Protein AF-0000000080185986 (afdb_homodimer)

Foldseek 3Di:
DAAAAAPLPDDLVLQLLLLVLLLCQFAPAAAPQDGPQGGLLVLLLVLLLLLPDDPWNAPDRCPPDLNVQLQVLVSLLVVQVSSCVSSVHNNRGQYAQLLDCDDSSNQQDLAHQHHWADVVVVQFGCGHDQAVVVVRQFDDDDPDPDDGRGFGWDAQPDPQADADDPVLLVCLLPFDDCDDDCRHSNNSCCRRHQQRHLVRGDGLSNHSSNVSRVNNSNSSVVVNQSLVVSCVVCVPHPSGPDQDDDEQGHQQHKRDRTHVPGDDSDDDIDGNVQRSDVVSSPYYYD/DAAAEAPLPDDLVLQLLQLVLLLCQFAPAAAPQDGPQGGLLVLLLVLLLLLPDDPWNAPDRCPPDLNVQLQVLVSLLVVQVSSCVSSVHNNRGQYAQLLDCDDSSNQQDLAHQHHWADVVVVQFGCGHDQAVVVVRQFDDDDPDPDDGRGFGWDAQPDPQADADDPVLLVCLLPFDDCDDDCRHSNNSCVRRHQQRHLVRGDGLSNHSSNVSRVNNSNSSVVVNQSLVVSCVVCVPHPSGPDQDDDEQGHQQHKRDRTHVPGDDSDDDIDGNVQRSDVVSSPYYYD

Secondary structure (DSSP, 8-state):
-EEE-BGGGS-HHHHHHHHHHHHHHHHTSB-SSSBTTBBHHHHHHHHHHHTTSSTT--SS--TTSTTHHHHHHHHHHHHHHHHHHHHT-TT----B--S--SGGG----TTTT---EEGGGTTEE-SSTT-GGGTS------SSS---SS-B--TT--TT-----HHHHHHHHT---SSSSTTSHHHHIIIIIIHHHHHHH-GGGGSTTGGGSTHHHHHHHHHHHHHHHHHHH-TTS-SSS--SS-TTTSTTPBP--S-TTSPPSSS---BGGGGSSGGGGTEEE-/-EEE-BGGGS-HHHHHHHHHHHHHHHHTSB-SSSBTTBBHHHHHHHHHHHTTSSTT--SS--TTSTTHHHHHHHHHHHHHHHHHHHHT-TT----B--S--SGGG----TTTT---EEGGGTTEE-SSTT-GGGTS------SSSS--SS-B--TT--TT-----HHHHHHHHT---SSSSTTSHHHHIIIIIIHHHHHHH-GGGGSTTGGGSTHHHHHHHHHHHHHHHHHHH-TTS-SSS--SS-TTTSTTPBP--S-TTSPPSSS---BGGGGSSGGGGTEEE-

Sequence (572 aa):
MDIRHNHKDLSPTQKTAFVDAVLALKNDVDSVLHPGKQKRYDDFVEVHKNAMTGPAMFEPMPHGTSLFFPWHRVLLRQFELTLQAVANDASITLPYWDWNFSGTGNPFTPDFLGGDGDGAQGGRVTIGPFAYTTGRFEVRVWDDNRGDPGLRREFGEDANSWLPVATDISAGIARTPYWAGPSCFVLVASGVLHNPVHRWIGGNMADASSPNDPVFFLHHAFLDLLWERWKKHHPTIAPYLPASGFSGRDLNSTLIFHAPNEPSPWTESWIVGQVIDPSALGYGYAMDIRHNHKDLSPTQKTAFVDAVLALKNDVDSVLHPGKQKRYDDFVEVHKNAMTGPAMFEPMPHGTSLFFPWHRVLLRQFELTLQAVANDASITLPYWDWNFSGTGNPFTPDFLGGDGDGAQGGRVTIGPFAYTTGRFEVRVWDDNRGDPGLRREFGEDANSWLPVATDISAGIARTPYWAGPSCFVLVASGVLHNPVHRWIGGNMADASSPNDPVFFLHHAFLDLLWERWKKHHPTIAPYLPASGFSGRDLNSTLIFHAPNEPSPWTESWIVGQVIDPSALGYGYA

Solvent-accessible surface area (backbone atoms only — not comparable to full-atom values): 29865 Å² total; per-residue (Å²): 117,49,63,26,40,52,51,65,76,50,51,73,66,54,45,44,51,50,50,50,22,53,39,39,27,48,68,72,35,63,12,73,72,42,66,88,78,45,21,36,48,51,42,59,19,47,42,52,21,18,38,71,40,66,82,56,34,36,75,71,48,29,65,64,42,71,41,38,61,51,52,49,48,50,54,52,49,53,50,32,52,49,34,15,58,78,56,73,35,83,81,56,57,58,38,21,45,84,57,46,74,55,80,70,47,34,64,53,34,60,81,52,62,9,46,58,26,37,73,92,62,78,16,26,23,77,38,30,68,47,7,35,87,70,73,49,28,70,48,82,73,58,87,49,100,72,68,62,47,43,38,33,21,37,65,65,67,40,91,81,34,46,68,53,50,73,68,54,50,54,58,37,47,68,35,62,48,46,46,62,29,50,43,5,24,53,50,37,35,41,40,59,58,43,33,16,38,28,27,14,40,15,50,35,32,23,34,43,29,16,53,67,34,72,64,43,57,19,46,50,42,32,52,52,49,47,52,52,53,27,39,65,74,34,77,86,51,66,81,60,36,50,65,63,77,37,89,64,59,10,34,82,18,60,66,69,69,46,21,92,96,46,69,57,80,60,90,78,82,48,37,43,60,62,49,74,46,53,62,75,75,44,32,51,71,111,117,48,63,25,40,51,52,63,77,50,49,73,67,54,44,43,52,50,50,51,22,53,38,39,28,49,69,72,34,63,13,74,72,41,64,88,78,44,23,36,48,50,43,59,20,47,41,51,20,19,38,73,40,65,82,56,35,34,76,70,46,30,65,65,42,70,40,37,62,50,51,51,49,51,54,51,49,53,50,33,52,50,34,14,57,78,56,72,35,84,81,57,58,59,39,21,44,84,58,45,75,55,79,69,47,34,62,54,34,60,78,51,62,8,48,58,26,37,73,92,62,77,16,25,22,77,39,30,67,48,6,36,88,70,73,49,29,71,48,83,74,57,86,50,101,78,64,62,46,42,36,34,21,37,67,65,69,39,91,80,35,45,67,54,49,72,67,54,51,54,56,37,47,67,35,61,49,45,45,61,29,50,43,5,23,52,50,37,35,43,40,58,58,44,33,15,38,27,28,14,41,16,51,35,31,24,34,44,28,16,54,67,33,71,63,43,57,19,47,50,42,32,52,53,50,46,52,53,51,28,39,66,76,34,78,88,52,67,81,59,36,50,64,64,78,37,90,64,61,10,33,81,19,59,64,69,71,44,22,91,94,46,69,56,80,59,91,78,80,49,39,44,60,63,46,74,46,53,63,72,74,44,31,52,70,111

Radius of gyration: 24.21 Å; Cα contacts (8 Å, |Δi|>4): 1187; chains: 2; bounding box: 48×70×57 Å

Nearest PDB structures (foldseek):
  5z0m-assembly1_A  TM=8.578E-01  e=5.713E-20  Streptomyces castaneoglobisporus
  7ciy-assembly1_A  TM=8.573E-01  e=2.315E-19  Streptomyces castaneoglobisporus
  6j2u-assembly1_B  TM=8.699E-01  e=3.912E-19  Streptomyces avermitilis
  3awt-assembly1_A  TM=8.570E-01  e=3.098E-19  Streptomyces castaneoglobisporus
  3ntm-assembly1_A  TM=8.081E-01  e=6.241E-17  Priestia megaterium

InterPro domains:
  IPR002227 Tyrosinase copper-binding domain [PF00264] (39-232)
  IPR002227 Tyrosinase copper-binding domain [PR00092] (63-80)
  IPR002227 Tyrosinase copper-binding domain [PR00092] (94-99)
  IPR002227 Tyrosinase copper-binding domain [PR00092] (193-204)
  IPR002227 Tyrosinase copper-binding domain [PR00092] (212-230)
  IPR002227 Tyrosinase copper-binding domain [PS00497] (63-80)
  IPR002227 Tyrosinase copper-binding domain [PS00498] (213-224)
  IPR008922 Di-copper centre-containing domain superfamily [G3DSA:1.10.1280.10] (1-270)
  IPR008922 Di-copper centre-containing domain superfamily [SSF48056] (3-285)
  IPR050316 Tyrosinase and Hemocyanin [PTHR11474] (3-285)

Organism: NCBI:txid1233

Structure (mmCIF, N/CA/C/O backbone):
data_AF-0000000080185986-model_v1
#
loop_
_entity.id
_entity.type
_entity.pdbx_description
1 polymer Tyrosinase
#
loop_
_atom_site.group_PDB
_atom_site.id
_atom_site.type_symbol
_atom_site.label_atom_id
_atom_site.label_alt_id
_atom_site.label_comp_id
_atom_site.label_asym_id
_atom_site.label_entity_id
_atom_site.label_seq_id
_atom_site.pdbx_PDB_ins_code
_atom_site.Cartn_x
_atom_site.Cartn_y
_atom_site.Cartn_z
_atom_site.occupancy
_atom_site.B_iso_or_equiv
_atom_site.auth_seq_id
_atom_site.auth_comp_id
_atom_site.auth_asym_id
_atom_site.auth_atom_id
_atom_site.pdbx_PDB_model_num
ATOM 1 N N . MET A 1 1 ? 21.609 -22.75 -13.344 1 91.56 1 MET A N 1
ATOM 2 C CA . MET A 1 1 ? 20.797 -21.562 -13.086 1 91.56 1 MET A CA 1
ATOM 3 C C . MET A 1 1 ? 19.547 -21.578 -13.953 1 91.56 1 MET A C 1
ATOM 5 O O . MET A 1 1 ? 19.625 -21.766 -15.172 1 91.56 1 MET A O 1
ATOM 9 N N . ASP A 1 2 ? 18.422 -21.531 -13.344 1 97.5 2 ASP A N 1
ATOM 10 C CA . ASP A 1 2 ? 17.156 -21.516 -14.07 1 97.5 2 ASP A CA 1
ATOM 11 C C . ASP A 1 2 ? 16.906 -20.141 -14.688 1 97.5 2 ASP A C 1
ATOM 13 O O . ASP A 1 2 ? 17.172 -19.109 -14.062 1 97.5 2 ASP A O 1
ATOM 17 N N . ILE A 1 3 ? 16.469 -20.141 -15.922 1 98.38 3 ILE A N 1
ATOM 18 C CA . ILE A 1 3 ? 16.188 -18.875 -16.594 1 98.38 3 ILE A CA 1
ATOM 19 C C . ILE A 1 3 ? 14.695 -18.75 -16.875 1 98.38 3 ILE A C 1
ATOM 21 O O . ILE A 1 3 ? 14.125 -19.594 -17.594 1 98.38 3 ILE A O 1
ATOM 25 N N . ARG A 1 4 ? 14.047 -17.75 -16.281 1 98.75 4 ARG A N 1
ATOM 26 C CA . ARG A 1 4 ? 12.633 -17.469 -16.516 1 98.75 4 ARG A CA 1
ATOM 27 C C . ARG A 1 4 ? 12.438 -16.703 -17.812 1 98.75 4 ARG A C 1
ATOM 29 O O . ARG A 1 4 ? 13.234 -15.805 -18.141 1 98.75 4 ARG A O 1
ATOM 36 N N . HIS A 1 5 ? 11.391 -17.094 -18.547 1 98.69 5 HIS A N 1
ATOM 37 C CA . HIS A 1 5 ? 11.078 -16.453 -19.828 1 98.69 5 HIS A CA 1
ATOM 38 C C . HIS A 1 5 ? 9.68 -15.852 -19.812 1 98.69 5 HIS A C 1
ATOM 40 O O . HIS A 1 5 ? 8.828 -16.266 -19.031 1 98.69 5 HIS A O 1
ATOM 46 N N . ASN A 1 6 ? 9.539 -14.789 -20.672 1 98.75 6 ASN A N 1
ATOM 47 C CA . ASN A 1 6 ? 8.164 -14.406 -20.953 1 98.75 6 ASN A CA 1
ATOM 48 C C . ASN A 1 6 ? 7.352 -15.578 -21.484 1 98.75 6 ASN A C 1
ATOM 50 O O . ASN A 1 6 ? 7.832 -16.344 -22.312 1 98.75 6 ASN A O 1
ATOM 54 N N . HIS A 1 7 ? 6.176 -15.758 -21.016 1 98.75 7 HIS A N 1
ATOM 55 C CA . HIS A 1 7 ? 5.359 -16.891 -21.438 1 98.75 7 HIS A CA 1
ATOM 56 C C . HIS A 1 7 ? 5.23 -16.953 -22.953 1 98.75 7 HIS A C 1
ATOM 58 O O . HIS A 1 7 ? 5.113 -18.031 -23.531 1 98.75 7 HIS A O 1
ATOM 64 N N . LYS A 1 8 ? 5.223 -15.82 -23.625 1 98.19 8 LYS A N 1
ATOM 65 C CA . LYS A 1 8 ? 5.043 -15.773 -25.078 1 98.19 8 LYS A CA 1
ATOM 66 C C . LYS A 1 8 ? 6.199 -16.453 -25.797 1 98.19 8 LYS A C 1
ATOM 68 O O . LYS A 1 8 ? 6.086 -16.797 -26.969 1 98.19 8 LYS A O 1
ATOM 73 N N . ASP A 1 9 ? 7.332 -16.609 -25.094 1 98.06 9 ASP A N 1
ATOM 74 C CA . ASP A 1 9 ? 8.523 -17.188 -25.703 1 98.06 9 ASP A CA 1
ATOM 75 C C . ASP A 1 9 ? 8.633 -18.672 -25.391 1 98.06 9 ASP A C 1
ATOM 77 O O . ASP A 1 9 ? 9.57 -19.344 -25.828 1 98.06 9 ASP A O 1
ATOM 81 N N . LEU A 1 10 ? 7.723 -19.234 -24.656 1 98.06 10 LEU A N 1
ATOM 82 C CA . LEU A 1 10 ? 7.691 -20.656 -24.375 1 98.06 10 LEU A CA 1
ATOM 83 C C . LEU A 1 10 ? 7.109 -21.438 -25.547 1 98.06 10 LEU A C 1
ATOM 85 O O . LEU A 1 10 ? 6.152 -20.984 -26.188 1 98.06 10 LEU A O 1
ATOM 89 N N . SER A 1 11 ? 7.613 -22.609 -25.766 1 97.62 11 SER A N 1
ATOM 90 C CA . SER A 1 11 ? 7.008 -23.516 -26.734 1 97.62 11 SER A CA 1
ATOM 91 C C . SER A 1 11 ? 5.711 -24.109 -26.188 1 97.62 11 SER A C 1
ATOM 93 O O . SER A 1 11 ? 5.469 -24.094 -24.984 1 97.62 11 SER A O 1
ATOM 95 N N . PRO A 1 12 ? 4.879 -24.609 -27.125 1 97.31 12 PRO A N 1
ATOM 96 C CA . PRO A 1 12 ? 3.668 -25.281 -26.656 1 97.31 12 PRO A CA 1
ATOM 97 C C . PRO A 1 12 ? 3.965 -26.406 -25.656 1 97.31 12 PRO A C 1
ATOM 99 O O . PRO A 1 12 ? 3.223 -26.594 -24.703 1 97.31 12 PRO A O 1
ATOM 102 N N . THR A 1 13 ? 5.078 -27.078 -25.859 1 97.94 13 THR A N 1
ATOM 103 C CA . THR A 1 13 ? 5.461 -28.172 -24.969 1 97.94 13 THR A CA 1
ATOM 104 C C . THR A 1 13 ? 5.82 -27.641 -23.578 1 97.94 13 THR A C 1
ATOM 106 O O . THR A 1 13 ? 5.445 -28.234 -22.578 1 97.94 13 THR A O 1
ATOM 109 N N . GLN A 1 14 ? 6.539 -26.547 -23.562 1 98.12 14 GLN A N 1
ATOM 110 C CA . GLN A 1 14 ? 6.91 -25.938 -22.297 1 98.12 14 GLN A CA 1
ATOM 111 C C . GLN A 1 14 ? 5.68 -25.438 -21.547 1 98.12 14 GLN A C 1
ATOM 113 O O . GLN A 1 14 ? 5.59 -25.578 -20.328 1 98.12 14 GLN A O 1
ATOM 118 N N . LYS A 1 15 ? 4.727 -24.859 -22.266 1 98.44 15 LYS A N 1
ATOM 119 C CA . LYS A 1 15 ? 3.486 -24.391 -21.641 1 98.44 15 LYS A CA 1
ATOM 120 C C . LYS A 1 15 ? 2.684 -25.547 -21.062 1 98.44 15 LYS A C 1
ATOM 122 O O . LYS A 1 15 ? 2.156 -25.453 -19.953 1 98.44 15 LYS A O 1
ATOM 127 N N . THR A 1 16 ? 2.625 -26.594 -21.828 1 98.38 16 THR A N 1
ATOM 128 C CA . THR A 1 16 ? 1.904 -27.781 -21.375 1 98.38 16 THR A CA 1
ATOM 129 C C . THR A 1 16 ? 2.553 -28.344 -20.125 1 98.38 16 THR A C 1
ATOM 131 O O . THR A 1 16 ? 1.859 -28.734 -19.172 1 98.38 16 THR A O 1
ATOM 134 N N . ALA A 1 17 ? 3.887 -28.375 -20.125 1 98.62 17 ALA A N 1
ATOM 135 C CA . ALA A 1 17 ? 4.609 -28.891 -18.969 1 98.62 17 ALA A CA 1
ATOM 136 C C . ALA A 1 17 ? 4.316 -28.062 -17.719 1 98.62 17 ALA A C 1
ATOM 138 O O . ALA A 1 17 ? 4.125 -28.609 -16.641 1 98.62 17 ALA A O 1
ATOM 139 N N . PHE A 1 18 ? 4.305 -26.781 -17.891 1 98.69 18 PHE A N 1
ATOM 140 C CA . PHE A 1 18 ? 3.992 -25.875 -16.781 1 98.69 18 PHE A CA 1
ATOM 141 C C . PHE A 1 18 ? 2.586 -26.141 -16.266 1 98.69 18 PHE A C 1
ATOM 143 O O . PHE A 1 18 ? 2.391 -26.312 -15.055 1 98.69 18 PHE A O 1
ATOM 150 N N . VAL A 1 19 ? 1.597 -26.188 -17.141 1 98.88 19 VAL A N 1
ATOM 151 C CA . VAL A 1 19 ? 0.196 -26.375 -16.781 1 98.88 19 VAL A CA 1
ATOM 152 C C . VAL A 1 19 ? 0.028 -27.719 -16.062 1 98.88 19 VAL A C 1
ATOM 154 O O . VAL A 1 19 ? -0.621 -27.797 -15.023 1 98.88 19 VAL A O 1
ATOM 157 N N . ASP A 1 20 ? 0.648 -28.734 -16.594 1 98.81 20 ASP A N 1
ATOM 158 C CA . ASP A 1 20 ? 0.548 -30.078 -16 1 98.81 20 ASP A CA 1
ATOM 159 C C . ASP A 1 20 ? 1.142 -30.094 -14.602 1 98.81 20 ASP A C 1
ATOM 161 O O . ASP A 1 20 ? 0.619 -30.781 -13.711 1 98.81 20 ASP A O 1
ATOM 165 N N . ALA A 1 21 ? 2.223 -29.391 -14.453 1 98.88 21 ALA A N 1
ATOM 166 C CA . ALA A 1 21 ? 2.861 -29.344 -13.141 1 98.88 21 ALA A CA 1
ATOM 167 C C . ALA A 1 21 ? 1.966 -28.641 -12.117 1 98.88 21 ALA A C 1
ATOM 169 O O . ALA A 1 21 ? 1.856 -29.078 -10.969 1 98.88 21 ALA A O 1
ATOM 170 N N . VAL A 1 22 ? 1.312 -27.547 -12.5 1 98.88 22 VAL A N 1
ATOM 171 C CA . VAL A 1 22 ? 0.388 -26.844 -11.617 1 98.88 22 VAL A CA 1
ATOM 172 C C . VAL A 1 22 ? -0.764 -27.766 -11.227 1 98.88 22 VAL A C 1
ATOM 174 O O . VAL A 1 22 ? -1.115 -27.875 -10.047 1 98.88 22 VAL A O 1
ATOM 177 N N . LEU A 1 23 ? -1.277 -28.469 -12.203 1 98.88 23 LEU A N 1
ATOM 178 C CA . LEU A 1 23 ? -2.389 -29.375 -11.953 1 98.88 23 LEU A CA 1
ATOM 179 C C . LEU A 1 23 ? -1.949 -30.531 -11.062 1 98.88 23 LEU A C 1
ATOM 181 O O . LEU A 1 23 ? -2.725 -31.016 -10.227 1 98.88 23 LEU A O 1
ATOM 185 N N . ALA A 1 24 ? -0.724 -30.953 -11.273 1 98.81 24 ALA A N 1
ATOM 186 C CA . ALA A 1 24 ? -0.205 -32 -10.406 1 98.81 24 ALA A CA 1
ATOM 187 C C . ALA A 1 24 ? -0.121 -31.547 -8.961 1 98.81 24 ALA A C 1
ATOM 189 O O . ALA A 1 24 ? -0.459 -32.281 -8.039 1 98.81 24 ALA A O 1
ATOM 190 N N . LEU A 1 25 ? 0.295 -30.297 -8.711 1 98.56 25 LEU A N 1
ATOM 191 C CA . LEU A 1 25 ? 0.354 -29.766 -7.352 1 98.56 25 LEU A CA 1
ATOM 192 C C . LEU A 1 25 ? -1.043 -29.656 -6.754 1 98.56 25 LEU A C 1
ATOM 194 O O . LEU A 1 25 ? -1.218 -29.812 -5.543 1 98.56 25 LEU A O 1
ATOM 198 N N . LYS A 1 26 ? -1.98 -29.391 -7.625 1 98.44 26 LYS A N 1
ATOM 199 C CA . LYS A 1 26 ? -3.355 -29.172 -7.184 1 98.44 26 LYS A CA 1
ATOM 200 C C . LYS A 1 26 ? -4.055 -30.5 -6.879 1 98.44 26 LYS A C 1
ATOM 202 O O . LYS A 1 26 ? -5.051 -30.531 -6.156 1 98.44 26 LYS A O 1
ATOM 207 N N . ASN A 1 27 ? -3.455 -31.641 -7.383 1 98.38 27 ASN A N 1
ATOM 208 C CA . ASN A 1 27 ? -4.223 -32.875 -7.316 1 98.38 27 ASN A CA 1
ATOM 209 C C . ASN A 1 27 ? -3.41 -34 -6.68 1 98.38 27 ASN A C 1
ATOM 211 O O . ASN A 1 27 ? -3.971 -34.906 -6.027 1 98.38 27 ASN A O 1
ATOM 215 N N . ASP A 1 28 ? -2.096 -33.969 -6.793 1 98.06 28 ASP A N 1
ATOM 216 C CA . ASP A 1 28 ? -1.359 -35.219 -6.59 1 98.06 28 ASP A CA 1
ATOM 217 C C . ASP A 1 28 ? -0.437 -35.125 -5.375 1 98.06 28 ASP A C 1
ATOM 219 O O . ASP A 1 28 ? 0.125 -36.125 -4.93 1 98.06 28 ASP A O 1
ATOM 223 N N . VAL A 1 29 ? -0.178 -33.969 -4.941 1 98.25 29 VAL A N 1
ATOM 224 C CA . VAL A 1 29 ? 0.733 -33.781 -3.818 1 98.25 29 VAL A CA 1
ATOM 225 C C . VAL A 1 29 ? -0.035 -33.219 -2.619 1 98.25 29 VAL A C 1
ATOM 227 O O . VAL A 1 29 ? -0.7 -32.188 -2.723 1 98.25 29 VAL A O 1
ATOM 230 N N . ASP A 1 30 ? 0.127 -33.875 -1.465 1 98.06 30 ASP A N 1
ATOM 231 C CA . ASP A 1 30 ? -0.598 -33.438 -0.268 1 98.06 30 ASP A CA 1
ATOM 232 C C . ASP A 1 30 ? -0.039 -32.125 0.288 1 98.06 30 ASP A C 1
ATOM 234 O O . ASP A 1 30 ? 1.164 -31.891 0.202 1 98.06 30 ASP A O 1
ATOM 238 N N . SER A 1 31 ? -0.874 -31.359 0.866 1 98.06 31 SER A N 1
ATOM 239 C CA . SER A 1 31 ? -0.499 -30.156 1.582 1 98.06 31 SER A CA 1
ATOM 240 C C . SER A 1 31 ? 0.456 -30.453 2.73 1 98.06 31 SER A C 1
ATOM 242 O O . SER A 1 31 ? 0.292 -31.453 3.43 1 98.06 31 SER A O 1
ATOM 244 N N . VAL A 1 32 ? 1.415 -29.562 2.891 1 97.38 32 VAL A N 1
ATOM 245 C CA . VAL A 1 32 ? 2.277 -29.625 4.066 1 97.38 32 VAL A CA 1
ATOM 246 C C . VAL A 1 32 ? 1.549 -29.031 5.273 1 97.38 32 VAL A C 1
ATOM 248 O O . VAL A 1 32 ? 1.704 -29.516 6.395 1 97.38 32 VAL A O 1
ATOM 251 N N . LEU A 1 33 ? 0.743 -28.047 5.051 1 96.88 33 LEU A N 1
ATOM 252 C CA . LEU A 1 33 ? 0.075 -27.312 6.117 1 96.88 33 LEU A CA 1
ATOM 253 C C . LEU A 1 33 ? -1.138 -28.078 6.633 1 96.88 33 LEU A C 1
ATOM 255 O O . LEU A 1 33 ? -1.417 -28.062 7.836 1 96.88 33 LEU A O 1
ATOM 259 N N . HIS A 1 34 ? -1.857 -28.688 5.68 1 96.62 34 HIS A N 1
ATOM 260 C CA . HIS A 1 34 ? -3.068 -29.422 6.02 1 96.62 34 HIS A CA 1
ATOM 261 C C . HIS A 1 34 ? -3.125 -30.766 5.277 1 96.62 34 HIS A C 1
ATOM 263 O O . HIS A 1 34 ? -3.998 -30.969 4.434 1 96.62 34 HIS A O 1
ATOM 269 N N . PRO A 1 35 ? -2.322 -31.719 5.664 1 96.38 35 PRO A N 1
ATOM 270 C CA . PRO A 1 35 ? -2.314 -33 4.953 1 96.38 35 PRO A CA 1
ATOM 271 C C . PRO A 1 35 ? -3.678 -33.688 4.965 1 96.38 35 PRO A C 1
ATOM 273 O O . PRO A 1 35 ? -4.352 -33.719 6 1 96.38 35 PRO A O 1
ATOM 276 N N . GLY A 1 36 ? -4.125 -34.156 3.779 1 95.31 36 GLY A N 1
ATOM 277 C CA . GLY A 1 36 ? -5.383 -34.875 3.656 1 95.31 36 GLY A CA 1
ATOM 278 C C . GLY A 1 36 ? -6.57 -33.969 3.439 1 95.31 36 GLY A C 1
ATOM 279 O O . GLY A 1 36 ? -7.648 -34.406 3.045 1 95.31 36 GLY A O 1
ATOM 280 N N . LYS A 1 37 ? -6.387 -32.688 3.633 1 93.69 37 LYS A N 1
ATOM 281 C CA . LYS A 1 37 ? -7.5 -31.75 3.521 1 93.69 37 LYS A CA 1
ATOM 282 C C . LYS A 1 37 ? -7.332 -30.844 2.305 1 93.69 37 LYS A C 1
ATOM 284 O O . LYS A 1 37 ? -8.32 -30.422 1.7 1 93.69 37 LYS A O 1
ATOM 289 N N . GLN A 1 38 ? -6.074 -30.531 1.989 1 95.62 38 GLN A N 1
ATOM 290 C CA . GLN A 1 38 ? -5.719 -29.703 0.843 1 95.62 38 GLN A CA 1
ATOM 291 C C . GLN A 1 38 ? -4.543 -30.297 0.075 1 95.62 38 GLN A C 1
ATOM 293 O O . GLN A 1 38 ? -4.027 -31.359 0.443 1 95.62 38 GLN A O 1
ATOM 298 N N . LYS A 1 39 ? -4.266 -29.656 -1.018 1 98.31 39 LYS A N 1
ATOM 299 C CA . LYS A 1 39 ? -3.125 -30.078 -1.824 1 98.31 39 LYS A CA 1
ATOM 300 C C . LYS A 1 39 ? -2.023 -29.031 -1.82 1 98.31 39 LYS A C 1
ATOM 302 O O . LYS A 1 39 ? -2.201 -27.938 -1.269 1 98.31 39 LYS A O 1
ATOM 307 N N . ARG A 1 40 ? -0.901 -29.422 -2.305 1 98.69 40 ARG A N 1
ATOM 308 C CA . ARG A 1 40 ? 0.324 -28.641 -2.152 1 98.69 40 ARG A CA 1
ATOM 309 C C . ARG A 1 40 ? 0.177 -27.266 -2.777 1 98.69 40 ARG A C 1
ATOM 311 O O . ARG A 1 40 ? 0.716 -26.281 -2.26 1 98.69 40 ARG A O 1
ATOM 318 N N . TYR A 1 41 ? -0.581 -27.156 -3.924 1 98.81 41 TYR A N 1
ATOM 319 C CA . TYR A 1 41 ? -0.846 -25.844 -4.531 1 98.81 41 TYR A CA 1
ATOM 320 C C . TYR A 1 41 ? -1.513 -24.906 -3.537 1 98.81 41 TYR A C 1
ATOM 322 O O . TYR A 1 41 ? -1.171 -23.719 -3.469 1 98.81 41 TYR A O 1
ATOM 330 N N . ASP A 1 42 ? -2.391 -25.422 -2.742 1 98.5 42 ASP A N 1
ATOM 331 C CA . ASP A 1 42 ? -3.207 -24.641 -1.819 1 98.5 42 ASP A CA 1
ATOM 332 C C . ASP A 1 42 ? -2.359 -24.078 -0.681 1 98.5 42 ASP A C 1
ATOM 334 O O . ASP A 1 42 ? -2.732 -23.078 -0.06 1 98.5 42 ASP A O 1
ATOM 338 N N . ASP A 1 43 ? -1.217 -24.688 -0.422 1 98.56 43 ASP A N 1
ATOM 339 C CA . ASP A 1 43 ? -0.299 -24.156 0.575 1 98.56 43 ASP A CA 1
ATOM 340 C C . ASP A 1 43 ? 0.177 -22.75 0.182 1 98.56 43 ASP A C 1
ATOM 342 O O . ASP A 1 43 ? 0.254 -21.859 1.025 1 98.56 43 ASP A O 1
ATOM 346 N N . PHE A 1 44 ? 0.495 -22.578 -1.064 1 98.75 44 PHE A N 1
ATOM 347 C CA . PHE A 1 44 ? 0.994 -21.297 -1.533 1 98.75 44 PHE A CA 1
ATOM 348 C C . PHE A 1 44 ? -0.097 -20.234 -1.461 1 98.75 44 PHE A C 1
ATOM 350 O O . PHE A 1 44 ? 0.182 -19.062 -1.171 1 98.75 44 PHE A O 1
ATOM 357 N N . VAL A 1 45 ? -1.344 -20.672 -1.719 1 98.31 45 VAL A N 1
ATOM 358 C CA . VAL A 1 45 ? -2.479 -19.75 -1.591 1 98.31 45 VAL A CA 1
ATOM 359 C C . VAL A 1 45 ? -2.639 -19.328 -0.133 1 98.31 45 VAL A C 1
ATOM 361 O O . VAL A 1 45 ? -2.742 -18.141 0.165 1 98.31 45 VAL A O 1
ATOM 364 N N . GLU A 1 46 ? -2.559 -20.266 0.732 1 97.19 46 GLU A N 1
ATOM 365 C CA . GLU A 1 46 ? -2.795 -20.016 2.15 1 97.19 46 GLU A CA 1
ATOM 366 C C . GLU A 1 46 ? -1.675 -19.172 2.75 1 97.19 46 GLU A C 1
ATOM 368 O O . GLU A 1 46 ? -1.932 -18.25 3.531 1 97.19 46 GLU A O 1
ATOM 373 N N . VAL A 1 47 ? -0.462 -19.453 2.395 1 97.75 47 VAL A N 1
ATOM 374 C CA . VAL A 1 47 ? 0.677 -18.688 2.895 1 97.75 47 VAL A CA 1
ATOM 375 C C . VAL A 1 47 ? 0.544 -17.234 2.475 1 97.75 47 VAL A C 1
ATOM 377 O O . VAL A 1 47 ? 0.774 -16.328 3.279 1 97.75 47 VAL A O 1
ATOM 380 N N . HIS A 1 48 ? 0.164 -17 1.269 1 98.19 48 HIS A N 1
ATOM 381 C CA . HIS A 1 48 ? -0.004 -15.633 0.785 1 98.19 48 HIS A CA 1
ATOM 382 C C . HIS A 1 48 ? -1.145 -14.93 1.511 1 98.19 48 HIS A C 1
ATOM 384 O O . HIS A 1 48 ? -1.013 -13.766 1.9 1 98.19 48 HIS A O 1
ATOM 390 N N . LYS A 1 49 ? -2.244 -15.625 1.686 1 95.62 49 LYS A N 1
ATOM 391 C CA . LYS A 1 49 ? -3.387 -15.078 2.414 1 95.62 49 LYS A CA 1
ATOM 392 C C . LYS A 1 49 ? -3.01 -14.742 3.854 1 95.62 49 LYS A C 1
ATOM 394 O O . LYS A 1 49 ? -3.314 -13.648 4.344 1 95.62 49 LYS A O 1
ATOM 399 N N . ASN A 1 50 ? -2.268 -15.664 4.477 1 93.81 50 ASN A N 1
ATOM 400 C CA . ASN A 1 50 ? -1.892 -15.516 5.875 1 93.81 50 ASN A CA 1
ATOM 401 C C . ASN A 1 50 ? -0.908 -14.359 6.07 1 93.81 50 ASN A C 1
ATOM 403 O O . ASN A 1 50 ? -0.74 -13.867 7.188 1 93.81 50 ASN A O 1
ATOM 407 N N . ALA A 1 51 ? -0.298 -13.977 5.008 1 93.69 51 ALA A N 1
ATOM 408 C CA . ALA A 1 51 ? 0.6 -12.82 5.07 1 93.69 51 ALA A CA 1
ATOM 409 C C . ALA A 1 51 ? -0.183 -11.523 5.23 1 93.69 51 ALA A C 1
ATOM 411 O O . ALA A 1 51 ? 0.391 -10.484 5.551 1 93.69 51 ALA A O 1
ATOM 412 N N . MET A 1 52 ? -1.494 -11.586 5.098 1 90.5 52 MET A N 1
ATOM 413 C CA . MET A 1 52 ? -2.285 -10.352 5.098 1 90.5 52 MET A CA 1
ATOM 414 C C . MET A 1 52 ? -3.383 -10.414 6.156 1 90.5 52 MET A C 1
ATOM 416 O O . MET A 1 52 ? -3.758 -9.391 6.723 1 90.5 52 MET A O 1
ATOM 420 N N . THR A 1 53 ? -3.943 -11.648 6.305 1 87.94 53 THR A N 1
ATOM 421 C CA . THR A 1 53 ? -5.16 -11.688 7.105 1 87.94 53 THR A CA 1
ATOM 422 C C . THR A 1 53 ? -5.422 -13.102 7.621 1 87.94 53 THR A C 1
ATOM 424 O O . THR A 1 53 ? -4.637 -14.016 7.367 1 87.94 53 THR A O 1
ATOM 427 N N . GLY A 1 54 ? -6.492 -13.234 8.43 1 84.38 54 GLY A N 1
ATOM 428 C CA . GLY A 1 54 ? -6.949 -14.531 8.891 1 84.38 54 GLY A CA 1
ATOM 429 C C . GLY A 1 54 ? -6.383 -14.922 10.242 1 84.38 54 GLY A C 1
ATOM 430 O O . GLY A 1 54 ? -5.535 -14.219 10.797 1 84.38 54 GLY A O 1
ATOM 431 N N . PRO A 1 55 ? -6.863 -16.031 10.719 1 81.5 55 PRO A N 1
ATOM 432 C CA . PRO A 1 55 ? -6.477 -16.469 12.062 1 81.5 55 PRO A CA 1
ATOM 433 C C . PRO A 1 55 ? -5.012 -16.891 12.148 1 81.5 55 PRO A C 1
ATOM 435 O O . PRO A 1 55 ? -4.414 -16.844 13.227 1 81.5 55 PRO A O 1
ATOM 438 N N . ALA A 1 56 ? -4.461 -17.234 10.992 1 86.56 56 ALA A N 1
ATOM 439 C CA . ALA A 1 56 ? -3.068 -17.672 10.961 1 86.56 56 ALA A CA 1
ATOM 440 C C . ALA A 1 56 ? -2.16 -16.594 10.383 1 86.56 56 ALA A C 1
ATOM 442 O O . ALA A 1 56 ? -1.071 -16.891 9.883 1 86.56 56 ALA A O 1
ATOM 443 N N . MET A 1 57 ? -2.674 -15.422 10.375 1 87.81 57 MET A N 1
ATOM 444 C CA . MET A 1 57 ? -1.877 -14.305 9.883 1 87.81 57 MET A CA 1
ATOM 445 C C . MET A 1 57 ? -0.551 -14.211 10.633 1 87.81 57 MET A C 1
ATOM 447 O O . MET A 1 57 ? -0.482 -14.516 11.82 1 87.81 57 MET A O 1
ATOM 451 N N . PHE A 1 58 ? 0.517 -13.703 9.961 1 88 58 PHE A N 1
ATOM 452 C CA . PHE A 1 58 ? 1.826 -13.578 10.586 1 88 58 PHE A CA 1
ATOM 453 C C . PHE A 1 58 ? 2.422 -12.203 10.336 1 88 58 PHE A C 1
ATOM 455 O O . PHE A 1 58 ? 1.921 -11.445 9.508 1 88 58 PHE A O 1
ATOM 462 N N . GLU A 1 59 ? 3.471 -11.836 11.117 1 86.69 59 GLU A N 1
ATOM 463 C CA . GLU A 1 59 ? 4.203 -10.578 11.055 1 86.69 59 GLU A CA 1
ATOM 464 C C . GLU A 1 59 ? 5.707 -10.812 10.953 1 86.69 59 GLU A C 1
ATOM 466 O O . GLU A 1 59 ? 6.219 -11.812 11.461 1 86.69 59 GLU A O 1
ATOM 471 N N . PRO A 1 60 ? 6.418 -9.938 10.281 1 89.12 60 PRO A N 1
ATOM 472 C CA . PRO A 1 60 ? 5.91 -8.719 9.656 1 89.12 60 PRO A CA 1
ATOM 473 C C . PRO A 1 60 ? 5.195 -8.984 8.336 1 89.12 60 PRO A C 1
ATOM 475 O O . PRO A 1 60 ? 5.578 -9.891 7.59 1 89.12 60 PRO A O 1
ATOM 478 N N . MET A 1 61 ? 4.215 -8.211 8.023 1 87.5 61 MET A N 1
ATOM 479 C CA . MET A 1 61 ? 3.479 -8.25 6.766 1 87.5 61 MET A CA 1
ATOM 480 C C . MET A 1 61 ? 4.344 -7.75 5.617 1 87.5 61 MET A C 1
ATOM 482 O O . MET A 1 61 ? 4.887 -6.645 5.676 1 87.5 61 MET A O 1
ATOM 486 N N . PRO A 1 62 ? 4.465 -8.617 4.66 1 93.75 62 PRO A N 1
ATOM 487 C CA . PRO A 1 62 ? 5.305 -8.172 3.547 1 93.75 62 PRO A CA 1
ATOM 488 C C . PRO A 1 62 ? 4.598 -7.164 2.643 1 93.75 62 PRO A C 1
ATOM 490 O O . PRO A 1 62 ? 5.238 -6.25 2.113 1 93.75 62 PRO A O 1
ATOM 493 N N . HIS A 1 63 ? 3.279 -7.309 2.459 1 92.5 63 HIS A N 1
ATOM 494 C CA . HIS A 1 63 ? 2.533 -6.43 1.566 1 92.5 63 HIS A CA 1
ATOM 495 C C . HIS A 1 63 ? 2.49 -5.004 2.107 1 92.5 63 HIS A C 1
ATOM 497 O O . HIS A 1 63 ? 2.254 -4.793 3.301 1 92.5 63 HIS A O 1
ATOM 503 N N . GLY A 1 64 ? 2.822 -4.074 1.236 1 88.12 64 GLY A N 1
ATOM 504 C CA . GLY A 1 64 ? 2.793 -2.674 1.634 1 88.12 64 GLY A CA 1
ATOM 505 C C . GLY A 1 64 ? 4.027 -2.248 2.408 1 88.12 64 GLY A C 1
ATOM 506 O O . GLY A 1 64 ? 4.07 -1.145 2.957 1 88.12 64 GLY A O 1
ATOM 507 N N . THR A 1 65 ? 5.055 -3.113 2.496 1 92.75 65 THR A N 1
ATOM 508 C CA . THR A 1 65 ? 6.285 -2.814 3.221 1 92.75 65 THR A CA 1
ATOM 509 C C . THR A 1 65 ? 7.504 -3.047 2.334 1 92.75 65 THR A C 1
ATOM 511 O O . THR A 1 65 ? 7.371 -3.469 1.184 1 92.75 65 THR A O 1
ATOM 514 N N . SER A 1 66 ? 8.68 -2.754 2.932 1 95.38 66 SER A N 1
ATOM 515 C CA . SER A 1 66 ? 9.945 -2.943 2.229 1 95.38 66 SER A CA 1
ATOM 516 C C . SER A 1 66 ? 10.172 -4.414 1.887 1 95.38 66 SER A C 1
ATOM 518 O O . SER A 1 66 ? 10.961 -4.734 0.995 1 95.38 66 SER A O 1
ATOM 520 N N . LEU A 1 67 ? 9.43 -5.324 2.533 1 96.94 67 LEU A N 1
ATOM 521 C CA . LEU A 1 67 ? 9.648 -6.758 2.383 1 96.94 67 LEU A CA 1
ATOM 522 C C . LEU A 1 67 ? 8.93 -7.289 1.148 1 96.94 67 LEU A C 1
ATOM 524 O O . LEU A 1 67 ? 9.086 -8.461 0.792 1 96.94 67 LEU A O 1
ATOM 528 N N . PHE A 1 68 ? 8.203 -6.465 0.434 1 98.19 68 PHE A N 1
ATOM 529 C CA . PHE A 1 68 ? 7.336 -6.906 -0.654 1 98.19 68 PHE A CA 1
ATOM 530 C C . PHE A 1 68 ? 8.117 -7.738 -1.662 1 98.19 68 PHE A C 1
ATOM 532 O O . PHE A 1 68 ? 7.738 -8.875 -1.965 1 98.19 68 PHE A O 1
ATOM 539 N N . PHE A 1 69 ? 9.242 -7.25 -2.145 1 98.75 69 PHE A N 1
ATOM 540 C CA . PHE A 1 69 ? 9.961 -7.895 -3.24 1 98.75 69 PHE A CA 1
ATOM 541 C C . PHE A 1 69 ? 10.742 -9.102 -2.74 1 98.75 69 PHE A C 1
ATOM 543 O O . PHE A 1 69 ? 10.602 -10.203 -3.279 1 98.75 69 PHE A O 1
ATOM 550 N N . PRO A 1 70 ? 11.508 -8.977 -1.636 1 98.75 70 PRO A N 1
ATOM 551 C CA . PRO A 1 70 ? 12.266 -10.156 -1.218 1 98.75 70 PRO A CA 1
ATOM 552 C C . PRO A 1 70 ? 11.359 -11.312 -0.796 1 98.75 70 PRO A C 1
ATOM 554 O O . PRO A 1 70 ? 11.672 -12.477 -1.072 1 98.75 70 PRO A O 1
ATOM 557 N N . TRP A 1 71 ? 10.273 -11.016 -0.132 1 98.75 71 TRP A N 1
ATOM 558 C CA . TRP A 1 71 ? 9.383 -12.062 0.341 1 98.75 71 TRP A CA 1
ATOM 559 C C . TRP A 1 71 ? 8.734 -12.805 -0.829 1 98.75 71 TRP A C 1
ATOM 561 O O . TRP A 1 71 ? 8.742 -14.031 -0.875 1 98.75 71 TRP A O 1
ATOM 571 N N . HIS A 1 72 ? 8.164 -12.039 -1.775 1 98.88 72 HIS A N 1
ATOM 572 C CA . HIS A 1 72 ? 7.523 -12.672 -2.926 1 98.88 72 HIS A CA 1
ATOM 573 C C . HIS A 1 72 ? 8.539 -13.438 -3.768 1 98.88 72 HIS A C 1
ATOM 575 O O . HIS A 1 72 ? 8.211 -14.477 -4.34 1 98.88 72 HIS A O 1
ATOM 581 N N . ARG A 1 73 ? 9.773 -12.914 -3.824 1 98.88 73 ARG A N 1
ATOM 582 C CA . ARG A 1 73 ? 10.828 -13.609 -4.559 1 98.88 73 ARG A CA 1
ATOM 583 C C . ARG A 1 73 ? 11.023 -15.023 -4.023 1 98.88 73 ARG A C 1
ATOM 585 O O . ARG A 1 73 ? 11.109 -15.977 -4.801 1 98.88 73 ARG A O 1
ATOM 592 N N . VAL A 1 74 ? 11.062 -15.148 -2.729 1 98.81 74 VAL A N 1
ATOM 593 C CA . VAL A 1 74 ? 11.25 -16.469 -2.129 1 98.81 74 VAL A CA 1
ATOM 594 C C . VAL A 1 74 ? 10.008 -17.312 -2.369 1 98.81 74 VAL A C 1
ATOM 596 O O . VAL A 1 74 ? 10.117 -18.5 -2.715 1 98.81 74 VAL A O 1
ATOM 599 N N . LEU A 1 75 ? 8.844 -16.766 -2.227 1 98.81 75 LEU A N 1
ATOM 600 C CA . LEU A 1 75 ? 7.602 -17.484 -2.477 1 98.81 75 LEU A CA 1
ATOM 601 C C . LEU A 1 75 ? 7.582 -18.062 -3.895 1 98.81 75 LEU A C 1
ATOM 603 O O . LEU A 1 75 ? 7.254 -19.234 -4.094 1 98.81 75 LEU A O 1
ATOM 607 N N . LEU A 1 76 ? 7.938 -17.203 -4.867 1 98.88 76 LEU A N 1
ATOM 608 C CA . LEU A 1 76 ? 7.949 -17.594 -6.277 1 98.88 76 LEU A CA 1
ATOM 609 C C . LEU A 1 76 ? 8.969 -18.703 -6.527 1 98.88 76 LEU A C 1
ATOM 611 O O . LEU A 1 76 ? 8.695 -19.641 -7.273 1 98.88 76 LEU A O 1
ATOM 615 N N . ARG A 1 77 ? 10.117 -18.547 -5.887 1 98.81 77 ARG A N 1
ATOM 616 C CA . ARG A 1 77 ? 11.156 -19.547 -6.102 1 98.81 77 ARG A CA 1
ATOM 617 C C . ARG A 1 77 ? 10.75 -20.891 -5.52 1 98.81 77 ARG A C 1
ATOM 619 O O . ARG A 1 77 ? 10.938 -21.938 -6.156 1 98.81 77 ARG A O 1
ATOM 626 N N . GLN A 1 78 ? 10.18 -20.875 -4.355 1 98.69 78 GLN A N 1
ATOM 627 C CA . GLN A 1 78 ? 9.711 -22.125 -3.752 1 98.69 78 GLN A CA 1
ATOM 628 C C . GLN A 1 78 ? 8.617 -22.766 -4.594 1 98.69 78 GLN A C 1
ATOM 630 O O . GLN A 1 78 ? 8.562 -24 -4.719 1 98.69 78 GLN A O 1
ATOM 635 N N . PHE A 1 79 ? 7.738 -21.984 -5.18 1 98.88 79 PHE A N 1
ATOM 636 C CA . PHE A 1 79 ? 6.711 -22.516 -6.066 1 98.88 79 PHE A CA 1
ATOM 637 C C . PHE A 1 79 ? 7.34 -23.203 -7.273 1 98.88 79 PHE A C 1
ATOM 639 O O . PHE A 1 79 ? 6.961 -24.312 -7.625 1 98.88 79 PHE A O 1
ATOM 646 N N . GLU A 1 80 ? 8.305 -22.484 -7.859 1 98.88 80 GLU A N 1
ATOM 647 C CA . GLU A 1 80 ? 9.016 -22.984 -9.031 1 98.88 80 GLU A CA 1
ATOM 648 C C . GLU A 1 80 ? 9.711 -24.312 -8.727 1 98.88 80 GLU A C 1
ATOM 650 O O . GLU A 1 80 ? 9.602 -25.266 -9.492 1 98.88 80 GLU A O 1
ATOM 655 N N . LEU A 1 81 ? 10.391 -24.406 -7.652 1 98.56 81 LEU A N 1
ATOM 656 C CA . LEU A 1 81 ? 11.086 -25.625 -7.254 1 98.56 81 LEU A CA 1
ATOM 657 C C . LEU A 1 81 ? 10.094 -26.766 -6.988 1 98.56 81 LEU A C 1
ATOM 659 O O . LEU A 1 81 ? 10.375 -27.922 -7.301 1 98.56 81 LEU A O 1
ATOM 663 N N . THR A 1 82 ? 8.953 -26.422 -6.418 1 98.62 82 THR A N 1
ATOM 664 C CA . THR A 1 82 ? 7.922 -27.422 -6.148 1 98.62 82 THR A CA 1
ATOM 665 C C . THR A 1 82 ? 7.328 -27.938 -7.453 1 98.62 82 THR A C 1
ATOM 667 O O . THR A 1 82 ? 7.016 -29.125 -7.562 1 98.62 82 THR A O 1
ATOM 670 N N . LEU A 1 83 ? 7.156 -27.047 -8.445 1 98.81 83 LEU A N 1
ATOM 671 C CA . LEU A 1 83 ? 6.711 -27.469 -9.766 1 98.81 83 LEU A CA 1
ATOM 672 C C . LEU A 1 83 ? 7.703 -28.469 -10.375 1 98.81 83 LEU A C 1
ATOM 674 O O . LEU A 1 83 ? 7.301 -29.5 -10.906 1 98.81 83 LEU A O 1
ATOM 678 N N . GLN A 1 84 ? 8.984 -28.141 -10.312 1 98.75 84 GLN A N 1
ATOM 679 C CA . GLN A 1 84 ? 10.031 -29 -10.852 1 98.75 84 GLN A CA 1
ATOM 680 C C . GLN A 1 84 ? 10.023 -30.375 -10.172 1 98.75 84 GLN A C 1
ATOM 682 O O . GLN A 1 84 ? 10.133 -31.406 -10.836 1 98.75 84 GLN A O 1
ATOM 687 N N . ALA A 1 85 ? 9.828 -30.344 -8.914 1 98.31 85 ALA A N 1
AT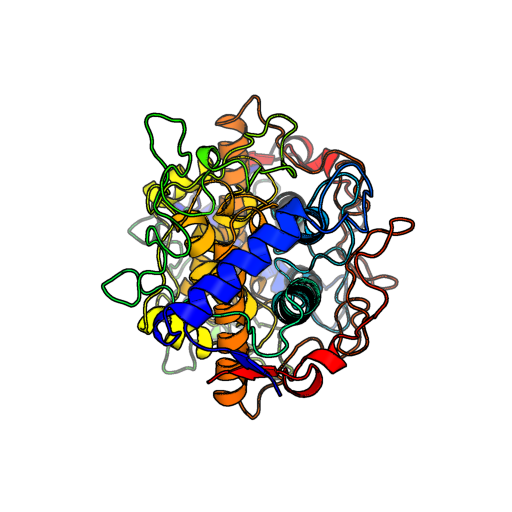OM 688 C CA . ALA A 1 85 ? 9.867 -31.578 -8.133 1 98.31 85 ALA A CA 1
ATOM 689 C C . ALA A 1 85 ? 8.703 -32.5 -8.5 1 98.31 85 ALA A C 1
ATOM 691 O O . ALA A 1 85 ? 8.891 -33.688 -8.719 1 98.31 85 ALA A O 1
ATOM 692 N N . VAL A 1 86 ? 7.492 -31.953 -8.539 1 98.5 86 VAL A N 1
ATOM 693 C CA . VAL A 1 86 ? 6.32 -32.781 -8.766 1 98.5 86 VAL A CA 1
ATOM 694 C C . VAL A 1 86 ? 6.348 -33.344 -10.188 1 98.5 86 VAL A C 1
ATOM 696 O O . VAL A 1 86 ? 5.91 -34.469 -10.438 1 98.5 86 VAL A O 1
ATOM 699 N N . ALA A 1 87 ? 6.895 -32.562 -11.148 1 98.38 87 ALA A N 1
ATOM 700 C CA . ALA A 1 87 ? 6.965 -32.969 -12.555 1 98.38 87 ALA A CA 1
ATOM 701 C C . ALA A 1 87 ? 8.188 -33.844 -12.805 1 98.38 87 ALA A C 1
ATOM 703 O O . ALA A 1 87 ? 8.336 -34.406 -13.891 1 98.38 87 ALA A O 1
ATOM 704 N N . ASN A 1 88 ? 9.094 -33.938 -11.797 1 98.19 88 ASN A N 1
ATOM 705 C CA . ASN A 1 88 ? 10.398 -34.562 -11.992 1 98.19 88 ASN A CA 1
ATOM 706 C C . ASN A 1 88 ? 11.078 -34.031 -13.258 1 98.19 88 ASN A C 1
ATOM 708 O O . ASN A 1 88 ? 11.516 -34.812 -14.102 1 98.19 88 ASN A O 1
ATOM 712 N N . ASP A 1 89 ? 11.062 -32.75 -13.414 1 98.31 89 ASP A N 1
ATOM 713 C CA . ASP A 1 89 ? 11.586 -32.031 -14.586 1 98.31 89 ASP A CA 1
ATOM 714 C C . ASP A 1 89 ? 12.211 -30.703 -14.195 1 98.31 89 ASP A C 1
ATOM 716 O O . ASP A 1 89 ? 11.508 -29.688 -14.078 1 98.31 89 ASP A O 1
ATOM 720 N N . ALA A 1 90 ? 13.5 -30.625 -14.102 1 97.19 90 ALA A N 1
ATOM 721 C CA . ALA A 1 90 ? 14.227 -29.453 -13.633 1 97.19 90 ALA A CA 1
ATOM 722 C C . ALA A 1 90 ? 14.227 -28.344 -14.688 1 97.19 90 ALA A C 1
ATOM 724 O O . ALA A 1 90 ? 14.594 -27.203 -14.398 1 97.19 90 ALA A O 1
ATOM 725 N N . SER A 1 91 ? 13.711 -28.672 -15.844 1 96.81 91 SER A N 1
ATOM 726 C CA . SER A 1 91 ? 13.734 -27.672 -16.922 1 96.81 91 SER A CA 1
ATOM 727 C C . SER A 1 91 ? 12.523 -26.766 -16.844 1 96.81 91 SER A C 1
ATOM 729 O O . SER A 1 91 ? 12.477 -25.719 -17.516 1 96.81 91 SER A O 1
ATOM 731 N N . ILE A 1 92 ? 11.523 -27.125 -16.062 1 98.25 92 ILE A N 1
ATOM 732 C CA . ILE A 1 92 ? 10.344 -26.281 -15.898 1 98.25 92 ILE A CA 1
ATOM 733 C C . ILE A 1 92 ? 10.727 -25.016 -15.141 1 98.25 92 ILE A C 1
ATOM 735 O O . ILE A 1 92 ? 11.273 -25.078 -14.039 1 98.25 92 ILE A O 1
ATOM 739 N N . THR A 1 93 ? 10.523 -23.859 -15.703 1 98.25 93 THR A N 1
ATOM 740 C CA . THR A 1 93 ? 10.734 -22.578 -15.047 1 98.25 93 THR A CA 1
ATOM 741 C C . THR A 1 93 ? 9.43 -21.781 -14.984 1 98.25 93 THR A C 1
ATOM 743 O O . THR A 1 93 ? 8.531 -22 -15.797 1 98.25 93 THR A O 1
ATOM 746 N N . LEU A 1 94 ? 9.336 -20.969 -13.992 1 98.69 94 LEU A N 1
ATOM 747 C CA . LEU A 1 94 ? 8.18 -20.078 -13.875 1 98.69 94 LEU A CA 1
ATOM 748 C C . LEU A 1 94 ? 8.211 -19 -14.945 1 98.69 94 LEU A C 1
ATOM 750 O O . LEU A 1 94 ? 9.141 -18.203 -14.992 1 98.69 94 LEU A O 1
ATOM 754 N N . PRO A 1 95 ? 7.234 -19 -15.844 1 98.81 95 PRO A N 1
ATOM 755 C CA . PRO A 1 95 ? 7.18 -17.906 -16.812 1 98.81 95 PRO A CA 1
ATOM 756 C C . PRO A 1 95 ? 6.668 -16.594 -16.203 1 98.81 95 PRO A C 1
ATOM 758 O O . PRO A 1 95 ? 6.082 -16.609 -15.125 1 98.81 95 PRO A O 1
ATOM 761 N N . TYR A 1 96 ? 6.977 -15.453 -16.875 1 98.88 96 TYR A N 1
ATOM 762 C CA . TYR A 1 96 ? 6.402 -14.18 -16.453 1 98.88 96 TYR A CA 1
ATOM 763 C C . TYR A 1 96 ? 5.508 -13.602 -17.547 1 98.88 96 TYR A C 1
ATOM 765 O O . TYR A 1 96 ? 5.562 -14.031 -18.688 1 98.88 96 TYR A O 1
ATOM 773 N N . TRP A 1 97 ? 4.57 -12.805 -17.156 1 98.94 97 TRP A N 1
ATOM 774 C CA . TRP A 1 97 ? 3.66 -12.078 -18.031 1 98.94 97 TRP A CA 1
ATOM 775 C C . TRP A 1 97 ? 3.891 -10.57 -17.938 1 98.94 97 TRP A C 1
ATOM 777 O O . TRP A 1 97 ? 3.75 -9.984 -16.859 1 98.94 97 TRP A O 1
ATOM 787 N N . ASP A 1 98 ? 4.203 -9.906 -19.047 1 98.56 98 ASP A N 1
ATOM 788 C CA . ASP A 1 98 ? 4.578 -8.492 -19.047 1 98.56 98 ASP A CA 1
ATOM 789 C C . ASP A 1 98 ? 3.357 -7.598 -19.234 1 98.56 98 ASP A C 1
ATOM 791 O O . ASP A 1 98 ? 3.477 -6.469 -19.719 1 98.56 98 ASP A O 1
ATOM 795 N N . TRP A 1 99 ? 2.182 -8.117 -19.031 1 98.69 99 TRP A N 1
ATOM 796 C CA . TRP A 1 99 ? 0.88 -7.457 -18.984 1 98.69 99 TRP A CA 1
ATOM 797 C C . TRP A 1 99 ? 0.406 -7.09 -20.375 1 98.69 99 TRP A C 1
ATOM 799 O O . TRP A 1 99 ? -0.561 -6.34 -20.531 1 98.69 99 TRP A O 1
ATOM 809 N N . ASN A 1 100 ? 1.139 -7.613 -21.391 1 96.75 100 ASN A N 1
ATOM 810 C CA . ASN A 1 100 ? 0.588 -7.531 -22.75 1 96.75 100 ASN A CA 1
ATOM 811 C C . ASN A 1 100 ? -0.615 -8.453 -22.922 1 96.75 100 ASN A C 1
ATOM 813 O O . ASN A 1 100 ? -0.585 -9.609 -22.484 1 96.75 100 ASN A O 1
ATOM 817 N N . PHE A 1 101 ? -1.648 -7.918 -23.484 1 96.25 101 PHE A N 1
ATOM 818 C CA . PHE A 1 101 ? -2.904 -8.656 -23.578 1 96.25 101 PHE A CA 1
ATOM 819 C C . PHE A 1 101 ? -3.303 -8.875 -25.031 1 96.25 101 PHE A C 1
ATOM 821 O O . PHE A 1 101 ? -4.449 -9.227 -25.312 1 96.25 101 PHE A O 1
ATOM 828 N N . SER A 1 102 ? -2.41 -8.656 -25.953 1 95 102 SER A N 1
ATOM 829 C CA . SER A 1 102 ? -2.697 -8.789 -27.375 1 95 102 SER A CA 1
ATOM 830 C C . SER A 1 102 ? -1.811 -9.852 -28.016 1 95 102 SER A C 1
ATOM 832 O O . SER A 1 102 ? -0.686 -10.086 -27.578 1 95 102 SER A O 1
ATOM 834 N N . GLY A 1 103 ? -2.346 -10.531 -29.047 1 95.25 103 GLY A N 1
ATOM 835 C CA . GLY A 1 103 ? -1.574 -11.492 -29.828 1 95.25 103 GLY A CA 1
ATOM 836 C C . GLY A 1 103 ? -0.936 -12.57 -28.969 1 95.25 103 GLY A C 1
ATOM 837 O O . GLY A 1 103 ? -1.604 -13.188 -28.141 1 95.25 103 GLY A O 1
ATOM 838 N N . THR A 1 104 ? 0.366 -12.828 -29.188 1 95.44 104 THR A N 1
ATOM 839 C CA . THR A 1 104 ? 1.079 -13.898 -28.484 1 95.44 104 THR A CA 1
ATOM 840 C C . THR A 1 104 ? 1.395 -13.484 -27.047 1 95.44 104 THR A C 1
ATOM 842 O O . THR A 1 104 ? 1.771 -14.32 -26.234 1 95.44 104 THR A O 1
ATOM 845 N N . GLY A 1 105 ? 1.19 -12.273 -26.812 1 97.44 105 GLY A N 1
ATOM 846 C CA . GLY A 1 105 ? 1.442 -11.781 -25.469 1 97.44 105 GLY A CA 1
ATOM 847 C C . GLY A 1 105 ? 0.316 -12.086 -24.5 1 97.44 105 GLY A C 1
ATOM 848 O O . GLY A 1 105 ? 0.484 -11.961 -23.281 1 97.44 105 GLY A O 1
ATOM 849 N N . ASN A 1 106 ? -0.829 -12.477 -25 1 98.19 106 ASN A N 1
ATOM 850 C CA . ASN A 1 106 ? -1.982 -12.812 -24.172 1 98.19 106 ASN A CA 1
ATOM 851 C C . ASN A 1 106 ? -1.863 -14.211 -23.578 1 98.19 106 ASN A C 1
ATOM 853 O O . ASN A 1 106 ? -1.957 -15.203 -24.312 1 98.19 106 ASN A O 1
ATOM 857 N N . PRO A 1 107 ? -1.747 -14.344 -22.266 1 98.56 107 PRO A N 1
ATOM 858 C CA . PRO A 1 107 ? -1.562 -15.672 -21.688 1 98.56 107 PRO A CA 1
ATOM 859 C C . PRO A 1 107 ? -2.883 -16.406 -21.438 1 98.56 107 PRO A C 1
ATOM 861 O O . PRO A 1 107 ? -2.885 -17.578 -21.062 1 98.56 107 PRO A O 1
ATOM 864 N N . PHE A 1 108 ? -3.996 -15.758 -21.672 1 98.69 108 PHE A N 1
ATOM 865 C CA . PHE A 1 108 ? -5.312 -16.297 -21.359 1 98.69 108 PHE A CA 1
ATOM 866 C C . PHE A 1 108 ? -5.914 -17.016 -22.562 1 98.69 108 PHE A C 1
ATOM 868 O O . PHE A 1 108 ? -6.945 -16.594 -23.078 1 98.69 108 PHE A O 1
ATOM 875 N N . THR A 1 109 ? -5.285 -18.125 -22.906 1 97.88 109 THR A N 1
ATOM 876 C CA . THR A 1 109 ? -5.703 -18.938 -24.031 1 97.88 109 THR A CA 1
ATOM 877 C C . THR A 1 109 ? -6.207 -20.297 -23.562 1 97.88 109 THR A C 1
ATOM 879 O O . THR A 1 109 ? -5.871 -20.734 -22.453 1 97.88 109 THR A O 1
ATOM 882 N N . PRO A 1 110 ? -7.012 -20.984 -24.328 1 97.31 110 PRO A N 1
ATOM 883 C CA . PRO A 1 110 ? -7.598 -22.25 -23.906 1 97.31 110 PRO A CA 1
ATOM 884 C C . PRO A 1 110 ? -6.547 -23.312 -23.578 1 97.31 110 PRO A C 1
ATOM 886 O O . PRO A 1 110 ? -6.809 -24.219 -22.797 1 97.31 110 PRO A O 1
ATOM 889 N N . ASP A 1 111 ? -5.348 -23.172 -24.078 1 96.69 111 ASP A N 1
ATOM 890 C CA . ASP A 1 111 ? -4.34 -24.219 -23.906 1 96.69 111 ASP A CA 1
ATOM 891 C C . ASP A 1 111 ? -3.324 -23.828 -22.844 1 96.69 111 ASP A C 1
ATOM 893 O O . ASP A 1 111 ? -2.354 -24.547 -22.609 1 96.69 111 ASP A O 1
ATOM 897 N N . PHE A 1 112 ? -3.527 -22.641 -22.188 1 98.31 112 PHE A N 1
ATOM 898 C CA . PHE A 1 112 ? -2.57 -22.203 -21.188 1 98.31 112 PHE A CA 1
ATOM 899 C C . PHE A 1 112 ? -3.285 -21.812 -19.906 1 98.31 112 PHE A C 1
ATOM 901 O O . PHE A 1 112 ? -3.705 -22.672 -19.125 1 98.31 112 PHE A O 1
ATOM 908 N N . LEU A 1 113 ? -3.621 -20.516 -19.703 1 98.69 113 LEU A N 1
ATOM 909 C CA . LEU A 1 113 ? -4.16 -20.141 -18.391 1 98.69 113 LEU A CA 1
ATOM 910 C C . LEU A 1 113 ? -5.684 -20.109 -18.422 1 98.69 113 LEU A C 1
ATOM 912 O O . LEU A 1 113 ? -6.328 -19.938 -17.391 1 98.69 113 LEU A O 1
ATOM 916 N N . GLY A 1 114 ? -6.293 -20.297 -19.625 1 98.19 114 GLY A N 1
ATOM 917 C CA . GLY A 1 114 ? -7.734 -20.172 -19.75 1 98.19 114 GLY A CA 1
ATOM 918 C C . GLY A 1 114 ? -8.211 -18.734 -19.859 1 98.19 114 GLY A C 1
ATOM 919 O O . GLY A 1 114 ? -7.449 -17.797 -19.594 1 98.19 114 GLY A O 1
ATOM 920 N N . GLY A 1 115 ? -9.477 -18.5 -20.219 1 96.75 115 GLY A N 1
ATOM 921 C CA . GLY A 1 115 ? -10 -17.188 -20.531 1 96.75 115 GLY A CA 1
ATOM 922 C C . GLY A 1 115 ? -10.617 -16.484 -19.344 1 96.75 115 GLY A C 1
ATOM 923 O O . GLY A 1 115 ? -10.266 -16.781 -18.188 1 96.75 115 GLY A O 1
ATOM 924 N N . ASP A 1 116 ? -11.328 -15.422 -19.656 1 98.25 116 ASP A N 1
ATOM 925 C CA . ASP A 1 116 ? -12.078 -14.656 -18.672 1 98.25 116 ASP A CA 1
ATOM 926 C C . ASP A 1 116 ? -13.195 -15.5 -18.062 1 98.25 116 ASP A C 1
ATOM 928 O O . ASP A 1 116 ? -13.469 -16.609 -18.516 1 98.25 116 ASP A O 1
ATOM 932 N N . GLY A 1 117 ? -13.695 -15 -16.969 1 98.31 117 GLY A N 1
ATOM 933 C CA . GLY A 1 117 ? -14.875 -15.625 -16.391 1 98.31 117 GLY A CA 1
ATOM 934 C C . GLY A 1 117 ? -16.141 -15.359 -17.188 1 98.31 117 GLY A C 1
ATOM 935 O O . GLY A 1 117 ? -16.219 -14.375 -17.922 1 98.31 117 GLY A O 1
ATOM 936 N N . ASP A 1 118 ? -17.047 -16.312 -17.062 1 97.56 118 ASP A N 1
ATOM 937 C CA . ASP A 1 118 ? -18.375 -16.172 -17.672 1 97.56 118 ASP A CA 1
ATOM 938 C C . ASP A 1 118 ? -19.344 -15.469 -16.719 1 97.56 118 ASP A C 1
ATOM 940 O O . ASP A 1 118 ? -19.734 -16.031 -15.695 1 97.56 118 ASP A O 1
ATOM 944 N N . GLY A 1 119 ? -19.766 -14.273 -17.047 1 95.56 119 GLY A N 1
ATOM 945 C CA . GLY A 1 119 ? -20.672 -13.508 -16.219 1 95.56 119 GLY A CA 1
ATOM 946 C C . GLY A 1 119 ? -21.953 -14.258 -15.914 1 95.56 119 GLY A C 1
ATOM 947 O O . GLY A 1 119 ? -22.516 -14.117 -14.82 1 95.56 119 GLY A O 1
ATOM 948 N N . ALA A 1 120 ? -22.391 -15.094 -16.75 1 95.94 120 ALA A N 1
ATOM 949 C CA . ALA A 1 120 ? -23.609 -15.867 -16.578 1 95.94 120 ALA A CA 1
ATOM 950 C C . ALA A 1 120 ? -23.422 -16.984 -15.562 1 95.94 120 ALA A C 1
ATOM 952 O O . ALA A 1 120 ? -24.391 -17.547 -15.062 1 95.94 120 ALA A O 1
ATOM 953 N N . GLN A 1 121 ? -22.203 -17.266 -15.266 1 95.69 121 GLN A N 1
ATOM 954 C CA . GLN A 1 121 ? -21.891 -18.297 -14.289 1 95.69 121 GLN A CA 1
ATOM 955 C C . GLN A 1 121 ? -21.141 -17.734 -13.094 1 95.69 121 GLN A C 1
ATOM 957 O O . GLN A 1 121 ? -20.234 -18.375 -12.555 1 95.69 121 GLN A O 1
ATOM 962 N N . GLY A 1 122 ? -21.406 -16.484 -12.828 1 94.44 122 GLY A N 1
ATOM 963 C CA . GLY A 1 122 ? -20.828 -15.859 -11.648 1 94.44 122 GLY A CA 1
ATOM 964 C C . GLY A 1 122 ? -19.344 -15.562 -11.805 1 94.44 122 GLY A C 1
ATOM 965 O O . GLY A 1 122 ? -18.594 -15.594 -10.82 1 94.44 122 GLY A O 1
ATOM 966 N N . GLY A 1 123 ? -18.875 -15.453 -13.062 1 97.38 123 GLY A N 1
ATOM 967 C CA . GLY A 1 123 ? -17.484 -15.086 -13.312 1 97.38 123 GLY A CA 1
ATOM 968 C C . GLY A 1 123 ? -16.547 -16.266 -13.328 1 97.38 123 GLY A C 1
ATOM 969 O O . GLY A 1 123 ? -15.328 -16.109 -13.281 1 97.38 123 GLY A O 1
ATOM 970 N N . ARG A 1 124 ? -17.062 -17.453 -13.383 1 97.94 124 ARG A N 1
ATOM 971 C CA . ARG A 1 124 ? -16.234 -18.656 -13.414 1 97.94 124 ARG A CA 1
ATOM 972 C C . ARG A 1 124 ? -15.508 -18.781 -14.75 1 97.94 124 ARG A C 1
ATOM 974 O O . ARG A 1 124 ? -16.078 -18.5 -15.805 1 97.94 124 ARG A O 1
ATOM 981 N N . VAL A 1 125 ? -14.281 -19.109 -14.625 1 98.56 125 VAL A N 1
ATOM 982 C CA . VAL A 1 125 ? -13.539 -19.469 -15.828 1 98.56 125 VAL A CA 1
ATOM 983 C C . VAL A 1 125 ? -14.078 -20.781 -16.391 1 98.56 125 VAL A C 1
ATOM 985 O O . VAL A 1 125 ? -14.164 -21.781 -15.68 1 98.56 125 VAL A O 1
ATOM 988 N N . THR A 1 126 ? -14.453 -20.781 -17.688 1 97.81 126 THR A N 1
ATOM 989 C CA . THR A 1 126 ? -15.094 -21.969 -18.25 1 97.81 126 THR A CA 1
ATOM 990 C C . THR A 1 126 ? -14.219 -22.609 -19.328 1 97.81 126 THR A C 1
ATOM 992 O O . THR A 1 126 ? -14.508 -23.703 -19.797 1 97.81 126 THR A O 1
ATOM 995 N N . ILE A 1 127 ? -13.148 -21.859 -19.672 1 97.19 127 ILE A N 1
ATOM 996 C CA . ILE A 1 127 ? -12.281 -22.344 -20.75 1 97.19 127 ILE A CA 1
ATOM 997 C C . ILE A 1 127 ? -10.859 -22.531 -20.203 1 97.19 127 ILE A C 1
ATOM 999 O O . ILE A 1 127 ? -10.344 -21.672 -19.484 1 97.19 127 ILE A O 1
ATOM 1003 N N . GLY A 1 128 ? -10.25 -23.75 -20.641 1 98 128 GLY A N 1
ATOM 1004 C CA . GLY A 1 128 ? -8.852 -23.969 -20.297 1 98 128 GLY A CA 1
ATOM 1005 C C . GLY A 1 128 ? -8.656 -24.984 -19.203 1 98 128 GLY A C 1
ATOM 1006 O O . GLY A 1 128 ? -9.633 -25.484 -18.641 1 98 128 GLY A O 1
ATOM 1007 N N . PRO A 1 129 ? -7.449 -25.266 -18.875 1 98.56 129 PRO A N 1
ATOM 1008 C CA . PRO A 1 129 ? -7.133 -26.375 -17.969 1 98.56 129 PRO A CA 1
ATOM 1009 C C . PRO A 1 129 ? -7.527 -26.109 -16.531 1 98.56 129 PRO A C 1
ATOM 1011 O O . PRO A 1 129 ? -7.656 -27.047 -15.734 1 98.56 129 PRO A O 1
ATOM 1014 N N . PHE A 1 130 ? -7.77 -24.844 -16.234 1 98.69 130 PHE A N 1
ATOM 1015 C CA . PHE A 1 130 ? -8.016 -24.516 -14.844 1 98.69 130 PHE A CA 1
ATOM 1016 C C . PHE A 1 130 ? -9.492 -24.25 -14.594 1 98.69 130 PHE A C 1
ATOM 1018 O O . PHE A 1 130 ? -9.875 -23.719 -13.555 1 98.69 130 PHE A O 1
ATOM 1025 N N . ALA A 1 131 ? -10.297 -24.562 -15.57 1 98.25 131 ALA A N 1
ATOM 1026 C CA . ALA A 1 131 ? -11.742 -24.5 -15.391 1 98.25 131 ALA A CA 1
ATOM 1027 C C . ALA A 1 131 ? -12.219 -25.594 -14.43 1 98.25 131 ALA A C 1
ATOM 1029 O O . ALA A 1 131 ? -11.727 -26.719 -14.461 1 98.25 131 ALA A O 1
ATOM 1030 N N . TYR A 1 132 ? -13.172 -25.219 -13.672 1 96.88 132 TYR A N 1
ATOM 1031 C CA . TYR A 1 132 ? -13.695 -26.156 -12.68 1 96.88 132 TYR A CA 1
ATOM 1032 C C . TYR A 1 132 ? -14.266 -27.406 -13.344 1 96.88 132 TYR A C 1
ATOM 1034 O O . TYR A 1 132 ? -14.18 -28.5 -12.797 1 96.88 132 TYR A O 1
ATOM 1042 N N . THR A 1 133 ? -14.812 -27.25 -14.453 1 96.25 133 THR A N 1
ATOM 1043 C CA . THR A 1 133 ? -15.516 -28.312 -15.156 1 96.25 133 THR A CA 1
ATOM 1044 C C . THR A 1 133 ? -14.539 -29.406 -15.578 1 96.25 133 THR A C 1
ATOM 1046 O O . THR A 1 133 ? -14.953 -30.531 -15.906 1 96.25 133 THR A O 1
ATOM 1049 N N . THR A 1 134 ? -13.234 -29.109 -15.633 1 96.94 134 THR A N 1
ATOM 1050 C CA . THR A 1 134 ? -12.25 -30.125 -15.961 1 96.94 134 THR A CA 1
ATOM 1051 C C . THR A 1 134 ? -12.141 -31.156 -14.844 1 96.94 134 THR A C 1
ATOM 1053 O O . THR A 1 134 ? -11.609 -32.25 -15.047 1 96.94 134 THR A O 1
ATOM 1056 N N . GLY A 1 135 ? -12.531 -30.734 -13.617 1 97.44 135 GLY A N 1
ATOM 1057 C CA . GLY A 1 135 ? -12.445 -31.609 -12.453 1 97.44 135 GLY A CA 1
ATOM 1058 C C . GLY A 1 135 ? -11.055 -31.672 -11.859 1 97.44 135 GLY A C 1
ATOM 1059 O O . GLY A 1 135 ? -10.781 -32.5 -10.984 1 97.44 135 GLY A O 1
ATOM 1060 N N . ARG A 1 136 ? -10.188 -30.75 -12.281 1 97.88 136 ARG A N 1
ATOM 1061 C CA . ARG A 1 136 ? -8.797 -30.891 -11.875 1 97.88 136 ARG A CA 1
ATOM 1062 C C . ARG A 1 136 ? -8.297 -29.641 -11.172 1 97.88 136 ARG A C 1
ATOM 1064 O O . ARG A 1 136 ? -7.129 -29.562 -10.781 1 97.88 136 ARG A O 1
ATOM 1071 N N . PHE A 1 137 ? -9.172 -28.609 -11.031 1 98.25 137 PHE A N 1
ATOM 1072 C CA . PHE A 1 137 ? -8.711 -27.375 -10.406 1 98.25 137 PHE A CA 1
ATOM 1073 C C . PHE A 1 137 ? -9.789 -26.797 -9.508 1 98.25 137 PHE A C 1
ATOM 1075 O O . PHE A 1 137 ? -10.414 -25.781 -9.852 1 98.25 137 PHE A O 1
ATOM 1082 N N . GLU A 1 138 ? -9.922 -27.344 -8.398 1 96.88 138 GLU A N 1
ATOM 1083 C CA . GLU A 1 138 ? -10.859 -26.844 -7.402 1 96.88 138 GLU A CA 1
ATOM 1084 C C . GLU A 1 138 ? -10.211 -25.797 -6.508 1 96.88 138 GLU A C 1
ATOM 1086 O O . GLU A 1 138 ? -9.156 -26.047 -5.922 1 96.88 138 GLU A O 1
ATOM 1091 N N . VAL A 1 139 ? -10.828 -24.672 -6.41 1 97.19 139 VAL A N 1
ATOM 1092 C CA . VAL A 1 139 ? -10.398 -23.641 -5.469 1 97.19 139 VAL A CA 1
ATOM 1093 C C . VAL A 1 139 ? -10.797 -24.047 -4.051 1 97.19 139 VAL A C 1
ATOM 1095 O O . VAL A 1 139 ? -11.984 -24.25 -3.764 1 97.19 139 VAL A O 1
ATOM 1098 N N . ARG A 1 140 ? -9.766 -24.047 -3.113 1 95.62 140 ARG A N 1
ATOM 1099 C CA . ARG A 1 140 ? -10.031 -24.641 -1.801 1 95.62 140 ARG A CA 1
ATOM 1100 C C . ARG A 1 140 ? -9.797 -23.609 -0.694 1 95.62 140 ARG A C 1
ATOM 1102 O O . ARG A 1 140 ? -10.266 -23.797 0.433 1 95.62 140 ARG A O 1
ATOM 1109 N N . VAL A 1 141 ? -9.023 -22.609 -0.952 1 95.56 141 VAL A N 1
ATOM 1110 C CA . VAL A 1 141 ? -8.719 -21.578 0.034 1 95.56 141 VAL A CA 1
ATOM 1111 C C . VAL A 1 141 ? -9.531 -20.312 -0.27 1 95.56 141 VAL A C 1
ATOM 1113 O O . VAL A 1 141 ? -9.406 -19.734 -1.349 1 95.56 141 VAL A O 1
ATOM 1116 N N . TRP A 1 142 ? -10.312 -19.922 0.678 1 93.62 142 TRP A N 1
ATOM 1117 C CA . TRP A 1 142 ? -11.227 -18.797 0.476 1 93.62 142 TRP A CA 1
ATOM 1118 C C . TRP A 1 142 ? -10.969 -17.688 1.498 1 93.62 142 TRP A C 1
ATOM 1120 O O . TRP A 1 142 ? -10.461 -17.953 2.592 1 93.62 142 TRP A O 1
ATOM 1130 N N . ASP A 1 143 ? -11.219 -16.469 1.176 1 88.81 143 ASP A N 1
ATOM 1131 C CA . ASP A 1 143 ? -11.039 -15.336 2.082 1 88.81 143 ASP A CA 1
ATOM 1132 C C . ASP A 1 143 ? -12.227 -15.195 3.029 1 88.81 143 ASP A C 1
ATOM 1134 O O . ASP A 1 143 ? -12.062 -14.758 4.172 1 88.81 143 ASP A O 1
ATOM 1138 N N . ASP A 1 144 ? -13.383 -15.484 2.439 1 77.56 144 ASP A N 1
ATOM 1139 C CA . ASP A 1 144 ? -14.57 -15.5 3.291 1 77.56 144 ASP A CA 1
ATOM 1140 C C . ASP A 1 144 ? -15.148 -16.906 3.4 1 77.56 144 ASP A C 1
ATOM 1142 O O . ASP A 1 144 ? -14.617 -17.844 2.816 1 77.56 144 ASP A O 1
ATOM 1146 N N . ASN A 1 145 ? -15.781 -17.281 4.484 1 68.12 145 ASN A N 1
ATOM 1147 C CA . ASN A 1 145 ? -16.312 -18.625 4.754 1 68.12 145 ASN A CA 1
ATOM 1148 C C . ASN A 1 145 ? -17.219 -19.094 3.621 1 68.12 145 ASN A C 1
ATOM 1150 O O . ASN A 1 145 ? -17.719 -20.234 3.654 1 68.12 145 ASN A O 1
ATOM 1154 N N . ARG A 1 146 ? -17.422 -18.219 2.678 1 67.12 146 ARG A N 1
ATOM 1155 C CA . ARG A 1 146 ? -18.25 -18.625 1.547 1 67.12 146 ARG A CA 1
ATOM 1156 C C . ARG A 1 146 ? -17.547 -18.359 0.225 1 67.12 146 ARG A C 1
ATOM 1158 O O . ARG A 1 146 ? -17.141 -17.234 -0.062 1 67.12 146 ARG A O 1
ATOM 1165 N N . GLY A 1 147 ? -16.875 -19.578 -0.275 1 80.81 147 GLY A N 1
ATOM 1166 C CA . GLY A 1 147 ? -16.219 -19.344 -1.552 1 80.81 147 GLY A CA 1
ATOM 1167 C C . GLY A 1 147 ? -16.719 -20.266 -2.652 1 80.81 147 GLY A C 1
ATOM 1168 O O . GLY A 1 147 ? -17.594 -21.109 -2.414 1 80.81 147 GLY A O 1
ATOM 1169 N N . ASP A 1 148 ? -16.469 -20 -3.816 1 90.81 148 ASP A N 1
ATOM 1170 C CA . ASP A 1 148 ? -16.75 -20.734 -5.047 1 90.81 148 ASP A CA 1
ATOM 1171 C C . ASP A 1 148 ? -15.609 -21.688 -5.402 1 90.81 148 ASP A C 1
ATOM 1173 O O . ASP A 1 148 ? -14.445 -21.281 -5.438 1 90.81 148 ASP A O 1
ATOM 1177 N N . PRO A 1 149 ? -15.953 -22.922 -5.621 1 95.06 149 PRO A N 1
ATOM 1178 C CA . PRO A 1 149 ? -1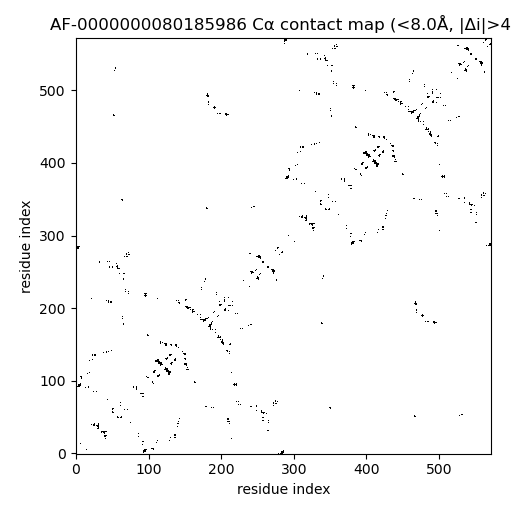4.883 -23.875 -5.957 1 95.06 149 PRO A CA 1
ATOM 1179 C C . PRO A 1 149 ? -14.289 -23.625 -7.34 1 95.06 149 PRO A C 1
ATOM 1181 O O . PRO A 1 149 ? -13.25 -24.188 -7.688 1 95.06 149 PRO A O 1
ATOM 1184 N N . GLY A 1 150 ? -14.914 -22.875 -8.164 1 97.88 150 GLY A N 1
ATOM 1185 C CA . GLY A 1 150 ? -14.383 -22.562 -9.484 1 97.88 150 GLY A CA 1
ATOM 1186 C C . GLY A 1 150 ? -13.547 -21.297 -9.5 1 97.88 150 GLY A C 1
ATOM 1187 O O . GLY A 1 150 ? -13.867 -20.328 -8.82 1 97.88 150 GLY A O 1
ATOM 1188 N N . LEU A 1 151 ? -12.477 -21.359 -10.297 1 98.44 151 LEU A N 1
ATOM 1189 C CA . LEU A 1 151 ? -11.672 -20.172 -10.547 1 98.44 151 LEU A CA 1
ATOM 1190 C C . LEU A 1 151 ? -12.516 -19.062 -11.164 1 98.44 151 LEU A C 1
ATOM 1192 O O . LEU A 1 151 ? -13.32 -19.312 -12.062 1 98.44 151 LEU A O 1
ATOM 1196 N N . ARG A 1 152 ? -12.359 -17.828 -10.672 1 98.19 152 ARG A N 1
ATOM 1197 C CA . ARG A 1 152 ? -13.156 -16.703 -11.156 1 98.19 152 ARG A CA 1
ATOM 1198 C C . ARG A 1 152 ? -12.258 -15.586 -11.672 1 98.19 152 ARG A C 1
ATOM 1200 O O . ARG A 1 152 ? -11.172 -15.352 -11.141 1 98.19 152 ARG A O 1
ATOM 1207 N N . ARG A 1 153 ? -12.672 -14.914 -12.742 1 98.5 153 ARG A N 1
ATOM 1208 C CA . ARG A 1 153 ? -12.047 -13.727 -13.328 1 98.5 153 ARG A CA 1
ATOM 1209 C C . ARG A 1 153 ? -13.102 -12.742 -13.828 1 98.5 153 ARG A C 1
ATOM 1211 O O . ARG A 1 153 ? -14.242 -13.125 -14.078 1 98.5 153 ARG A O 1
ATOM 1218 N N . GLU A 1 154 ? -12.797 -11.5 -13.922 1 98.25 154 GLU A N 1
ATOM 1219 C CA . GLU A 1 154 ? -13.617 -10.406 -14.438 1 98.25 154 GLU A CA 1
ATOM 1220 C C . GLU A 1 154 ? -12.75 -9.328 -15.086 1 98.25 154 GLU A C 1
ATOM 1222 O O . GLU A 1 154 ? -12.703 -8.195 -14.609 1 98.25 154 GLU A O 1
ATOM 1227 N N . PHE A 1 155 ? -12.211 -9.664 -16.281 1 98.38 155 PHE A N 1
ATOM 1228 C CA . PHE A 1 155 ? -11.203 -8.828 -16.922 1 98.38 155 PHE A CA 1
ATOM 1229 C C . PHE A 1 155 ? -11.719 -7.41 -17.125 1 98.38 155 PHE A C 1
ATOM 1231 O O . PHE A 1 155 ? -12.742 -7.203 -17.766 1 98.38 155 PHE A O 1
ATOM 1238 N N . GLY A 1 156 ? -11.047 -6.449 -16.578 1 96.94 156 GLY A N 1
ATOM 1239 C CA . GLY A 1 156 ? -11.211 -5.035 -16.891 1 96.94 156 GLY A CA 1
ATOM 1240 C C . GLY A 1 156 ? -12.516 -4.461 -16.359 1 96.94 156 GLY A C 1
ATOM 1241 O O . GLY A 1 156 ? -12.906 -3.352 -16.734 1 96.94 156 GLY A O 1
ATOM 1242 N N . GLU A 1 157 ? -13.211 -5.16 -15.508 1 95.25 157 GLU A N 1
ATOM 1243 C CA . GLU A 1 157 ? -14.516 -4.707 -15.047 1 95.25 157 GLU A CA 1
ATOM 1244 C C . GLU A 1 157 ? -14.383 -3.707 -13.898 1 95.25 157 GLU A C 1
ATOM 1246 O O . GLU A 1 157 ? -15.266 -2.871 -13.688 1 95.25 157 GLU A O 1
ATOM 1251 N N . ASP A 1 158 ? -13.312 -3.803 -13.195 1 93 158 ASP A N 1
ATOM 1252 C CA . ASP A 1 158 ? -13.062 -2.93 -12.055 1 93 158 ASP A CA 1
ATOM 1253 C C . ASP A 1 158 ? -12.664 -1.529 -12.508 1 93 158 ASP A C 1
ATOM 1255 O O . ASP A 1 158 ? -11.695 -1.368 -13.258 1 93 158 ASP A O 1
ATOM 1259 N N . ALA A 1 159 ? -13.305 -0.459 -12 1 91.06 159 ALA A N 1
ATOM 1260 C CA . ALA A 1 159 ? -13.078 0.92 -12.43 1 91.06 159 ALA A CA 1
ATOM 1261 C C . ALA A 1 159 ? -11.719 1.428 -11.953 1 91.06 159 ALA A C 1
ATOM 1263 O O . ALA A 1 159 ? -11.203 2.416 -12.477 1 91.06 159 ALA A O 1
ATOM 1264 N N . ASN A 1 160 ? -11.164 0.797 -11.008 1 90.38 160 ASN A N 1
ATOM 1265 C CA . ASN A 1 160 ? -9.867 1.193 -10.469 1 90.38 160 ASN A CA 1
ATOM 1266 C C . ASN A 1 160 ? -8.766 0.239 -10.906 1 90.38 160 ASN A C 1
ATOM 1268 O O . ASN A 1 160 ? -7.863 -0.076 -10.125 1 90.38 160 ASN A O 1
ATOM 1272 N N . SER A 1 161 ? -8.867 -0.227 -12.117 1 94.69 161 SER A N 1
ATOM 1273 C CA . SER A 1 161 ? -7.906 -1.214 -12.602 1 94.69 161 SER A CA 1
ATOM 1274 C C . SER A 1 161 ? -7.375 -0.836 -13.977 1 94.69 161 SER A C 1
ATOM 1276 O O . SER A 1 161 ? -8.008 -0.061 -14.703 1 94.69 161 SER A O 1
ATOM 1278 N N . TRP A 1 162 ? -6.215 -1.322 -14.336 1 96.31 162 TRP A N 1
ATOM 1279 C CA . TRP A 1 162 ? -5.613 -1.211 -15.664 1 96.31 162 TRP A CA 1
ATOM 1280 C C . TRP A 1 162 ? -4.438 -2.172 -15.812 1 96.31 162 TRP A C 1
ATOM 1282 O O . TRP A 1 162 ? -3.947 -2.719 -14.82 1 96.31 162 TRP A O 1
ATOM 1292 N N . LEU A 1 163 ? -4.055 -2.455 -17 1 98.38 163 LEU A N 1
ATOM 1293 C CA . LEU A 1 163 ? -2.779 -3.094 -17.297 1 98.38 163 LEU A CA 1
ATOM 1294 C C . LEU A 1 163 ? -1.707 -2.051 -17.594 1 98.38 163 LEU A C 1
ATOM 1296 O O . LEU A 1 163 ? -1.842 -1.267 -18.547 1 98.38 163 LEU A O 1
ATOM 1300 N N . PRO A 1 164 ? -0.667 -2.025 -16.812 1 98 164 PRO A N 1
ATOM 1301 C CA . PRO A 1 164 ? 0.368 -1.014 -17.031 1 98 164 PRO A CA 1
ATOM 1302 C C . PRO A 1 164 ? 1.026 -1.136 -18.406 1 98 164 PRO A C 1
ATOM 1304 O O . PRO A 1 164 ? 1.245 -2.248 -18.891 1 98 164 PRO A O 1
ATOM 1307 N N . VAL A 1 165 ? 1.366 -0.001 -18.969 1 96.5 165 VAL A N 1
ATOM 1308 C CA . VAL A 1 165 ? 2.043 0.064 -20.25 1 96.5 165 VAL A CA 1
ATOM 1309 C C . VAL A 1 165 ? 3.506 0.448 -20.047 1 96.5 165 VAL A C 1
ATOM 1311 O O . VAL A 1 165 ? 3.955 0.632 -18.922 1 96.5 165 VAL A O 1
ATOM 1314 N N . ALA A 1 166 ? 4.23 0.552 -21.141 1 96.31 166 ALA A N 1
ATOM 1315 C CA . ALA A 1 166 ? 5.676 0.768 -21.109 1 96.31 166 ALA A CA 1
ATOM 1316 C C . ALA A 1 166 ? 6.02 2.055 -20.359 1 96.31 166 ALA A C 1
ATOM 1318 O O . ALA A 1 166 ? 7.008 2.105 -19.625 1 96.31 166 ALA A O 1
ATOM 1319 N N . THR A 1 167 ? 5.215 3.111 -20.5 1 96 167 THR A N 1
ATOM 1320 C CA . THR A 1 167 ? 5.496 4.383 -19.844 1 96 167 THR A CA 1
ATOM 1321 C C . THR A 1 167 ? 5.305 4.27 -18.328 1 96 167 THR A C 1
ATOM 1323 O O . THR A 1 167 ? 6.047 4.879 -17.562 1 96 167 THR A O 1
ATOM 1326 N N . ASP A 1 168 ? 4.34 3.494 -17.891 1 95.94 168 ASP A N 1
ATOM 1327 C CA . ASP A 1 168 ? 4.145 3.234 -16.469 1 95.94 168 ASP A CA 1
ATOM 1328 C C . ASP A 1 168 ? 5.355 2.525 -15.867 1 95.94 168 ASP A C 1
ATOM 1330 O O . ASP A 1 168 ? 5.816 2.883 -14.781 1 95.94 168 ASP A O 1
ATOM 1334 N N . ILE A 1 169 ? 5.848 1.554 -16.625 1 97.5 169 ILE A N 1
ATOM 1335 C CA . ILE A 1 169 ? 6.965 0.737 -16.172 1 97.5 169 ILE A CA 1
ATOM 1336 C C . ILE A 1 169 ? 8.219 1.598 -16.047 1 97.5 169 ILE A C 1
ATOM 1338 O O . ILE A 1 169 ? 8.906 1.574 -15.031 1 97.5 169 ILE A O 1
ATOM 1342 N N . SER A 1 170 ? 8.469 2.4 -17.094 1 97.5 170 SER A N 1
ATOM 1343 C CA . SER A 1 170 ? 9.648 3.25 -17.078 1 97.5 170 SER A CA 1
ATOM 1344 C C . SER A 1 170 ? 9.602 4.266 -15.945 1 97.5 170 SER A C 1
ATOM 1346 O O . SER A 1 170 ? 10.609 4.504 -15.281 1 97.5 170 SER A O 1
ATOM 1348 N N . ALA A 1 171 ? 8.453 4.805 -15.719 1 96.25 171 ALA A N 1
ATOM 1349 C CA . ALA A 1 171 ? 8.281 5.773 -14.641 1 96.25 171 ALA A CA 1
ATOM 1350 C C . ALA A 1 171 ? 8.461 5.109 -13.273 1 96.25 171 ALA A C 1
ATOM 1352 O O . ALA A 1 171 ? 9.047 5.699 -12.367 1 96.25 171 ALA A O 1
ATOM 1353 N N . GLY A 1 172 ? 7.965 3.918 -13.148 1 96.5 172 GLY A N 1
ATOM 1354 C CA . GLY A 1 172 ? 8.156 3.164 -11.922 1 96.5 172 GLY A CA 1
ATOM 1355 C C . GLY A 1 172 ? 9.609 2.834 -11.641 1 96.5 172 GLY A C 1
ATOM 1356 O O . GLY A 1 172 ? 10.086 3.021 -10.523 1 96.5 172 GLY A O 1
ATOM 1357 N N . ILE A 1 173 ? 10.328 2.432 -12.641 1 97.88 173 ILE A N 1
ATOM 1358 C CA . ILE A 1 173 ? 11.727 2.027 -12.523 1 97.88 173 ILE A CA 1
ATOM 1359 C C . ILE A 1 173 ? 12.586 3.242 -12.188 1 97.88 173 ILE A C 1
ATOM 1361 O O . ILE A 1 173 ? 13.609 3.119 -11.5 1 97.88 173 ILE A O 1
ATOM 1365 N N . ALA A 1 174 ? 12.102 4.402 -12.516 1 97.12 174 ALA A N 1
ATOM 1366 C CA . ALA A 1 174 ? 12.875 5.621 -12.289 1 97.12 174 ALA A CA 1
ATOM 1367 C C . ALA A 1 174 ? 12.789 6.051 -10.828 1 97.12 174 ALA A C 1
ATOM 1369 O O . ALA A 1 174 ? 13.562 6.906 -10.383 1 97.12 174 ALA A O 1
ATOM 1370 N N . ARG A 1 175 ? 11.953 5.469 -10.07 1 96.56 175 ARG A N 1
ATOM 1371 C CA . ARG A 1 175 ? 11.688 5.918 -8.711 1 96.56 175 ARG A CA 1
ATOM 1372 C C . ARG A 1 175 ? 12.844 5.566 -7.777 1 96.56 175 ARG A C 1
ATOM 1374 O O . ARG A 1 175 ? 13.406 4.477 -7.867 1 96.56 175 ARG A O 1
ATOM 1381 N N . THR A 1 176 ? 13.234 6.492 -6.898 1 94.88 176 THR A N 1
ATOM 1382 C CA . THR A 1 176 ? 14.125 6.297 -5.766 1 94.88 176 THR A CA 1
ATOM 1383 C C . THR A 1 176 ? 13.609 7.031 -4.531 1 94.88 176 THR A C 1
ATOM 1385 O O . THR A 1 176 ? 12.867 8.008 -4.652 1 94.88 176 THR A O 1
ATOM 1388 N N . PRO A 1 177 ? 13.992 6.559 -3.322 1 95.19 177 PRO A N 1
ATOM 1389 C CA . PRO A 1 177 ? 14.758 5.344 -3.029 1 95.19 177 PRO A CA 1
ATOM 1390 C C . PRO A 1 177 ? 13.922 4.074 -3.156 1 95.19 177 PRO A C 1
ATOM 1392 O O . PRO A 1 177 ? 12.773 4.129 -3.617 1 95.19 177 PRO A O 1
ATOM 1395 N N . TYR A 1 178 ? 14.516 2.912 -2.803 1 97.62 178 TYR A N 1
ATOM 1396 C CA . TYR A 1 178 ? 13.773 1.659 -2.73 1 97.62 178 TYR A CA 1
ATOM 1397 C C . TYR A 1 178 ? 12.602 1.775 -1.76 1 97.62 178 TYR A C 1
ATOM 1399 O O . TYR A 1 178 ? 11.477 1.393 -2.086 1 97.62 178 TYR A O 1
ATOM 1407 N N . TRP A 1 179 ? 12.867 2.326 -0.671 1 95.25 179 TRP A N 1
ATOM 1408 C CA . TRP A 1 179 ? 11.984 2.545 0.472 1 95.25 179 TRP A CA 1
ATOM 1409 C C . TRP A 1 179 ? 12.438 3.752 1.286 1 95.25 179 TRP A C 1
ATOM 1411 O O . TRP A 1 179 ? 13.641 3.996 1.428 1 95.25 179 TRP A O 1
ATOM 1421 N N . ALA A 1 180 ? 11.625 4.73 1.693 1 93.12 180 ALA A N 1
ATOM 1422 C CA . ALA A 1 180 ? 10.195 4.812 1.973 1 93.12 180 ALA A CA 1
ATOM 1423 C C . ALA A 1 180 ? 9.609 6.133 1.479 1 93.12 180 ALA A C 1
ATOM 1425 O O . ALA A 1 180 ? 10.328 6.961 0.909 1 93.12 180 ALA A O 1
ATOM 1426 N N . GLY A 1 181 ? 8.359 6.316 1.634 1 91.69 181 GLY A N 1
ATOM 1427 C CA . GLY A 1 181 ? 7.629 7.504 1.21 1 91.69 181 GLY A CA 1
ATOM 1428 C C . GLY A 1 181 ? 6.699 7.246 0.038 1 91.69 181 GLY A C 1
ATOM 1429 O O . GLY A 1 181 ? 6.859 6.258 -0.681 1 91.69 181 GLY A O 1
ATOM 1430 N N . PRO A 1 182 ? 5.844 8.133 -0.215 1 93 182 PRO A N 1
ATOM 1431 C CA . PRO A 1 182 ? 4.812 7.918 -1.235 1 93 182 PRO A CA 1
ATOM 1432 C C . PRO A 1 182 ? 5.398 7.746 -2.635 1 93 182 PRO A C 1
ATOM 1434 O O . PRO A 1 182 ? 4.738 7.191 -3.52 1 93 182 PRO A O 1
ATOM 1437 N N . SER A 1 183 ? 6.633 8.211 -2.867 1 94.06 183 SER A N 1
ATOM 1438 C CA . SER A 1 183 ? 7.207 8.188 -4.211 1 94.06 183 SER A CA 1
ATOM 1439 C C . SER A 1 183 ? 8.281 7.113 -4.332 1 94.06 183 SER A C 1
ATOM 1441 O O . SER A 1 183 ? 8.938 7.004 -5.371 1 94.06 183 SER A O 1
ATOM 1443 N N . CYS A 1 184 ? 8.461 6.34 -3.266 1 95.56 184 CYS A N 1
ATOM 1444 C CA . CYS A 1 184 ? 9.5 5.324 -3.334 1 95.56 184 CYS A CA 1
ATOM 1445 C C . CYS A 1 184 ? 9.148 4.242 -4.348 1 95.56 184 CYS A C 1
ATOM 1447 O O . CYS A 1 184 ? 7.988 4.129 -4.758 1 95.56 184 CYS A O 1
ATOM 1449 N N . PHE A 1 185 ? 10.133 3.439 -4.742 1 98 185 PHE A N 1
ATOM 1450 C CA . PHE A 1 185 ? 9.969 2.404 -5.754 1 98 185 PHE A CA 1
ATOM 1451 C C . PHE A 1 185 ? 8.883 1.413 -5.34 1 98 185 PHE A C 1
ATOM 1453 O O . PHE A 1 185 ? 7.98 1.112 -6.125 1 98 185 PHE A O 1
ATOM 1460 N N . VAL A 1 186 ? 8.883 0.964 -4.105 1 97.81 186 VAL A N 1
ATOM 1461 C CA . VAL A 1 186 ? 7.996 -0.098 -3.641 1 97.81 186 VAL A CA 1
ATOM 1462 C C . VAL A 1 186 ? 6.547 0.368 -3.713 1 97.81 186 VAL A C 1
ATOM 1464 O O . VAL A 1 186 ? 5.684 -0.344 -4.23 1 97.81 186 VAL A O 1
ATOM 1467 N N . LEU A 1 187 ? 6.309 1.546 -3.297 1 95.94 187 LEU A N 1
ATOM 1468 C CA . LEU A 1 187 ? 4.922 1.994 -3.201 1 95.94 187 LEU A CA 1
ATOM 1469 C C . LEU A 1 187 ? 4.387 2.395 -4.57 1 95.94 187 LEU A C 1
ATOM 1471 O O . LEU A 1 187 ? 3.199 2.213 -4.855 1 95.94 187 LEU A O 1
ATOM 1475 N N . VAL A 1 188 ? 5.238 2.926 -5.426 1 96.44 188 VAL A N 1
ATOM 1476 C CA . VAL A 1 188 ? 4.805 3.188 -6.793 1 96.44 188 VAL A CA 1
ATOM 1477 C C . VAL A 1 188 ? 4.562 1.866 -7.52 1 96.44 188 VAL A C 1
ATOM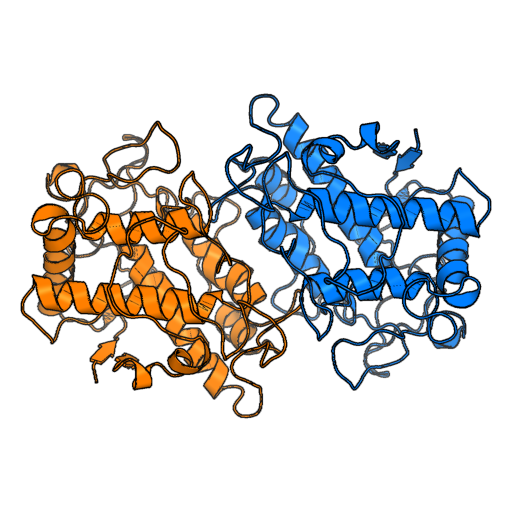 1479 O O . VAL A 1 188 ? 3.543 1.698 -8.195 1 96.44 188 VAL A O 1
ATOM 1482 N N . ALA A 1 189 ? 5.48 0.91 -7.352 1 97.5 189 ALA A N 1
ATOM 1483 C CA . ALA A 1 189 ? 5.277 -0.408 -7.945 1 97.5 189 ALA A CA 1
ATOM 1484 C C . ALA A 1 189 ? 3.975 -1.036 -7.457 1 97.5 189 ALA A C 1
ATOM 1486 O O . ALA A 1 189 ? 3.207 -1.583 -8.25 1 97.5 189 ALA A O 1
ATOM 1487 N N . SER A 1 190 ? 3.707 -0.925 -6.199 1 96.25 190 SER A N 1
ATOM 1488 C CA . SER A 1 190 ? 2.514 -1.514 -5.598 1 96.25 190 SER A CA 1
ATOM 1489 C C . SER A 1 190 ? 1.244 -0.865 -6.141 1 96.25 190 SER A C 1
ATOM 1491 O O . SER A 1 190 ? 0.293 -1.559 -6.504 1 96.25 190 SER A O 1
ATOM 1493 N N . GLY A 1 191 ? 1.216 0.436 -6.23 1 94.38 191 GLY A N 1
ATOM 1494 C CA . GLY A 1 191 ? -0.004 1.167 -6.535 1 94.38 191 GLY A CA 1
ATOM 1495 C C . GLY A 1 191 ? -0.251 1.318 -8.023 1 94.38 191 GLY A C 1
ATOM 1496 O O . GLY A 1 191 ? -1.394 1.49 -8.453 1 94.38 191 GLY A O 1
ATOM 1497 N N . VAL A 1 192 ? 0.814 1.232 -8.852 1 95.94 192 VAL A N 1
ATOM 1498 C CA . VAL A 1 192 ? 0.682 1.542 -10.273 1 95.94 192 VAL A CA 1
ATOM 1499 C C . VAL A 1 192 ? 0.881 0.273 -11.102 1 95.94 192 VAL A C 1
ATOM 1501 O O . VAL A 1 192 ? 0.192 0.062 -12.102 1 95.94 192 VAL A O 1
ATOM 1504 N N . LEU A 1 193 ? 1.726 -0.632 -10.633 1 98 193 LEU A N 1
ATOM 1505 C CA . LEU A 1 193 ? 2.129 -1.757 -11.469 1 98 193 LEU A CA 1
ATOM 1506 C C . LEU A 1 193 ? 1.553 -3.064 -10.938 1 98 193 LEU A C 1
ATOM 1508 O O . LEU A 1 193 ? 1.249 -3.975 -11.711 1 98 193 LEU A O 1
ATOM 1512 N N . HIS A 1 194 ? 1.314 -3.164 -9.672 1 98.56 194 HIS A N 1
ATOM 1513 C CA . HIS A 1 194 ? 0.986 -4.43 -9.031 1 98.56 194 HIS A CA 1
ATOM 1514 C C . HIS A 1 194 ? -0.516 -4.559 -8.797 1 98.56 194 HIS A C 1
ATOM 1516 O O . HIS A 1 194 ? -1.192 -5.328 -9.477 1 98.56 194 HIS A O 1
ATOM 1522 N N . ASN A 1 195 ? -1.097 -3.703 -7.973 1 97.81 195 ASN A N 1
ATOM 1523 C CA . ASN A 1 195 ? -2.469 -3.875 -7.504 1 97.81 195 ASN A CA 1
ATOM 1524 C C . ASN A 1 195 ? -3.475 -3.688 -8.633 1 97.81 195 ASN A C 1
ATOM 1526 O O . ASN A 1 195 ? -4.469 -4.414 -8.711 1 97.81 195 ASN A O 1
ATOM 1530 N N . PRO A 1 196 ? -3.254 -2.732 -9.578 1 97.56 196 PRO A N 1
ATOM 1531 C CA . PRO A 1 196 ? -4.234 -2.568 -10.656 1 97.56 196 PRO A CA 1
ATOM 1532 C C . PRO A 1 196 ? -4.379 -3.818 -11.516 1 97.56 196 PRO A C 1
ATOM 1534 O O . PRO A 1 196 ? -5.465 -4.102 -12.023 1 97.56 196 PRO A O 1
ATOM 1537 N N . VAL A 1 197 ? -3.287 -4.57 -11.617 1 98.81 197 VAL A N 1
ATOM 1538 C CA . VAL A 1 197 ? -3.336 -5.785 -12.422 1 98.81 197 VAL A CA 1
ATOM 1539 C C . VAL A 1 197 ? -4.164 -6.848 -11.711 1 98.81 197 VAL A C 1
ATOM 1541 O O . VAL A 1 197 ? -4.965 -7.543 -12.336 1 98.81 197 VAL A O 1
ATOM 1544 N N . HIS A 1 198 ? -3.984 -6.965 -10.406 1 98.75 198 HIS A N 1
ATOM 1545 C CA . HIS A 1 198 ? -4.852 -7.836 -9.625 1 98.75 198 HIS A CA 1
ATOM 1546 C C . HIS A 1 198 ? -6.32 -7.516 -9.867 1 98.75 198 HIS A C 1
ATOM 1548 O O . HIS A 1 198 ? -7.117 -8.414 -10.156 1 98.75 198 HIS A O 1
ATOM 1554 N N . ARG A 1 199 ? -6.613 -6.254 -9.82 1 97.75 199 ARG A N 1
ATOM 1555 C CA . ARG A 1 199 ? -8 -5.82 -9.938 1 97.75 199 ARG A CA 1
ATOM 1556 C C . ARG A 1 199 ? -8.5 -5.957 -11.375 1 97.75 199 ARG A C 1
ATOM 1558 O O . ARG A 1 199 ? -9.68 -6.234 -11.602 1 97.75 199 ARG A O 1
ATOM 1565 N N . TRP A 1 200 ? -7.582 -5.777 -12.352 1 98.56 200 TRP A N 1
ATOM 1566 C CA . TRP A 1 200 ? -7.961 -5.902 -13.75 1 98.56 200 TRP A CA 1
ATOM 1567 C C . TRP A 1 200 ? -8.367 -7.336 -14.078 1 98.56 200 TRP A C 1
ATOM 1569 O O . TRP A 1 200 ? -9.344 -7.559 -14.805 1 98.56 200 TRP A O 1
ATOM 1579 N N . ILE A 1 201 ? -7.625 -8.297 -13.516 1 98.69 201 ILE A N 1
ATOM 1580 C CA . ILE A 1 201 ? -7.996 -9.695 -13.711 1 98.69 201 ILE A CA 1
ATOM 1581 C C . ILE A 1 201 ? -9.289 -10 -12.953 1 98.69 201 ILE A C 1
ATOM 1583 O O . ILE A 1 201 ? -10.164 -10.703 -13.469 1 98.69 201 ILE A O 1
ATOM 1587 N N . GLY A 1 202 ? -9.414 -9.484 -11.766 1 97.75 202 GLY A N 1
ATOM 1588 C CA . GLY A 1 202 ? -10.609 -9.672 -10.953 1 97.75 202 GLY A CA 1
ATOM 1589 C C . GLY A 1 202 ? -10.758 -11.086 -10.43 1 97.75 202 GLY A C 1
ATOM 1590 O O . GLY A 1 202 ? -9.789 -11.859 -10.422 1 97.75 202 GLY A O 1
ATOM 1591 N N . GLY A 1 203 ? -11.984 -11.406 -9.891 1 96.88 203 GLY A N 1
ATOM 1592 C CA . GLY A 1 203 ? -12.211 -12.727 -9.328 1 96.88 203 GLY A CA 1
ATOM 1593 C C . GLY A 1 203 ? -11.273 -13.055 -8.18 1 96.88 203 GLY A C 1
ATOM 1594 O O . GLY A 1 203 ? -11.133 -12.266 -7.242 1 96.88 203 GLY A O 1
ATOM 1595 N N . ASN A 1 204 ? -10.633 -14.133 -8.281 1 97.56 204 ASN A N 1
ATOM 1596 C CA . ASN A 1 204 ? -9.766 -14.578 -7.191 1 97.56 204 ASN A CA 1
ATOM 1597 C C . ASN A 1 204 ? -8.539 -13.688 -7.055 1 97.56 204 ASN A C 1
ATOM 1599 O O . ASN A 1 204 ? -8.031 -13.484 -5.949 1 97.56 204 ASN A O 1
ATOM 1603 N N . MET A 1 205 ? -8.086 -13.078 -8.156 1 98.19 205 MET A N 1
ATOM 1604 C CA . MET A 1 205 ? -6.91 -12.219 -8.141 1 98.19 205 MET A CA 1
ATOM 1605 C C . MET A 1 205 ? -7.164 -10.969 -7.305 1 98.19 205 MET A C 1
ATOM 1607 O O . MET A 1 205 ? -6.219 -10.289 -6.891 1 98.19 205 MET A O 1
ATOM 1611 N N . ALA A 1 206 ? -8.414 -10.68 -7.039 1 95.75 206 ALA A N 1
ATOM 1612 C CA . ALA A 1 206 ? -8.766 -9.453 -6.336 1 95.75 206 ALA A CA 1
ATOM 1613 C C . ALA A 1 206 ? -8.742 -9.656 -4.824 1 95.75 206 ALA A C 1
ATOM 1615 O O . ALA A 1 206 ? -8.922 -8.703 -4.062 1 95.75 206 ALA A O 1
ATOM 1616 N N . ASP A 1 207 ? -8.43 -10.898 -4.359 1 95.06 207 ASP A N 1
ATOM 1617 C CA . ASP A 1 207 ? -8.508 -11.25 -2.943 1 95.06 207 ASP A CA 1
ATOM 1618 C C . ASP A 1 207 ? -7.117 -11.531 -2.369 1 95.06 207 ASP A C 1
ATOM 1620 O O . ASP A 1 207 ? -6.137 -11.609 -3.111 1 95.06 207 ASP A O 1
ATOM 1624 N N . ALA A 1 208 ? -7.043 -11.641 -1.016 1 95.06 208 ALA A N 1
ATOM 1625 C CA . ALA A 1 208 ? -5.793 -12.031 -0.372 1 95.06 208 ALA A CA 1
ATOM 1626 C C . ALA A 1 208 ? -5.352 -13.422 -0.829 1 95.06 208 ALA A C 1
ATOM 1628 O O . ALA A 1 208 ? -4.156 -13.719 -0.87 1 95.06 208 ALA A O 1
ATOM 1629 N N . SER A 1 209 ? -6.32 -14.25 -1.267 1 96.88 209 SER A N 1
ATOM 1630 C CA . SER A 1 209 ? -6.047 -15.586 -1.776 1 96.88 209 SER A CA 1
ATOM 1631 C C . SER A 1 209 ? -5.793 -15.57 -3.279 1 96.88 209 SER A C 1
ATOM 1633 O O . SER A 1 209 ? -6.074 -16.547 -3.979 1 96.88 209 SER A O 1
ATOM 1635 N N . SER A 1 210 ? -5.23 -14.492 -3.773 1 98.31 210 SER A N 1
ATOM 1636 C CA . SER A 1 210 ? -5.062 -14.242 -5.203 1 98.31 210 SER A CA 1
ATOM 1637 C C . SER A 1 210 ? -4.273 -15.359 -5.871 1 98.31 210 SER A C 1
ATOM 1639 O O . SER A 1 210 ? -4.5 -15.672 -7.043 1 98.31 210 SER A O 1
ATOM 1641 N N . PRO A 1 211 ? -3.4 -16.141 -5.152 1 98.75 211 PRO A N 1
ATOM 1642 C CA . PRO A 1 211 ? -2.695 -17.219 -5.84 1 98.75 211 PRO A CA 1
ATOM 1643 C C . PRO A 1 211 ? -3.625 -18.359 -6.262 1 98.75 211 PRO A C 1
ATOM 1645 O O . PRO A 1 211 ? -3.203 -19.281 -6.969 1 98.75 211 PRO A O 1
ATOM 1648 N N . ASN A 1 212 ? -4.879 -18.297 -5.809 1 98.44 212 ASN A N 1
ATOM 1649 C CA . ASN A 1 212 ? -5.828 -19.25 -6.363 1 98.44 212 ASN A CA 1
ATOM 1650 C C . ASN A 1 212 ? -5.824 -19.219 -7.891 1 98.44 212 ASN A C 1
ATOM 1652 O O . ASN A 1 212 ? -6.133 -20.234 -8.531 1 98.44 212 ASN A O 1
ATOM 1656 N N . ASP A 1 213 ? -5.57 -18.047 -8.43 1 98.88 213 ASP A N 1
ATOM 1657 C CA . ASP A 1 213 ? -5.402 -17.938 -9.875 1 98.88 213 ASP A CA 1
ATOM 1658 C C . ASP A 1 213 ? -3.939 -18.109 -10.273 1 98.88 213 ASP A C 1
ATOM 1660 O O . ASP A 1 213 ? -3.078 -17.328 -9.867 1 98.88 213 ASP A O 1
ATOM 1664 N N . PRO A 1 214 ? -3.656 -19.047 -11.156 1 98.88 214 PRO A N 1
ATOM 1665 C CA . PRO A 1 214 ? -2.262 -19.328 -11.508 1 98.88 214 PRO A CA 1
ATOM 1666 C C . PRO A 1 214 ? -1.567 -18.125 -12.141 1 98.88 214 PRO A C 1
ATOM 1668 O O . PRO A 1 214 ? -0.34 -18 -12.078 1 98.88 214 PRO A O 1
ATOM 1671 N N . VAL A 1 215 ? -2.33 -17.172 -12.688 1 98.94 215 VAL A N 1
ATOM 1672 C CA . VAL A 1 215 ? -1.713 -16 -13.312 1 98.94 215 VAL A CA 1
ATOM 1673 C C . VAL A 1 215 ? -0.99 -15.172 -12.25 1 98.94 215 VAL A C 1
ATOM 1675 O O . VAL A 1 215 ? -0.094 -14.391 -12.57 1 98.94 215 VAL A O 1
ATOM 1678 N N . PHE A 1 216 ? -1.32 -15.352 -10.984 1 98.94 216 PHE A N 1
ATOM 1679 C CA . PHE A 1 216 ? -0.642 -14.688 -9.875 1 98.94 216 PHE A CA 1
ATOM 1680 C C . PHE A 1 216 ? 0.869 -14.852 -9.992 1 98.94 216 PHE A C 1
ATOM 1682 O O . PHE A 1 216 ? 1.616 -13.883 -9.852 1 98.94 216 PHE A O 1
ATOM 1689 N N . PHE A 1 217 ? 1.268 -16.031 -10.258 1 98.94 217 PHE A N 1
ATOM 1690 C CA . PHE A 1 217 ? 2.691 -16.344 -10.242 1 98.94 217 PHE A CA 1
ATOM 1691 C C . PHE A 1 217 ? 3.4 -15.703 -11.43 1 98.94 217 PHE A C 1
ATOM 1693 O O . PHE A 1 217 ? 4.539 -15.25 -11.305 1 98.94 217 PHE A O 1
ATOM 1700 N N . LEU A 1 218 ? 2.752 -15.625 -12.578 1 98.94 218 LEU A N 1
ATOM 1701 C CA . LEU A 1 218 ? 3.346 -14.969 -13.734 1 98.94 218 LEU A CA 1
ATOM 1702 C C . LEU A 1 218 ? 3.432 -13.461 -13.516 1 98.94 218 LEU A C 1
ATOM 1704 O O . LEU A 1 218 ? 4.43 -12.828 -13.883 1 98.94 218 LEU A O 1
ATOM 1708 N N . HIS A 1 219 ? 2.375 -12.906 -12.953 1 98.94 219 HIS A N 1
ATOM 1709 C CA . HIS A 1 219 ? 2.311 -11.484 -12.625 1 98.94 219 HIS A CA 1
ATOM 1710 C C . HIS A 1 219 ? 3.432 -11.094 -11.664 1 98.94 219 HIS A C 1
ATOM 1712 O O . HIS A 1 219 ? 4.16 -10.125 -11.922 1 98.94 219 HIS A O 1
ATOM 1718 N N . HIS A 1 220 ? 3.643 -11.844 -10.648 1 98.94 220 HIS A N 1
ATOM 1719 C CA . HIS A 1 220 ? 4.637 -11.516 -9.633 1 98.94 220 HIS A CA 1
ATOM 1720 C C . HIS A 1 220 ? 6.047 -11.852 -10.117 1 98.94 220 HIS A C 1
ATOM 1722 O O . HIS A 1 220 ? 7.02 -11.234 -9.672 1 98.94 220 HIS A O 1
ATOM 1728 N N . ALA A 1 221 ? 6.16 -12.852 -11.016 1 98.94 221 ALA A N 1
ATOM 1729 C CA . ALA A 1 221 ? 7.461 -13.055 -11.648 1 98.94 221 ALA A CA 1
ATOM 1730 C C . ALA A 1 221 ? 7.887 -11.828 -12.438 1 98.94 221 ALA A C 1
ATOM 1732 O O . ALA A 1 221 ? 9.062 -11.453 -12.43 1 98.94 221 ALA A O 1
ATOM 1733 N N . PHE A 1 222 ? 6.953 -11.203 -13.109 1 98.94 222 PHE A N 1
ATOM 1734 C CA . PHE A 1 222 ? 7.297 -9.992 -13.844 1 98.94 222 PHE A CA 1
ATOM 1735 C C . PHE A 1 222 ? 7.676 -8.867 -12.891 1 98.94 222 PHE A C 1
ATOM 1737 O O . PHE A 1 222 ? 8.625 -8.125 -13.141 1 98.94 222 PHE A O 1
ATOM 1744 N N . LEU A 1 223 ? 6.98 -8.703 -11.812 1 98.94 223 LEU A N 1
ATOM 1745 C CA . LEU A 1 223 ? 7.332 -7.707 -10.805 1 98.94 223 LEU A CA 1
ATOM 1746 C C . LEU A 1 223 ? 8.727 -7.957 -10.258 1 98.94 223 LEU A C 1
ATOM 1748 O O . LEU A 1 223 ? 9.5 -7.016 -10.047 1 98.94 223 LEU A O 1
ATOM 1752 N N . ASP A 1 224 ? 9 -9.242 -10.023 1 98.94 224 ASP A N 1
ATOM 1753 C CA . ASP A 1 224 ? 10.344 -9.609 -9.586 1 98.94 224 ASP A CA 1
ATOM 1754 C C . ASP A 1 224 ? 11.391 -9.18 -10.602 1 98.94 224 ASP A C 1
ATOM 1756 O O . ASP A 1 224 ? 12.445 -8.656 -10.234 1 98.94 224 ASP A O 1
ATOM 1760 N N . LEU A 1 225 ? 11.141 -9.383 -11.875 1 98.94 225 LEU A N 1
ATOM 1761 C CA . LEU A 1 225 ? 12.023 -8.93 -12.945 1 98.94 225 LEU A CA 1
ATOM 1762 C C . LEU A 1 225 ? 12.172 -7.41 -12.914 1 98.94 225 LEU A C 1
ATOM 1764 O O . LEU A 1 225 ? 13.266 -6.883 -13.148 1 98.94 225 LEU A O 1
ATOM 1768 N N . LEU A 1 226 ? 11.133 -6.703 -12.625 1 98.81 226 LEU A N 1
ATOM 1769 C CA . LEU A 1 226 ? 11.188 -5.242 -12.602 1 98.81 226 LEU A CA 1
ATOM 1770 C C . LEU A 1 226 ? 12.078 -4.75 -11.469 1 98.81 226 LEU A C 1
ATOM 1772 O O . LEU A 1 226 ? 12.734 -3.717 -11.594 1 98.81 226 LEU A O 1
ATOM 1776 N N . TRP A 1 227 ? 12.109 -5.504 -10.344 1 98.88 227 TRP A N 1
ATOM 1777 C CA . TRP A 1 227 ? 13.055 -5.156 -9.289 1 98.88 227 TRP A CA 1
ATOM 1778 C C . TRP A 1 227 ? 14.492 -5.32 -9.766 1 98.88 227 TRP A C 1
ATOM 1780 O O . TRP A 1 227 ? 15.359 -4.5 -9.453 1 98.88 227 TRP A O 1
ATOM 1790 N N . GLU A 1 228 ? 14.758 -6.32 -10.578 1 98.75 228 GLU A N 1
ATOM 1791 C CA . GLU A 1 228 ? 16.078 -6.473 -11.18 1 98.75 228 GLU A CA 1
ATOM 1792 C C . GLU A 1 228 ? 16.406 -5.305 -12.109 1 98.75 228 GLU A C 1
ATOM 1794 O O . GLU A 1 228 ? 17.516 -4.773 -12.086 1 98.75 228 GLU A O 1
ATOM 1799 N N . ARG A 1 229 ? 15.445 -4.93 -12.914 1 98.75 229 ARG A N 1
ATOM 1800 C CA . ARG A 1 229 ? 15.641 -3.809 -13.82 1 98.75 229 ARG A CA 1
ATOM 1801 C C . ARG A 1 229 ? 15.859 -2.51 -13.055 1 98.75 229 ARG A C 1
ATOM 1803 O O . ARG A 1 229 ? 16.656 -1.665 -13.469 1 98.75 229 ARG A O 1
ATOM 1810 N N . TRP A 1 230 ? 15.156 -2.354 -11.953 1 98.88 230 TRP A N 1
ATOM 1811 C CA . TRP A 1 230 ? 15.328 -1.179 -11.102 1 98.88 230 TRP A CA 1
ATOM 1812 C C . TRP A 1 230 ? 16.75 -1.117 -10.547 1 98.88 230 TRP A C 1
ATOM 1814 O O . TRP A 1 230 ? 17.391 -0.067 -10.594 1 98.88 230 TRP A O 1
ATOM 1824 N N . LYS A 1 231 ? 17.297 -2.246 -10.055 1 98.62 231 LYS A N 1
ATOM 1825 C CA . LYS A 1 231 ? 18.656 -2.309 -9.516 1 98.62 231 LYS A CA 1
ATOM 1826 C C . LYS A 1 231 ? 19.688 -1.984 -10.586 1 98.62 231 LYS A C 1
ATOM 1828 O O . LYS A 1 231 ? 20.672 -1.293 -10.32 1 98.62 231 LYS A O 1
ATOM 1833 N N . LYS A 1 232 ? 19.406 -2.461 -11.742 1 98.38 232 LYS A N 1
ATOM 1834 C CA . LYS A 1 232 ? 20.312 -2.186 -12.859 1 98.38 232 LYS A CA 1
ATOM 1835 C C . LYS A 1 232 ? 20.281 -0.709 -13.242 1 98.38 232 LYS A C 1
ATOM 1837 O O . LYS A 1 232 ? 21.312 -0.124 -13.562 1 98.38 232 LYS A O 1
ATOM 1842 N N . HIS A 1 233 ? 19.109 -0.121 -13.227 1 98.44 233 HIS A N 1
ATOM 1843 C CA . HIS A 1 233 ? 18.922 1.283 -13.57 1 98.44 233 HIS A CA 1
ATOM 1844 C C . HIS A 1 233 ? 19.562 2.197 -12.539 1 98.44 233 HIS A C 1
ATOM 1846 O O . HIS A 1 233 ? 20 3.303 -12.867 1 98.44 233 HIS A O 1
ATOM 1852 N N . HIS A 1 234 ? 19.672 1.714 -11.258 1 98.25 234 HIS A N 1
ATOM 1853 C CA . HIS A 1 234 ? 20.234 2.508 -10.164 1 98.25 234 HIS A CA 1
ATOM 1854 C C . HIS A 1 234 ? 21.406 1.794 -9.5 1 98.25 234 HIS A C 1
ATOM 1856 O O . HIS A 1 234 ? 21.344 1.46 -8.32 1 98.25 234 HIS A O 1
ATOM 1862 N N . PRO A 1 235 ? 22.516 1.695 -10.148 1 97 235 PRO A N 1
ATOM 1863 C CA . PRO A 1 235 ? 23.609 0.872 -9.633 1 97 235 PRO A CA 1
ATOM 1864 C C . PRO A 1 235 ? 24.234 1.456 -8.367 1 97 235 PRO A C 1
ATOM 1866 O O . PRO A 1 235 ? 24.938 0.748 -7.641 1 97 235 PRO A O 1
ATOM 1869 N N . THR A 1 236 ? 23.922 2.768 -8.039 1 97.31 236 THR A N 1
ATOM 1870 C CA . THR A 1 236 ? 24.562 3.4 -6.895 1 97.31 236 THR A CA 1
ATOM 1871 C C . THR A 1 236 ? 23.578 3.539 -5.73 1 97.31 236 THR A C 1
ATOM 1873 O O . THR A 1 236 ? 23.953 4.051 -4.668 1 97.31 236 THR A O 1
ATOM 1876 N N . ILE A 1 237 ? 22.344 3.193 -5.961 1 96.62 237 ILE A N 1
ATOM 1877 C CA . ILE A 1 237 ? 21.312 3.258 -4.922 1 96.62 237 ILE A CA 1
ATOM 1878 C C . ILE A 1 237 ? 21.188 1.897 -4.242 1 96.62 237 ILE A C 1
ATOM 1880 O O . ILE A 1 237 ? 21.234 0.859 -4.906 1 96.62 237 ILE A O 1
ATOM 1884 N N . ALA A 1 238 ? 21.062 1.902 -2.916 1 96.94 238 ALA A N 1
ATOM 1885 C CA . ALA A 1 238 ? 20.875 0.64 -2.203 1 96.94 238 ALA A CA 1
ATOM 1886 C C . ALA A 1 238 ? 19.719 -0.164 -2.793 1 96.94 238 ALA A C 1
ATOM 1888 O O . ALA A 1 238 ? 18.625 0.363 -2.982 1 96.94 238 ALA A O 1
ATOM 1889 N N . PRO A 1 239 ? 19.922 -1.398 -3.078 1 98.06 239 PRO A N 1
ATOM 1890 C CA . PRO A 1 239 ? 18.875 -2.215 -3.699 1 98.06 239 PRO A CA 1
ATOM 1891 C C . PRO A 1 239 ? 17.719 -2.529 -2.746 1 98.06 239 PRO A C 1
ATOM 1893 O O . PRO A 1 239 ? 16.672 -3.01 -3.178 1 98.06 239 PRO A O 1
ATOM 1896 N N . TYR A 1 240 ? 18 -2.301 -1.44 1 97.75 240 TYR A N 1
ATOM 1897 C CA . TYR A 1 240 ? 17.016 -2.537 -0.387 1 97.75 240 TYR A CA 1
ATOM 1898 C C . TYR A 1 240 ? 17.25 -1.595 0.789 1 97.75 240 TYR A C 1
ATOM 1900 O O . TYR A 1 240 ? 18.391 -1.343 1.181 1 97.75 240 TYR A O 1
ATOM 1908 N N . LEU A 1 241 ? 16.203 -1.062 1.271 1 94.69 241 LEU A N 1
ATOM 1909 C CA . LEU A 1 241 ? 16.156 -0.315 2.521 1 94.69 241 LEU A CA 1
ATOM 1910 C C . LEU A 1 241 ? 14.984 -0.778 3.385 1 94.69 241 LEU A C 1
ATOM 1912 O O . LEU A 1 241 ? 13.945 -1.191 2.859 1 94.69 241 LEU A O 1
ATOM 1916 N N . PRO A 1 242 ? 15.172 -0.842 4.664 1 92.38 242 PRO A N 1
ATOM 1917 C CA . PRO A 1 242 ? 16.266 -0.34 5.492 1 92.38 242 PRO A CA 1
ATOM 1918 C C . PRO A 1 242 ? 17.438 -1.329 5.598 1 92.38 242 PRO A C 1
ATOM 1920 O O . PRO A 1 242 ? 17.203 -2.541 5.664 1 92.38 242 PRO A O 1
ATOM 1923 N N . ALA A 1 243 ? 18.609 -0.794 5.754 1 92.62 243 ALA A N 1
ATOM 1924 C CA . ALA A 1 243 ? 19.797 -1.639 5.797 1 92.62 243 ALA A CA 1
ATOM 1925 C C . ALA A 1 243 ? 20 -2.236 7.188 1 92.62 243 ALA A C 1
ATOM 1927 O O . ALA A 1 243 ? 20.422 -3.385 7.324 1 92.62 243 ALA A O 1
ATOM 1928 N N . SER A 1 244 ? 19.766 -1.45 8.18 1 89.5 244 SER A N 1
ATOM 1929 C CA . SER A 1 244 ? 19.969 -1.866 9.562 1 89.5 244 SER A CA 1
ATOM 1930 C C . SER A 1 244 ? 19.047 -1.104 10.508 1 89.5 244 SER A C 1
ATOM 1932 O O . SER A 1 244 ? 18.359 -0.17 10.094 1 89.5 244 SER A O 1
ATOM 1934 N N . GLY A 1 245 ? 18.969 -1.648 11.695 1 79.31 245 GLY A N 1
ATOM 1935 C CA . GLY A 1 245 ? 18.312 -0.913 12.758 1 79.31 245 GLY A CA 1
ATOM 1936 C C . GLY A 1 245 ? 16.812 -1.132 12.781 1 79.31 245 GLY A C 1
ATOM 1937 O O . GLY A 1 245 ? 16.094 -0.452 13.516 1 79.31 245 GLY A O 1
ATOM 1938 N N . PHE A 1 246 ? 16.375 -2.031 11.93 1 82.38 246 PHE A N 1
ATOM 1939 C CA . PHE A 1 246 ? 14.93 -2.268 11.883 1 82.38 246 PHE A CA 1
ATOM 1940 C C . PHE A 1 246 ? 14.625 -3.756 12 1 82.38 246 PHE A C 1
ATOM 1942 O O . PHE A 1 246 ? 14.516 -4.453 10.992 1 82.38 246 PHE A O 1
ATOM 1949 N N . SER A 1 247 ? 14.312 -4.043 13.195 1 82.31 247 SER A N 1
ATOM 1950 C CA . SER A 1 247 ? 14.055 -5.457 13.445 1 82.31 247 SER A CA 1
ATOM 1951 C C . SER A 1 247 ? 12.867 -5.957 12.641 1 82.31 247 SER A C 1
ATOM 1953 O O . SER A 1 247 ? 11.828 -5.285 12.57 1 82.31 247 SER A O 1
ATOM 1955 N N . GLY A 1 248 ? 13.117 -7.031 11.961 1 89.12 248 GLY A N 1
ATOM 1956 C CA . GLY A 1 248 ? 12.062 -7.684 11.195 1 89.12 248 GLY A CA 1
ATOM 1957 C C . GLY A 1 248 ? 12.023 -7.258 9.742 1 89.12 248 GLY A C 1
ATOM 1958 O O . GLY A 1 248 ? 11.344 -7.879 8.922 1 89.12 248 GLY A O 1
ATOM 1959 N N . ARG A 1 249 ? 12.828 -6.168 9.414 1 92.62 249 ARG A N 1
ATOM 1960 C CA . ARG A 1 249 ? 12.711 -5.711 8.039 1 92.62 249 ARG A CA 1
ATOM 1961 C C . ARG A 1 249 ? 14.07 -5.352 7.457 1 92.62 249 ARG A C 1
ATOM 1963 O O . ARG A 1 249 ? 14.195 -5.098 6.254 1 92.62 249 ARG A O 1
ATOM 1970 N N . ASP A 1 250 ? 15.047 -5.277 8.32 1 94.19 250 ASP A N 1
ATOM 1971 C CA . ASP A 1 250 ? 16.359 -4.879 7.801 1 94.19 250 ASP A CA 1
ATOM 1972 C C . ASP A 1 250 ? 17.047 -6.051 7.109 1 94.19 250 ASP A C 1
ATOM 1974 O O . ASP A 1 250 ? 16.469 -7.125 6.957 1 94.19 250 ASP A O 1
ATOM 1978 N N . LEU A 1 251 ? 18.281 -5.879 6.656 1 96.75 251 LEU A N 1
ATOM 1979 C CA . LEU A 1 251 ? 18.984 -6.84 5.816 1 96.75 251 LEU A CA 1
ATOM 1980 C C . LEU A 1 251 ? 19.281 -8.125 6.586 1 96.75 251 LEU A C 1
ATOM 1982 O O . LEU A 1 251 ? 19.453 -9.188 5.984 1 96.75 251 LEU A O 1
ATOM 1986 N N . ASN A 1 252 ? 19.266 -8.086 7.906 1 96.56 252 ASN A N 1
ATOM 1987 C CA . ASN A 1 252 ? 19.594 -9.258 8.719 1 96.56 252 ASN A CA 1
ATOM 1988 C C . ASN A 1 252 ? 18.344 -9.945 9.242 1 96.56 252 ASN A C 1
ATOM 1990 O O . ASN A 1 252 ? 18.422 -10.938 9.977 1 96.56 252 ASN A O 1
ATOM 1994 N N . SER A 1 253 ? 17.219 -9.469 8.828 1 96 253 SER A N 1
ATOM 1995 C CA . SER A 1 253 ? 15.953 -10.008 9.32 1 96 253 SER A CA 1
ATOM 1996 C C . SER A 1 253 ? 15.555 -11.266 8.555 1 96 253 SER A C 1
ATOM 1998 O O . SER A 1 253 ? 15.766 -11.359 7.344 1 96 253 SER A O 1
ATOM 2000 N N . THR A 1 254 ? 14.906 -12.188 9.281 1 97.06 254 THR A N 1
ATOM 2001 C CA . THR A 1 254 ? 14.391 -13.422 8.688 1 97.06 254 THR A CA 1
ATOM 2002 C C . THR A 1 254 ? 13.031 -13.18 8.031 1 97.06 254 THR A C 1
ATOM 2004 O O . THR A 1 254 ? 12.164 -12.531 8.625 1 97.06 254 THR A O 1
ATOM 2007 N N . LEU A 1 255 ? 12.836 -13.664 6.836 1 97.69 255 LEU A N 1
ATOM 2008 C CA . LEU A 1 255 ? 11.539 -13.625 6.18 1 97.69 255 LEU A CA 1
ATOM 2009 C C . LEU A 1 255 ? 10.594 -14.648 6.789 1 97.69 255 LEU A C 1
ATOM 2011 O O . LEU A 1 255 ? 10.969 -15.805 7.004 1 97.69 255 LEU A O 1
ATOM 2015 N N . ILE A 1 256 ? 9.398 -14.281 7.059 1 96.81 256 ILE A N 1
ATOM 2016 C CA . ILE A 1 256 ? 8.453 -15.125 7.773 1 96.81 256 ILE A CA 1
ATOM 2017 C C . ILE A 1 256 ? 7.375 -15.625 6.812 1 96.81 256 ILE A C 1
ATOM 2019 O O . ILE A 1 256 ? 6.812 -14.844 6.043 1 96.81 256 ILE A O 1
ATOM 2023 N N . PHE A 1 257 ? 7.051 -16.969 6.895 1 97.69 257 PHE A N 1
ATOM 2024 C CA . PHE A 1 257 ? 6.066 -17.547 5.988 1 97.69 257 PHE A CA 1
ATOM 2025 C C . PHE A 1 257 ? 5.004 -18.312 6.77 1 97.69 257 PHE A C 1
ATOM 2027 O O . PHE A 1 257 ? 4.18 -19.016 6.176 1 97.69 257 PHE A O 1
ATOM 2034 N N . HIS A 1 258 ? 5.035 -18.25 8.094 1 95.75 258 HIS A N 1
ATOM 2035 C CA . HIS A 1 258 ? 4.047 -18.906 8.945 1 95.75 258 HIS A CA 1
ATOM 2036 C C . HIS A 1 258 ? 3.967 -18.234 10.305 1 95.75 258 HIS A C 1
ATOM 2038 O O . HIS A 1 258 ? 4.934 -17.609 10.758 1 95.75 258 HIS A O 1
ATOM 2044 N N . ALA A 1 259 ? 2.781 -18.281 10.891 1 91.25 259 ALA A N 1
ATOM 2045 C CA . ALA A 1 259 ? 2.617 -17.766 12.25 1 91.25 259 ALA A CA 1
ATOM 2046 C C . ALA A 1 259 ? 3.404 -18.609 13.25 1 91.25 259 ALA A C 1
ATOM 2048 O O . ALA A 1 259 ? 3.742 -19.766 12.977 1 91.25 259 ALA A O 1
ATOM 2049 N N . PRO A 1 260 ? 3.557 -17.891 14.445 1 87.5 260 PRO A N 1
ATOM 2050 C CA . PRO A 1 260 ? 4.207 -18.688 15.492 1 87.5 260 PRO A CA 1
ATOM 2051 C C . PRO A 1 260 ? 3.416 -19.938 15.859 1 87.5 260 PRO A C 1
ATOM 2053 O O . PRO A 1 260 ? 2.188 -19.891 15.961 1 87.5 260 PRO A O 1
ATOM 2056 N N . ASN A 1 261 ? 3.951 -21.031 15.898 1 88 261 ASN A N 1
ATOM 2057 C CA . ASN A 1 261 ? 3.381 -22.297 16.328 1 88 261 ASN A CA 1
ATOM 2058 C C . ASN A 1 261 ? 2.572 -22.953 15.203 1 88 261 ASN A C 1
ATOM 2060 O O . ASN A 1 261 ? 1.766 -23.844 15.453 1 88 261 ASN A O 1
ATOM 2064 N N . GLU A 1 262 ? 2.566 -22.375 13.984 1 91.88 262 GLU A N 1
ATOM 2065 C CA . GLU A 1 262 ? 1.975 -23 12.805 1 91.88 262 GLU A CA 1
ATOM 2066 C C . GLU A 1 262 ? 3.039 -23.672 11.945 1 91.88 262 GLU A C 1
ATOM 2068 O O . GLU A 1 262 ? 4.207 -23.281 11.969 1 91.88 262 GLU A O 1
ATOM 2073 N N . PRO A 1 263 ? 2.646 -24.688 11.273 1 92.88 263 PRO A N 1
ATOM 2074 C CA . PRO A 1 263 ? 3.627 -25.344 10.406 1 92.88 263 PRO A CA 1
ATOM 2075 C C . PRO A 1 263 ? 4.168 -24.422 9.312 1 92.88 263 PRO A C 1
ATOM 2077 O O . PRO A 1 263 ? 3.428 -23.594 8.781 1 92.88 263 PRO A O 1
ATOM 2080 N N . SER A 1 264 ? 5.453 -24.656 9.023 1 94.44 264 SER A N 1
ATOM 2081 C CA . SER A 1 264 ? 6.082 -23.953 7.91 1 94.44 264 SER A CA 1
ATOM 2082 C C . SER A 1 264 ? 5.824 -24.656 6.59 1 94.44 264 SER A C 1
ATOM 2084 O O . SER A 1 264 ? 5.848 -25.891 6.523 1 94.44 264 SER A O 1
ATOM 2086 N N . PRO A 1 265 ? 5.551 -23.891 5.512 1 95.88 265 PRO A N 1
ATOM 2087 C CA . PRO A 1 265 ? 5.32 -24.531 4.215 1 95.88 265 PRO A CA 1
ATOM 2088 C C . PRO A 1 265 ? 6.586 -25.172 3.637 1 95.88 265 PRO A C 1
ATOM 2090 O O . PRO A 1 265 ? 6.504 -25.984 2.713 1 95.88 265 PRO A O 1
ATOM 2093 N N . TRP A 1 266 ? 7.754 -24.766 4.059 1 94.62 266 TRP A N 1
ATOM 2094 C CA . TRP A 1 266 ? 9.039 -25.328 3.666 1 94.62 266 TRP A CA 1
ATOM 2095 C C . TRP A 1 266 ? 10.047 -25.25 4.812 1 94.62 266 TRP A C 1
ATOM 2097 O O . TRP A 1 266 ? 9.82 -24.547 5.793 1 94.62 266 TRP A O 1
ATOM 2107 N N . THR A 1 267 ? 11.133 -25.984 4.75 1 93.5 267 THR A N 1
ATOM 2108 C CA . THR A 1 267 ? 12.055 -26.188 5.863 1 93.5 267 THR A CA 1
ATOM 2109 C C . THR A 1 267 ? 13.117 -25.094 5.875 1 93.5 267 THR A C 1
ATOM 2111 O O . THR A 1 267 ? 13.68 -24.766 6.93 1 93.5 267 THR A O 1
ATOM 2114 N N . GLU A 1 268 ? 13.367 -24.484 4.785 1 95.44 268 GLU A N 1
ATOM 2115 C CA . GLU A 1 268 ? 14.445 -23.516 4.656 1 95.44 268 GLU A CA 1
ATOM 2116 C C . GLU A 1 268 ? 14.031 -22.156 5.219 1 95.44 268 GLU A C 1
ATOM 2118 O O . GLU A 1 268 ? 12.836 -21.844 5.301 1 95.44 268 GLU A O 1
ATOM 2123 N N . SER A 1 269 ? 14.961 -21.422 5.629 1 96.81 269 SER A N 1
ATOM 2124 C CA . SER A 1 269 ? 14.773 -20.031 6.051 1 96.81 269 SER A CA 1
ATOM 2125 C C . SER A 1 269 ? 15.695 -19.094 5.285 1 96.81 269 SER A C 1
ATOM 2127 O O . SER A 1 269 ? 16.75 -19.5 4.793 1 96.81 269 SER A O 1
ATOM 2129 N N . TRP A 1 270 ? 15.273 -17.891 5.145 1 97.88 270 TRP A N 1
ATOM 2130 C CA . TRP A 1 270 ? 16.047 -16.891 4.43 1 97.88 270 TRP A CA 1
ATOM 2131 C C . TRP A 1 270 ? 16.078 -15.578 5.215 1 97.88 270 TRP A C 1
ATOM 2133 O O . TRP A 1 270 ? 15.094 -15.18 5.828 1 97.88 270 TRP A O 1
ATOM 2143 N N . ILE A 1 271 ? 17.234 -14.961 5.156 1 97.5 271 ILE A N 1
ATOM 2144 C CA . ILE A 1 271 ? 17.297 -13.578 5.613 1 97.5 271 ILE A CA 1
ATOM 2145 C C . ILE A 1 271 ? 17.203 -12.641 4.414 1 97.5 271 ILE A C 1
ATOM 2147 O O . ILE A 1 271 ? 17.547 -13.016 3.295 1 97.5 271 ILE A O 1
ATOM 2151 N N . VAL A 1 272 ? 16.781 -11.414 4.613 1 98.19 272 VAL A N 1
ATOM 2152 C CA . VAL A 1 272 ? 16.484 -10.445 3.561 1 98.19 272 VAL A CA 1
ATOM 2153 C C . VAL A 1 272 ? 17.719 -10.234 2.693 1 98.19 272 VAL A C 1
ATOM 2155 O O . VAL A 1 272 ? 17.656 -10.305 1.465 1 98.19 272 VAL A O 1
ATOM 2158 N N . GLY A 1 273 ? 18.891 -10.094 3.307 1 98.12 273 GLY A N 1
ATOM 2159 C CA . GLY A 1 273 ? 20.125 -9.797 2.592 1 98.12 273 GLY A CA 1
ATOM 2160 C C . GLY A 1 273 ? 20.531 -10.906 1.643 1 98.12 273 GLY A C 1
ATOM 2161 O O . GLY A 1 273 ? 21.25 -10.656 0.666 1 98.12 273 GLY A O 1
ATOM 2162 N N . GLN A 1 274 ? 20.031 -12.109 1.878 1 97.44 274 GLN A N 1
ATOM 2163 C CA . GLN A 1 274 ? 20.453 -13.273 1.11 1 97.44 274 GLN A CA 1
ATOM 2164 C C . GLN A 1 274 ? 19.625 -13.414 -0.17 1 97.44 274 GLN A C 1
ATOM 2166 O O . GLN A 1 274 ? 19.984 -14.188 -1.062 1 97.44 274 GLN A O 1
ATOM 2171 N N . VAL A 1 275 ? 18.578 -12.641 -0.243 1 98.5 275 VAL A N 1
ATOM 2172 C CA . VAL A 1 275 ? 17.703 -12.922 -1.37 1 98.5 275 VAL A CA 1
ATOM 2173 C C . VAL A 1 275 ? 17.609 -11.695 -2.271 1 98.5 275 VAL A C 1
ATOM 2175 O O . VAL A 1 275 ? 16.719 -11.609 -3.127 1 98.5 275 VAL A O 1
ATOM 2178 N N . ILE A 1 276 ? 18.484 -10.75 -2.105 1 98.5 276 ILE A N 1
ATOM 2179 C CA . ILE A 1 276 ? 18.469 -9.531 -2.9 1 98.5 276 ILE A CA 1
ATOM 2180 C C . ILE A 1 276 ? 18.781 -9.859 -4.355 1 98.5 276 ILE A C 1
ATOM 2182 O O . ILE A 1 276 ? 18.188 -9.281 -5.273 1 98.5 276 ILE A O 1
ATOM 2186 N N . ASP A 1 277 ? 19.672 -10.781 -4.52 1 97.75 277 ASP A N 1
ATOM 2187 C CA . ASP A 1 277 ? 20.094 -11.227 -5.844 1 97.75 277 ASP A CA 1
ATOM 2188 C C . ASP A 1 277 ? 19.469 -12.578 -6.195 1 97.75 277 ASP A C 1
ATOM 2190 O O . ASP A 1 277 ? 19.719 -13.578 -5.516 1 97.75 277 ASP 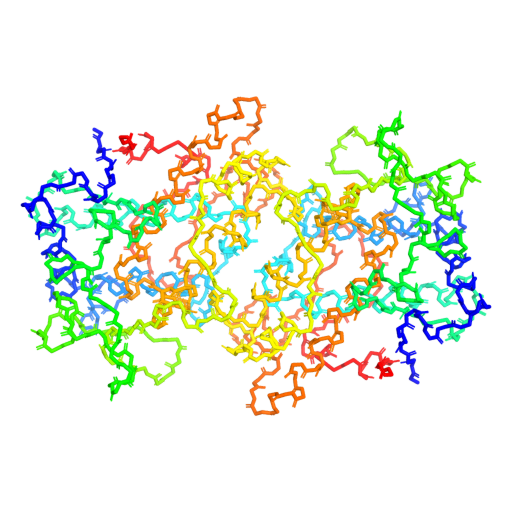A O 1
ATOM 2194 N N . PRO A 1 278 ? 18.766 -12.625 -7.301 1 98 278 PRO A N 1
ATOM 2195 C CA . PRO A 1 278 ? 18.109 -13.898 -7.633 1 98 278 PRO A CA 1
ATOM 2196 C C . PRO A 1 278 ? 19.094 -15.016 -7.918 1 98 278 PRO A C 1
ATOM 2198 O O . PRO A 1 278 ? 18.781 -16.188 -7.711 1 98 278 PRO A O 1
ATOM 2201 N N . SER A 1 279 ? 20.344 -14.711 -8.344 1 97.44 279 SER A N 1
ATOM 2202 C CA . SER A 1 279 ? 21.344 -15.742 -8.617 1 97.44 279 SER A CA 1
ATOM 2203 C C . SER A 1 279 ? 21.688 -16.531 -7.355 1 97.44 279 SER A C 1
ATOM 2205 O O . SER A 1 279 ? 22.031 -17.703 -7.434 1 97.44 279 SER A O 1
ATOM 2207 N N . ALA A 1 280 ? 21.562 -15.891 -6.215 1 97.25 280 ALA A N 1
ATOM 2208 C CA . ALA A 1 280 ? 21.797 -16.562 -4.941 1 97.25 280 ALA A CA 1
ATOM 2209 C C . ALA A 1 280 ? 20.75 -17.656 -4.691 1 97.25 280 ALA A C 1
ATOM 2211 O O . ALA A 1 280 ? 20.969 -18.562 -3.898 1 97.25 280 ALA A O 1
ATOM 2212 N N . LEU A 1 281 ? 19.625 -17.531 -5.402 1 98 281 LEU A N 1
ATOM 2213 C CA . LEU A 1 281 ? 18.547 -18.5 -5.277 1 98 281 LEU A CA 1
ATOM 2214 C C . LEU A 1 281 ? 18.531 -19.453 -6.477 1 98 281 LEU A C 1
ATOM 2216 O O . LEU A 1 281 ? 17.609 -20.25 -6.625 1 98 281 LEU A O 1
ATOM 2220 N N . GLY A 1 282 ? 19.453 -19.234 -7.418 1 97.88 282 GLY A N 1
ATOM 2221 C CA . GLY A 1 282 ? 19.656 -20.188 -8.5 1 97.88 282 GLY A CA 1
ATOM 2222 C C . GLY A 1 282 ? 18.797 -19.906 -9.719 1 97.88 282 GLY A C 1
ATOM 2223 O O . GLY A 1 282 ? 18.469 -20.812 -10.477 1 97.88 282 GLY A O 1
ATOM 2224 N N . TYR A 1 283 ? 18.359 -18.641 -9.883 1 98.38 283 TYR A N 1
ATOM 2225 C CA . TYR A 1 283 ? 17.562 -18.359 -11.078 1 98.38 283 TYR A CA 1
ATOM 2226 C C . TYR A 1 283 ? 17.859 -16.953 -11.609 1 98.38 283 TYR A C 1
ATOM 2228 O O . TYR A 1 283 ? 18.594 -16.203 -10.984 1 98.38 283 TYR A O 1
ATOM 2236 N N . GLY A 1 284 ? 17.406 -16.625 -12.781 1 98.12 284 GLY A N 1
ATOM 2237 C CA . GLY A 1 284 ? 17.453 -15.328 -13.438 1 98.12 284 GLY A CA 1
ATOM 2238 C C . GLY A 1 284 ? 16.406 -15.172 -14.523 1 98.12 284 GLY A C 1
ATOM 2239 O O . GLY A 1 284 ? 15.422 -15.922 -14.555 1 98.12 284 GLY A O 1
ATOM 2240 N N . TYR A 1 285 ? 16.531 -14.141 -15.289 1 97.81 285 TYR A N 1
ATOM 2241 C CA . TYR A 1 285 ? 15.547 -13.844 -16.312 1 97.81 285 TYR A CA 1
ATOM 2242 C C . TYR A 1 285 ? 16.203 -13.688 -17.672 1 97.81 285 TYR A C 1
ATOM 2244 O O . TYR A 1 285 ? 17.344 -13.219 -17.781 1 97.81 285 TYR A O 1
ATOM 2252 N N . ALA A 1 286 ? 15.57 -14.164 -18.656 1 92.75 286 ALA A N 1
ATOM 2253 C CA . ALA A 1 286 ? 15.984 -13.891 -20.031 1 92.75 286 ALA A CA 1
ATOM 2254 C C . ALA A 1 286 ? 15.586 -12.484 -20.453 1 92.75 286 ALA A C 1
ATOM 2256 O O . ALA A 1 286 ? 14.578 -11.945 -19.984 1 92.75 286 ALA A O 1
ATOM 2257 N N . MET B 1 1 ? -18.219 19.422 20.312 1 91.44 1 MET B N 1
ATOM 2258 C CA . MET B 1 1 ? -17.719 18.625 19.203 1 91.44 1 MET B CA 1
ATOM 2259 C C . MET B 1 1 ? -17.188 19.531 18.094 1 91.44 1 MET B C 1
ATOM 2261 O O . MET B 1 1 ? -17.859 20.469 17.672 1 91.44 1 MET B O 1
ATOM 2265 N N . ASP B 1 2 ? -15.984 19.375 17.766 1 97.5 2 ASP B N 1
ATOM 2266 C CA . ASP B 1 2 ? -15.367 20.172 16.703 1 97.5 2 ASP B CA 1
ATOM 2267 C C . ASP B 1 2 ? -15.844 19.703 15.328 1 97.5 2 ASP B C 1
ATOM 2269 O O . ASP B 1 2 ? -15.969 18.5 15.086 1 97.5 2 ASP B O 1
ATOM 2273 N N . ILE B 1 3 ? -16.156 20.641 14.484 1 98.38 3 ILE B N 1
ATOM 2274 C CA . ILE B 1 3 ? -16.609 20.281 13.141 1 98.38 3 ILE B CA 1
ATOM 2275 C C . ILE B 1 3 ? -15.594 20.766 12.109 1 98.38 3 ILE B C 1
ATOM 2277 O O . ILE B 1 3 ? -15.328 21.969 12.008 1 98.38 3 ILE B O 1
ATOM 2281 N N . ARG B 1 4 ? -15 19.828 11.359 1 98.75 4 ARG B N 1
ATOM 2282 C CA . ARG B 1 4 ? -14.07 20.141 10.289 1 98.75 4 ARG B CA 1
ATOM 2283 C C . ARG B 1 4 ? -14.812 20.531 9.016 1 98.75 4 ARG B C 1
ATOM 2285 O O . ARG B 1 4 ? -15.844 19.938 8.68 1 98.75 4 ARG B O 1
ATOM 2292 N N . HIS B 1 5 ? -14.281 21.578 8.352 1 98.69 5 HIS B N 1
ATOM 2293 C CA . HIS B 1 5 ? -14.883 22.078 7.125 1 98.69 5 HIS B CA 1
ATOM 2294 C C . HIS B 1 5 ? -13.898 21.984 5.957 1 98.69 5 HIS B C 1
ATOM 2296 O O . HIS B 1 5 ? -12.688 21.953 6.164 1 98.69 5 HIS B O 1
ATOM 2302 N N . ASN B 1 6 ? -14.516 21.875 4.734 1 98.75 6 ASN B N 1
ATOM 2303 C CA . ASN B 1 6 ? -13.664 22.125 3.582 1 98.75 6 ASN B CA 1
ATOM 2304 C C . ASN B 1 6 ? -13.008 23.5 3.668 1 98.75 6 ASN B C 1
ATOM 2306 O O . ASN B 1 6 ? -13.656 24.484 4.031 1 98.75 6 ASN B O 1
ATOM 2310 N N . HIS B 1 7 ? -11.766 23.609 3.383 1 98.75 7 HIS B N 1
ATOM 2311 C CA . HIS B 1 7 ? -11.062 24.875 3.498 1 98.75 7 HIS B CA 1
ATOM 2312 C C . HIS B 1 7 ? -11.766 25.969 2.715 1 98.75 7 HIS B C 1
ATOM 2314 O O . HIS B 1 7 ? -11.719 27.141 3.098 1 98.75 7 HIS B O 1
ATOM 2320 N N . LYS B 1 8 ? -12.406 25.656 1.616 1 98.19 8 LYS B N 1
ATOM 2321 C CA . LYS B 1 8 ? -13.062 26.641 0.766 1 98.19 8 LYS B CA 1
ATOM 2322 C C . LYS B 1 8 ? -14.219 27.312 1.501 1 98.19 8 LY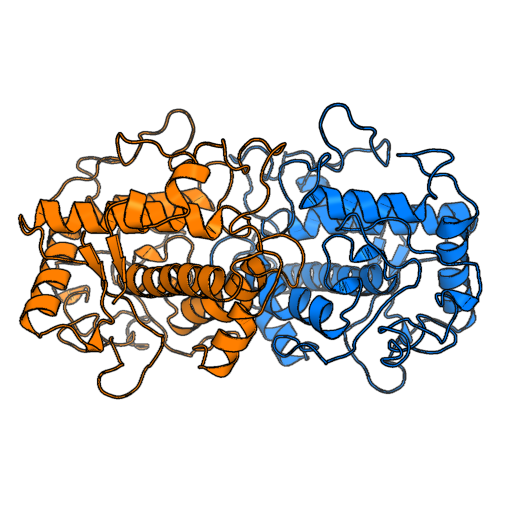S B C 1
ATOM 2324 O O . LYS B 1 8 ? -14.688 28.375 1.087 1 98.19 8 LYS B O 1
ATOM 2329 N N . ASP B 1 9 ? -14.703 26.672 2.557 1 98.06 9 ASP B N 1
ATOM 2330 C CA . ASP B 1 9 ? -15.852 27.188 3.299 1 98.06 9 ASP B CA 1
ATOM 2331 C C . ASP B 1 9 ? -15.398 27.984 4.52 1 98.06 9 ASP B C 1
ATOM 2333 O O . ASP B 1 9 ? -16.219 28.5 5.27 1 98.06 9 ASP B O 1
ATOM 2337 N N . LEU B 1 10 ? -14.133 28.094 4.777 1 98.06 10 LEU B N 1
ATOM 2338 C CA . LEU B 1 10 ? -13.602 28.891 5.871 1 98.06 10 LEU B CA 1
ATOM 2339 C C . LEU B 1 10 ? -13.578 30.375 5.492 1 98.06 10 LEU B C 1
ATOM 2341 O O . LEU B 1 10 ? -13.273 30.734 4.352 1 98.06 10 LEU B O 1
ATOM 2345 N N . SER B 1 11 ? -13.82 31.219 6.457 1 97.62 11 SER B N 1
ATOM 2346 C CA . SER B 1 11 ? -13.625 32.656 6.266 1 97.62 11 SER B CA 1
ATOM 2347 C C . SER B 1 11 ? -12.148 33 6.227 1 97.62 11 SER B C 1
ATOM 2349 O O . SER B 1 11 ? -11.305 32.25 6.68 1 97.62 11 SER B O 1
ATOM 2351 N N . PRO B 1 12 ? -11.875 34.188 5.652 1 97.31 12 PRO B N 1
ATOM 2352 C CA . PRO B 1 12 ? -10.477 34.625 5.68 1 97.31 12 PRO B CA 1
ATOM 2353 C C . PRO B 1 12 ? -9.898 34.656 7.09 1 97.31 12 PRO B C 1
ATOM 2355 O O . PRO B 1 12 ? -8.727 34.312 7.289 1 97.31 12 PRO B O 1
ATOM 2358 N N . THR B 1 13 ? -10.719 35 8.062 1 97.94 13 THR B N 1
ATOM 2359 C CA . THR B 1 13 ? -10.273 35.062 9.453 1 97.94 13 THR B CA 1
ATOM 2360 C C . THR B 1 13 ? -9.938 33.656 9.977 1 97.94 13 THR B C 1
ATOM 2362 O O . THR B 1 13 ? -8.938 33.5 10.672 1 97.94 13 THR B O 1
ATOM 2365 N N . GLN B 1 14 ? -10.773 32.719 9.633 1 98.06 14 GLN B N 1
ATOM 2366 C CA . GLN B 1 14 ? -10.531 31.328 10.047 1 98.06 14 GLN B CA 1
ATOM 2367 C C . GLN B 1 14 ? -9.258 30.781 9.406 1 98.06 14 GLN B C 1
ATOM 2369 O O . GLN B 1 14 ? -8.492 30.078 10.055 1 98.06 14 GLN B O 1
ATOM 2374 N N . LYS B 1 15 ? -9.031 31.109 8.141 1 98.44 15 LYS B N 1
ATOM 2375 C CA . LYS B 1 15 ? -7.82 30.672 7.449 1 98.44 15 LYS B CA 1
ATOM 2376 C C . LYS B 1 15 ? -6.57 31.281 8.086 1 98.44 15 LYS B C 1
ATOM 2378 O O . LYS B 1 15 ? -5.57 30.594 8.281 1 98.44 15 LYS B O 1
ATOM 2383 N N . THR B 1 16 ? -6.688 32.531 8.383 1 98.38 16 THR B N 1
ATOM 2384 C CA . THR B 1 16 ? -5.566 33.219 9.016 1 98.38 16 THR B CA 1
ATOM 2385 C C . THR B 1 16 ? -5.262 32.594 10.383 1 98.38 16 THR B C 1
ATOM 2387 O O . THR B 1 16 ? -4.098 32.406 10.734 1 98.38 16 THR B O 1
ATOM 2390 N N . ALA B 1 17 ? -6.328 32.312 11.125 1 98.62 17 ALA B N 1
ATOM 2391 C CA . ALA B 1 17 ? -6.148 31.703 12.445 1 98.62 17 ALA B CA 1
ATOM 2392 C C . ALA B 1 17 ? -5.438 30.359 12.336 1 98.62 17 ALA B C 1
ATOM 2394 O O . ALA B 1 17 ? -4.559 30.047 13.148 1 98.62 17 ALA B O 1
ATOM 2395 N N . PHE B 1 18 ? -5.844 29.578 11.375 1 98.69 18 PHE B N 1
ATOM 2396 C CA . PHE B 1 18 ? -5.211 28.281 11.141 1 98.69 18 PHE B CA 1
ATOM 2397 C C . PHE B 1 18 ? -3.732 28.453 10.812 1 98.69 18 PHE B C 1
ATOM 2399 O O . PHE B 1 18 ? -2.877 27.812 11.414 1 98.69 18 PHE B O 1
ATOM 2406 N N . VAL B 1 19 ? -3.416 29.328 9.859 1 98.88 19 VAL B N 1
ATOM 2407 C CA . VAL B 1 19 ? -2.049 29.562 9.406 1 98.88 19 VAL B CA 1
ATOM 2408 C C . VAL B 1 19 ? -1.193 30.047 10.578 1 98.88 19 VAL B C 1
ATOM 2410 O O . VAL B 1 19 ? -0.084 29.562 10.789 1 98.88 19 VAL B O 1
ATOM 2413 N N . ASP B 1 20 ? -1.717 30.953 11.352 1 98.81 20 ASP B N 1
ATOM 2414 C CA . ASP B 1 20 ? -0.987 31.516 12.492 1 98.81 20 ASP B CA 1
ATOM 2415 C C . ASP B 1 20 ? -0.689 30.438 13.531 1 98.81 20 ASP B C 1
ATOM 2417 O O . ASP B 1 20 ? 0.382 30.422 14.141 1 98.81 20 ASP B O 1
ATOM 2421 N N . ALA B 1 21 ? -1.652 29.562 13.703 1 98.88 21 ALA B N 1
ATOM 2422 C CA . ALA B 1 21 ? -1.46 28.484 14.664 1 98.88 21 ALA B CA 1
ATOM 2423 C C . ALA B 1 21 ? -0.36 27.531 14.211 1 98.88 21 ALA B C 1
ATOM 2425 O O . ALA B 1 21 ? 0.462 27.094 15.016 1 98.88 21 ALA B O 1
ATOM 2426 N N . VAL B 1 22 ? -0.316 27.203 12.93 1 98.88 22 VAL B N 1
ATOM 2427 C CA . VAL B 1 22 ? 0.73 26.344 12.391 1 98.88 22 VAL B CA 1
ATOM 2428 C C . VAL B 1 22 ? 2.094 27.016 12.578 1 98.88 22 VAL B C 1
ATOM 2430 O O . VAL B 1 22 ? 3.043 26.375 13.039 1 98.88 22 VAL B O 1
ATOM 2433 N N . LEU B 1 23 ? 2.141 28.281 12.289 1 98.88 23 LEU B N 1
ATOM 2434 C CA . LEU B 1 23 ? 3.396 29.016 12.422 1 98.88 23 LEU B CA 1
ATOM 2435 C C . LEU B 1 23 ? 3.814 29.109 13.891 1 98.88 23 LEU B C 1
ATOM 2437 O O . LEU B 1 23 ? 5.004 29.062 14.203 1 98.88 23 LEU B O 1
ATOM 2441 N N . ALA B 1 24 ? 2.824 29.219 14.742 1 98.81 24 ALA B N 1
ATOM 2442 C CA . ALA B 1 24 ? 3.141 29.25 16.172 1 98.81 24 ALA B CA 1
ATOM 2443 C C . ALA B 1 24 ? 3.746 27.922 16.609 1 98.81 24 ALA B C 1
ATOM 2445 O O . ALA B 1 24 ? 4.703 27.891 17.391 1 98.81 24 ALA B O 1
ATOM 2446 N N . LEU B 1 25 ? 3.238 26.781 16.109 1 98.62 25 LEU B N 1
ATOM 2447 C CA . LEU B 1 25 ? 3.793 25.484 16.453 1 98.62 25 LEU B CA 1
ATOM 2448 C C . LEU B 1 25 ? 5.211 25.344 15.914 1 98.62 25 LEU B C 1
ATOM 2450 O O . LEU B 1 25 ? 6.051 24.672 16.516 1 98.62 25 LEU B O 1
ATOM 2454 N N . LYS B 1 26 ? 5.43 25.984 14.797 1 98.44 26 LYS B N 1
ATOM 2455 C CA . LYS B 1 26 ? 6.719 25.875 14.117 1 98.44 26 LYS B CA 1
ATOM 2456 C C . LYS B 1 26 ? 7.77 26.75 14.789 1 98.44 26 LYS B C 1
ATOM 2458 O O . LYS B 1 26 ? 8.969 26.531 14.625 1 98.44 26 LYS B O 1
ATOM 2463 N N . ASN B 1 27 ? 7.305 27.75 15.641 1 98.38 27 ASN B N 1
ATOM 2464 C CA . ASN B 1 27 ? 8.258 28.75 16.094 1 98.38 27 ASN B CA 1
ATOM 2465 C C . ASN B 1 27 ? 8.234 28.906 17.625 1 98.38 27 ASN B C 1
ATOM 2467 O O . ASN B 1 27 ? 9.258 29.203 18.234 1 98.38 27 ASN B O 1
ATOM 2471 N N . ASP B 1 28 ? 7.105 28.625 18.25 1 98.06 28 ASP B N 1
ATOM 2472 C CA . ASP B 1 28 ? 6.934 29.156 19.594 1 98.06 28 ASP B CA 1
ATOM 2473 C C . ASP B 1 28 ? 6.82 28.047 20.625 1 98.06 28 ASP B C 1
ATOM 2475 O O . ASP B 1 28 ? 6.852 28.297 21.828 1 98.06 28 ASP B O 1
ATOM 2479 N N . VAL B 1 29 ? 6.574 26.891 20.203 1 98.25 29 VAL B N 1
ATOM 2480 C CA . VAL B 1 29 ? 6.402 25.766 21.125 1 98.25 29 VAL B CA 1
ATOM 2481 C C . VAL B 1 29 ? 7.535 24.766 20.922 1 98.25 29 VAL B C 1
ATOM 2483 O O . VAL B 1 29 ? 7.762 24.281 19.812 1 98.25 29 VAL B O 1
ATOM 2486 N N . ASP B 1 30 ? 8.18 24.391 22.016 1 98.06 30 ASP B N 1
ATOM 2487 C CA . ASP B 1 30 ? 9.312 23.469 21.938 1 98.06 30 ASP B CA 1
ATOM 2488 C C . ASP B 1 30 ? 8.844 22.047 21.641 1 98.06 30 ASP B C 1
ATOM 2490 O O . ASP B 1 30 ? 7.77 21.641 22.078 1 98.06 30 ASP B O 1
ATOM 2494 N N . SER B 1 31 ? 9.633 21.297 20.953 1 98.06 31 SER B N 1
ATOM 2495 C CA . SER B 1 31 ? 9.422 19.891 20.672 1 98.06 31 SER B CA 1
ATOM 2496 C C . SER B 1 31 ? 9.359 19.078 21.969 1 98.06 31 SER B C 1
ATOM 2498 O O . SER B 1 31 ? 10.117 19.344 22.906 1 98.06 31 SER B O 1
ATOM 2500 N N . VAL B 1 32 ? 8.461 18.125 21.969 1 97.38 32 VAL B N 1
ATOM 2501 C CA . VAL B 1 32 ? 8.422 17.156 23.047 1 97.38 32 VAL B CA 1
ATOM 2502 C C . VAL B 1 32 ? 9.516 16.109 22.844 1 97.38 32 VAL B C 1
ATOM 2504 O O . VAL B 1 32 ? 10.117 15.641 23.812 1 97.38 32 VAL B O 1
ATOM 2507 N N . LEU B 1 33 ? 9.805 15.789 21.641 1 96.88 33 LEU B N 1
ATOM 2508 C CA . LEU B 1 33 ? 10.734 14.719 21.297 1 96.88 33 LEU B CA 1
ATOM 2509 C C . LEU B 1 33 ? 12.18 15.195 21.406 1 96.88 33 LEU B C 1
ATOM 2511 O O . LEU B 1 33 ? 13.055 14.445 21.844 1 96.88 33 LEU B O 1
ATOM 2515 N N . HIS B 1 34 ? 12.391 16.438 20.969 1 96.62 34 HIS B N 1
ATOM 2516 C CA . HIS B 1 34 ? 13.727 17.016 20.969 1 96.62 34 HIS B CA 1
ATOM 2517 C C . HIS B 1 34 ? 13.703 18.469 21.469 1 96.62 34 HIS B C 1
ATOM 2519 O O . HIS B 1 34 ? 13.992 19.391 20.719 1 96.62 34 HIS B O 1
ATOM 2525 N N . PRO B 1 35 ? 13.5 18.656 22.75 1 96.38 35 PRO B N 1
ATOM 2526 C CA . PRO B 1 35 ? 13.422 20.031 23.266 1 96.38 35 PRO B CA 1
ATOM 2527 C C . PRO B 1 35 ? 14.695 20.828 23 1 96.38 35 PRO B C 1
ATOM 2529 O O . PRO B 1 35 ? 15.805 20.312 23.172 1 96.38 35 PRO B O 1
ATOM 2532 N N . GLY B 1 36 ? 14.531 22.078 22.484 1 95.25 36 GLY B N 1
ATOM 2533 C CA . GLY B 1 36 ? 15.656 22.953 22.219 1 95.25 36 GLY B CA 1
ATOM 2534 C C . GLY B 1 36 ? 16.266 22.766 20.844 1 95.25 36 GLY B C 1
ATOM 2535 O O . GLY B 1 36 ? 17.031 23.609 20.375 1 95.25 36 GLY B O 1
ATOM 2536 N N . LYS B 1 37 ? 15.914 21.719 20.203 1 93.62 37 LYS B N 1
ATOM 2537 C CA . LYS B 1 37 ? 16.516 21.406 18.906 1 93.62 37 LYS B CA 1
ATOM 2538 C C . LYS B 1 37 ? 15.492 21.562 17.781 1 93.62 37 LYS B C 1
ATOM 2540 O O . LYS B 1 37 ? 15.844 21.938 16.656 1 93.62 37 LYS B O 1
ATOM 2545 N N . GLN B 1 38 ? 14.219 21.25 18.094 1 95.62 38 GLN B N 1
ATOM 2546 C CA . GLN B 1 38 ? 13.109 21.375 17.156 1 95.62 38 GLN B CA 1
ATOM 2547 C C . GLN B 1 38 ? 11.891 22.016 17.812 1 95.62 38 GLN B C 1
ATOM 2549 O O . GLN B 1 38 ? 11.945 22.375 19 1 95.62 38 GLN B O 1
ATOM 2554 N N . LYS B 1 39 ? 10.914 22.25 17 1 98.31 39 LYS B N 1
ATOM 2555 C CA . LYS B 1 39 ? 9.672 22.797 17.516 1 98.31 39 LYS B CA 1
ATOM 2556 C C . LYS B 1 39 ? 8.523 21.797 17.406 1 98.31 39 LYS B C 1
ATOM 2558 O O . LYS B 1 39 ? 8.703 20.719 16.844 1 98.31 39 LYS B O 1
ATOM 2563 N N . ARG B 1 40 ? 7.457 22.125 18.031 1 98.69 40 ARG B N 1
ATOM 2564 C CA . ARG B 1 40 ? 6.363 21.188 18.234 1 98.69 40 ARG B CA 1
ATOM 2565 C C . ARG B 1 40 ? 5.801 20.688 16.906 1 98.69 40 ARG B C 1
ATOM 2567 O O . ARG B 1 40 ? 5.41 19.531 16.797 1 98.69 40 ARG B O 1
ATOM 2574 N N . TYR B 1 41 ? 5.766 21.578 15.859 1 98.81 41 TYR B N 1
ATOM 2575 C CA . TYR B 1 41 ? 5.328 21.156 14.531 1 98.81 41 TYR B CA 1
ATOM 2576 C C . TYR B 1 41 ? 6.172 20 14.023 1 98.81 41 TYR B C 1
ATOM 2578 O O . TYR B 1 41 ? 5.645 19.047 13.438 1 98.81 41 TYR B O 1
ATOM 2586 N N . ASP B 1 42 ? 7.434 20.016 14.289 1 98.5 42 ASP B N 1
ATOM 2587 C CA . ASP B 1 42 ? 8.398 19.047 13.773 1 98.5 42 ASP B CA 1
ATOM 2588 C C . ASP B 1 42 ? 8.195 17.688 14.414 1 98.5 42 ASP B C 1
ATOM 2590 O O . ASP B 1 42 ? 8.586 16.656 13.844 1 98.5 42 ASP B O 1
ATOM 2594 N N . ASP B 1 43 ? 7.57 17.656 15.586 1 98.56 43 ASP B N 1
ATOM 2595 C CA . ASP B 1 43 ? 7.246 16.375 16.203 1 98.56 43 ASP B CA 1
ATOM 2596 C C . ASP B 1 43 ? 6.305 15.562 15.328 1 98.56 43 ASP B C 1
ATOM 2598 O O . ASP B 1 43 ? 6.48 14.352 15.172 1 98.56 43 ASP B O 1
ATOM 2602 N N . PHE B 1 44 ? 5.332 16.219 14.773 1 98.75 44 PHE B N 1
ATOM 2603 C CA . PHE B 1 44 ? 4.359 15.516 13.945 1 98.75 44 PHE B CA 1
ATOM 2604 C C . PHE B 1 44 ? 5.008 15 12.664 1 98.75 44 PHE B C 1
ATOM 2606 O O . PHE B 1 44 ? 4.656 13.93 12.172 1 98.75 44 PHE B O 1
ATOM 2613 N N . VAL B 1 45 ? 5.973 15.781 12.148 1 98.31 45 VAL B N 1
ATOM 2614 C CA . VAL B 1 45 ? 6.727 15.344 10.977 1 98.31 45 VAL B CA 1
ATOM 2615 C C . VAL B 1 45 ? 7.547 14.102 11.32 1 98.31 45 VAL B C 1
ATOM 2617 O O . VAL B 1 45 ? 7.496 13.102 10.602 1 98.31 45 VAL B O 1
ATOM 2620 N N . GLU B 1 46 ? 8.195 14.148 12.43 1 97.25 46 GLU B N 1
ATOM 2621 C CA . GLU B 1 46 ? 9.094 13.062 12.828 1 97.25 46 GLU B CA 1
ATOM 2622 C C . GLU B 1 46 ? 8.312 11.797 13.156 1 97.25 46 GLU B C 1
ATOM 2624 O O . GLU B 1 46 ? 8.719 10.695 12.781 1 97.25 46 GLU B O 1
ATOM 2629 N N . VAL B 1 47 ? 7.215 11.938 13.836 1 97.81 47 VAL B N 1
ATOM 2630 C CA . VAL B 1 47 ? 6.391 10.789 14.188 1 97.81 47 VAL B CA 1
ATOM 2631 C C . VAL B 1 47 ? 5.906 10.094 12.914 1 97.81 47 VAL B C 1
ATOM 2633 O O . VAL B 1 47 ? 5.938 8.867 12.82 1 97.81 47 VAL B O 1
ATOM 2636 N N . HIS B 1 48 ? 5.488 10.844 11.953 1 98.12 48 HIS B N 1
ATOM 2637 C CA . HIS B 1 48 ? 5.023 10.266 10.695 1 98.12 48 HIS B CA 1
ATOM 2638 C C . HIS B 1 48 ? 6.156 9.57 9.961 1 98.12 48 HIS B C 1
ATOM 2640 O O . HIS B 1 48 ? 5.977 8.469 9.438 1 98.12 48 HIS B O 1
ATOM 2646 N N . LYS B 1 49 ? 7.309 10.219 9.914 1 95.62 49 LYS B N 1
ATOM 2647 C CA . LYS B 1 49 ? 8.484 9.625 9.281 1 95.62 49 LYS B CA 1
ATOM 2648 C C . LYS B 1 49 ? 8.891 8.328 9.969 1 95.62 49 LYS B C 1
ATOM 2650 O O . LYS B 1 49 ? 9.133 7.316 9.312 1 95.62 49 LYS B O 1
ATOM 2655 N N . ASN B 1 50 ? 8.867 8.359 11.312 1 93.88 50 ASN B N 1
ATOM 2656 C CA . ASN B 1 50 ? 9.297 7.215 12.109 1 93.88 50 ASN B CA 1
ATOM 2657 C C . ASN B 1 50 ? 8.336 6.039 11.961 1 93.88 50 ASN B C 1
ATOM 2659 O O . ASN B 1 50 ? 8.688 4.898 12.266 1 93.88 50 ASN B O 1
ATOM 2663 N N . ALA B 1 51 ? 7.172 6.336 11.508 1 93.69 51 ALA B N 1
ATOM 2664 C CA . ALA B 1 51 ? 6.203 5.27 11.25 1 93.69 51 ALA B CA 1
ATOM 2665 C C . ALA B 1 51 ? 6.602 4.449 10.023 1 93.69 51 ALA B C 1
ATOM 2667 O O . ALA B 1 51 ? 6.062 3.365 9.797 1 93.69 51 ALA B O 1
ATOM 2668 N N . MET B 1 52 ? 7.586 4.902 9.281 1 90.38 52 MET B N 1
ATOM 2669 C CA . MET B 1 52 ? 7.922 4.246 8.016 1 90.38 52 MET B CA 1
ATOM 2670 C C . MET B 1 52 ? 9.391 3.848 7.988 1 90.38 52 MET B C 1
ATOM 2672 O O . MET B 1 52 ? 9.75 2.842 7.371 1 90.38 52 MET B O 1
ATOM 2676 N N . THR B 1 53 ? 10.219 4.75 8.578 1 88 53 THR B N 1
ATOM 2677 C CA . THR B 1 53 ? 11.641 4.543 8.344 1 88 53 THR B CA 1
ATOM 2678 C C . THR B 1 53 ? 12.477 5.238 9.414 1 88 53 THR B C 1
ATOM 2680 O O . THR B 1 53 ? 11.93 5.848 10.336 1 88 53 THR B O 1
ATOM 2683 N N . GLY B 1 54 ? 13.805 5.059 9.328 1 84.5 54 GLY B N 1
ATOM 2684 C CA . GLY B 1 54 ? 14.734 5.766 10.188 1 84.5 54 GLY B CA 1
ATOM 2685 C C . GLY B 1 54 ? 15.125 4.973 11.422 1 84.5 54 GLY B C 1
ATOM 2686 O O . GLY B 1 54 ? 14.578 3.893 11.672 1 84.5 54 GLY B O 1
ATOM 2687 N N . PRO B 1 55 ? 16.047 5.547 12.148 1 81.94 55 PRO B N 1
ATOM 2688 C CA . PRO B 1 55 ? 16.578 4.84 13.32 1 81.94 55 PRO B CA 1
ATOM 2689 C C . PRO B 1 55 ? 15.555 4.695 14.438 1 81.94 55 PRO B C 1
ATOM 2691 O O . PRO B 1 55 ? 15.656 3.781 15.266 1 81.94 55 PRO B O 1
ATOM 2694 N N . ALA B 1 56 ? 14.562 5.57 14.406 1 86.69 56 ALA B N 1
ATOM 2695 C CA . ALA B 1 56 ? 13.539 5.535 15.445 1 86.69 56 ALA B CA 1
ATOM 2696 C C . ALA B 1 56 ? 12.234 4.953 14.914 1 86.69 56 ALA B C 1
ATOM 2698 O O . ALA B 1 56 ? 11.156 5.223 15.461 1 86.69 56 ALA B O 1
ATOM 2699 N N . MET B 1 57 ? 12.352 4.273 13.836 1 87.69 57 MET B N 1
ATOM 2700 C CA . MET B 1 57 ? 11.172 3.629 13.266 1 87.69 57 MET B CA 1
ATOM 2701 C C . MET B 1 57 ? 10.492 2.729 14.297 1 87.69 57 MET B C 1
ATOM 2703 O O . MET B 1 57 ? 11.156 2.104 15.117 1 87.69 57 MET B O 1
ATOM 2707 N N . PHE B 1 58 ? 9.141 2.596 14.203 1 87.62 58 PHE B N 1
ATOM 2708 C CA . PHE B 1 58 ? 8.406 1.761 15.148 1 87.62 58 PHE B CA 1
ATOM 2709 C C . PHE B 1 58 ? 7.441 0.833 14.414 1 87.62 58 PHE B C 1
ATOM 2711 O O . PHE B 1 58 ? 7.203 0.996 13.219 1 87.62 58 PHE B O 1
ATOM 2718 N N . GLU B 1 59 ? 6.938 -0.205 15.125 1 86.69 59 GLU B N 1
ATOM 2719 C CA . GLU B 1 59 ? 6.012 -1.222 14.633 1 86.69 59 GLU B CA 1
ATOM 2720 C C . GLU B 1 59 ? 4.809 -1.362 15.562 1 86.69 59 GLU B C 1
ATOM 2722 O O . GLU B 1 59 ? 4.922 -1.152 16.781 1 86.69 59 GLU B O 1
ATOM 2727 N N . PRO B 1 60 ? 3.656 -1.688 15.023 1 89.19 60 PRO B N 1
ATOM 2728 C CA . PRO B 1 60 ? 3.42 -1.982 13.609 1 89.19 60 PRO B CA 1
ATOM 2729 C C . PRO B 1 60 ? 3.344 -0.723 12.75 1 89.19 60 PRO B C 1
ATOM 2731 O O . PRO B 1 60 ? 2.869 0.317 13.211 1 89.19 60 PRO B O 1
ATOM 2734 N N . MET B 1 61 ? 3.773 -0.809 11.539 1 87.38 61 MET B N 1
ATOM 2735 C CA . MET B 1 61 ? 3.686 0.248 10.539 1 87.38 61 MET B CA 1
ATOM 2736 C C . MET B 1 61 ? 2.24 0.461 10.102 1 87.38 61 MET B C 1
ATOM 2738 O O . MET B 1 61 ? 1.57 -0.483 9.68 1 87.38 61 MET B O 1
ATOM 2742 N N . PRO B 1 62 ? 1.833 1.682 10.289 1 93.75 62 PRO B N 1
ATOM 2743 C CA . PRO B 1 62 ? 0.439 1.907 9.898 1 93.75 62 PRO B CA 1
ATOM 2744 C C . PRO B 1 62 ? 0.257 1.998 8.383 1 93.75 62 PRO B C 1
ATOM 2746 O O . PRO B 1 62 ? -0.777 1.579 7.855 1 93.75 62 PRO B O 1
ATOM 2749 N N . HIS B 1 63 ? 1.246 2.549 7.656 1 92.44 63 HIS B N 1
ATOM 2750 C CA . HIS B 1 63 ? 1.13 2.73 6.215 1 92.44 63 HIS B CA 1
ATOM 2751 C C . HIS B 1 63 ? 1.103 1.39 5.488 1 92.44 63 HIS B C 1
ATOM 2753 O O . HIS B 1 63 ? 1.885 0.491 5.809 1 92.44 63 HIS B O 1
ATOM 2759 N N . GLY B 1 64 ? 0.136 1.258 4.617 1 87.94 64 GLY B N 1
ATOM 2760 C CA . GLY B 1 64 ? 0.026 0.03 3.848 1 87.94 64 GLY B CA 1
ATOM 2761 C C . GLY B 1 64 ? -0.644 -1.097 4.613 1 87.94 64 GLY B C 1
ATOM 2762 O O . GLY B 1 64 ? -0.648 -2.244 4.16 1 87.94 64 GLY B O 1
ATOM 2763 N N . THR B 1 65 ? -1.198 -0.817 5.801 1 92.69 65 THR B N 1
ATOM 2764 C CA . THR B 1 65 ? -1.862 -1.819 6.629 1 92.69 65 THR B CA 1
ATOM 2765 C C . THR B 1 65 ? -3.268 -1.36 7.012 1 92.69 65 THR B C 1
ATOM 2767 O O . THR B 1 65 ? -3.684 -0.256 6.652 1 92.69 65 THR B O 1
ATOM 2770 N N . SER B 1 66 ? -3.951 -2.258 7.754 1 95.38 66 SER B N 1
ATOM 2771 C CA . SER B 1 66 ? -5.301 -1.961 8.227 1 95.38 66 SER B CA 1
ATOM 2772 C C . SER B 1 66 ? -5.305 -0.769 9.18 1 95.38 66 SER B C 1
ATOM 2774 O O . SER B 1 66 ? -6.34 -0.135 9.383 1 95.38 66 SER B O 1
ATOM 2776 N N . LEU B 1 67 ? -4.137 -0.394 9.711 1 96.94 67 LEU B N 1
ATOM 2777 C CA . LEU B 1 67 ? -4.039 0.646 10.727 1 96.94 67 LEU B CA 1
ATOM 2778 C C . LEU B 1 67 ? -4.004 2.029 10.086 1 96.94 67 LEU B C 1
ATOM 2780 O O . LEU B 1 67 ? -4.031 3.043 10.789 1 96.94 67 LEU B O 1
ATOM 2784 N N . PHE B 1 68 ? -4.012 2.123 8.773 1 98.19 68 PHE B N 1
ATOM 2785 C CA . PHE B 1 68 ? -3.805 3.381 8.07 1 98.19 68 PHE B CA 1
ATOM 2786 C C . PHE B 1 68 ? -4.773 4.445 8.562 1 98.19 68 PHE B C 1
ATOM 2788 O O . PHE B 1 68 ? -4.355 5.527 8.984 1 98.19 68 PHE B O 1
ATOM 2795 N N . PHE B 1 69 ? -6.059 4.168 8.609 1 98.75 69 PHE B N 1
ATOM 2796 C CA . PHE B 1 69 ? -7.066 5.184 8.898 1 98.75 69 PHE B CA 1
ATOM 2797 C C . PHE B 1 69 ? -7.117 5.484 10.391 1 98.75 69 PHE B C 1
ATOM 2799 O O . PHE B 1 69 ? -7.027 6.645 10.797 1 98.75 69 PHE B O 1
ATOM 2806 N N . PRO B 1 70 ? -7.164 4.453 11.266 1 98.75 70 PRO B N 1
ATOM 2807 C CA . PRO B 1 70 ? -7.246 4.797 12.688 1 98.75 70 PRO B CA 1
ATOM 2808 C C . PRO B 1 70 ? -6.012 5.535 13.188 1 98.75 70 PRO B C 1
ATOM 2810 O O . PRO B 1 70 ? -6.125 6.449 14.008 1 98.75 70 PRO B O 1
ATOM 2813 N N . TRP B 1 71 ? -4.848 5.148 12.711 1 98.75 71 TRP B N 1
ATOM 2814 C CA . TRP B 1 71 ? -3.615 5.773 13.172 1 98.75 71 TRP B CA 1
ATOM 2815 C C . TRP B 1 71 ? -3.555 7.238 12.742 1 98.75 71 TRP B C 1
ATOM 2817 O O . TRP B 1 71 ? -3.279 8.117 13.555 1 98.75 71 TRP B O 1
ATOM 2827 N N . HIS B 1 72 ? -3.809 7.496 11.453 1 98.88 72 HIS B N 1
ATOM 2828 C CA . HIS B 1 72 ? -3.77 8.867 10.961 1 98.88 72 HIS B CA 1
ATOM 2829 C C . HIS B 1 72 ? -4.852 9.719 11.609 1 98.88 72 HIS B C 1
ATOM 2831 O O . HIS B 1 72 ? -4.648 10.914 11.859 1 98.88 72 HIS B O 1
ATOM 2837 N N . ARG B 1 73 ? -6 9.094 11.906 1 98.88 73 ARG B N 1
ATOM 2838 C CA . ARG B 1 73 ? -7.074 9.812 12.586 1 98.88 73 ARG B CA 1
ATOM 2839 C C . ARG B 1 73 ? -6.594 10.383 13.914 1 98.88 73 ARG B C 1
ATOM 2841 O O . ARG B 1 73 ? -6.852 11.547 14.227 1 98.88 73 ARG B O 1
ATOM 2848 N N . VAL B 1 74 ? -5.879 9.578 14.656 1 98.81 74 VAL B N 1
ATOM 2849 C CA . VAL B 1 74 ? -5.375 10.039 15.945 1 98.81 74 VAL B CA 1
ATOM 2850 C C . VAL B 1 74 ? -4.301 11.102 15.734 1 98.81 74 VAL B C 1
ATOM 2852 O O . VAL B 1 74 ? -4.289 12.125 16.422 1 98.81 74 VAL B O 1
ATOM 2855 N N . LEU B 1 75 ? -3.43 10.906 14.797 1 98.88 75 LEU B N 1
ATOM 2856 C CA . LEU B 1 75 ? -2.393 11.891 14.492 1 98.88 75 LEU B CA 1
ATOM 2857 C C . LEU B 1 75 ? -3.008 13.242 14.164 1 98.88 75 LEU B C 1
ATOM 2859 O O . LEU B 1 75 ? -2.566 14.273 14.68 1 98.88 75 LEU B O 1
ATOM 2863 N N . LEU B 1 76 ? -4.035 13.234 13.312 1 98.88 76 LEU B N 1
ATOM 2864 C CA . LEU B 1 76 ? -4.715 14.453 12.883 1 98.88 76 LEU B CA 1
ATOM 2865 C C . LEU B 1 76 ? -5.398 15.133 14.062 1 98.88 76 LEU B C 1
ATOM 2867 O O . LEU B 1 76 ? -5.355 16.359 14.188 1 98.88 76 LEU B O 1
A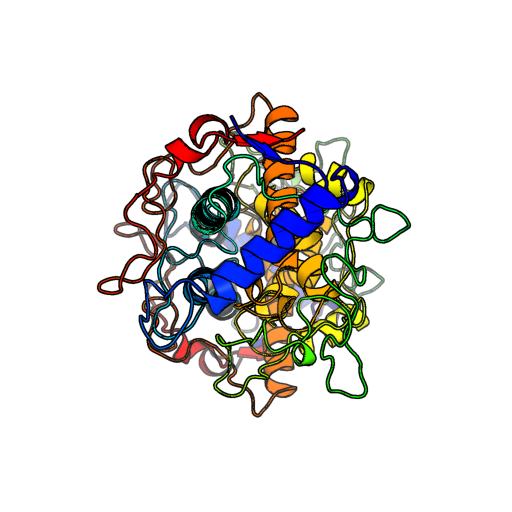TOM 2871 N N . ARG B 1 77 ? -6.004 14.305 14.898 1 98.81 77 ARG B N 1
ATOM 2872 C CA . ARG B 1 77 ? -6.707 14.883 16.031 1 98.81 77 ARG B CA 1
ATOM 2873 C C . ARG B 1 77 ? -5.73 15.523 17.016 1 98.81 77 ARG B C 1
ATOM 2875 O O . ARG B 1 77 ? -5.969 16.625 17.5 1 98.81 77 ARG B O 1
ATOM 2882 N N . GLN B 1 78 ? -4.641 14.875 17.266 1 98.62 78 GLN B N 1
ATOM 2883 C CA . GLN B 1 78 ? -3.629 15.438 18.156 1 98.62 78 GLN B CA 1
ATOM 2884 C C . GLN B 1 78 ? -3.047 16.719 17.578 1 98.62 78 GLN B C 1
ATOM 2886 O O . GLN B 1 78 ? -2.764 17.672 18.312 1 98.62 78 GLN B O 1
ATOM 2891 N N . PHE B 1 79 ? -2.859 16.781 16.281 1 98.88 79 PHE B N 1
ATOM 2892 C CA . PHE B 1 79 ? -2.387 18.016 15.633 1 98.88 79 PHE B CA 1
ATOM 2893 C C . PHE B 1 79 ? -3.381 19.156 15.844 1 98.88 79 PHE B C 1
ATOM 2895 O O . PHE B 1 79 ? -2.992 20.25 16.234 1 98.88 79 PHE B O 1
ATOM 2902 N N . GLU B 1 80 ? -4.648 18.812 15.609 1 98.88 80 GLU B N 1
ATOM 2903 C CA . GLU B 1 80 ? -5.734 19.781 15.758 1 98.88 80 GLU B CA 1
ATOM 2904 C C . GLU B 1 80 ? -5.797 20.328 17.188 1 98.88 80 GLU B C 1
ATOM 2906 O O . GLU B 1 80 ? -5.898 21.531 17.391 1 98.88 80 GLU B O 1
ATOM 2911 N N . LEU B 1 81 ? -5.719 19.5 18.141 1 98.56 81 LEU B N 1
ATOM 2912 C CA . LEU B 1 81 ? -5.762 19.906 19.547 1 98.56 81 LEU B CA 1
ATOM 2913 C C . LEU B 1 81 ? -4.543 20.75 19.891 1 98.56 81 LEU B C 1
ATOM 2915 O O . LEU B 1 81 ? -4.652 21.703 20.688 1 98.56 81 LEU B O 1
ATOM 2919 N N . THR B 1 82 ? -3.406 20.422 19.328 1 98.56 82 THR B N 1
ATOM 2920 C CA . THR B 1 82 ? -2.188 21.172 19.578 1 98.56 82 THR B CA 1
ATOM 2921 C C . THR B 1 82 ? -2.293 22.578 18.953 1 98.56 82 THR B C 1
ATOM 2923 O O . THR B 1 82 ? -1.807 23.547 19.531 1 98.56 82 THR B O 1
ATOM 2926 N N . LEU B 1 83 ? -2.928 22.656 17.766 1 98.81 83 LEU B N 1
ATOM 2927 C CA . LEU B 1 83 ? -3.188 23.953 17.172 1 98.81 83 LEU B CA 1
ATOM 2928 C C . LEU B 1 83 ? -4.066 24.812 18.078 1 98.81 83 LEU B C 1
ATOM 2930 O O . LEU B 1 83 ? -3.777 25.984 18.297 1 98.81 83 LEU B O 1
ATOM 2934 N N . GLN B 1 84 ? -5.133 24.234 18.594 1 98.75 84 GLN B N 1
ATOM 2935 C CA . GLN B 1 84 ? -6.051 24.938 19.484 1 98.75 84 GLN B CA 1
ATOM 2936 C C . GLN B 1 84 ? -5.332 25.422 20.75 1 98.75 84 GLN B C 1
ATOM 2938 O O . GLN B 1 84 ? -5.527 26.547 21.172 1 98.75 84 GLN B O 1
ATOM 2943 N N . ALA B 1 85 ? -4.504 24.594 21.234 1 98.31 85 ALA B N 1
ATOM 2944 C CA . ALA B 1 85 ? -3.799 24.906 22.469 1 98.31 85 ALA B CA 1
ATOM 2945 C C . ALA B 1 85 ? -2.84 26.078 22.281 1 98.31 85 ALA B C 1
ATOM 2947 O O . ALA B 1 85 ? -2.816 27.016 23.078 1 98.31 85 ALA B O 1
ATOM 2948 N N . VAL B 1 86 ? -2.033 26.031 21.234 1 98.5 86 VAL B N 1
ATOM 2949 C CA . VAL B 1 86 ? -1.013 27.062 21.047 1 98.5 86 VAL B CA 1
ATOM 2950 C C . VAL B 1 86 ? -1.677 28.406 20.734 1 98.5 86 VAL B C 1
ATOM 2952 O O . VAL B 1 86 ? -1.18 29.453 21.141 1 98.5 86 VAL B O 1
ATOM 2955 N N . ALA B 1 87 ? -2.83 28.359 20.031 1 98.38 87 ALA B N 1
ATOM 2956 C CA . ALA B 1 87 ? -3.549 29.578 19.656 1 98.38 87 ALA B CA 1
ATOM 2957 C C . ALA B 1 87 ? -4.453 30.047 20.781 1 98.38 87 ALA B C 1
ATOM 2959 O O . ALA B 1 87 ? -5.012 31.156 20.719 1 98.38 87 ALA B O 1
ATOM 2960 N N . ASN B 1 88 ? -4.605 29.219 21.828 1 98.19 88 ASN B N 1
ATOM 2961 C CA . ASN B 1 88 ? -5.602 29.453 22.859 1 98.19 88 ASN B CA 1
ATOM 2962 C C . ASN B 1 88 ? -6.965 29.781 22.266 1 98.19 88 ASN B C 1
ATOM 2964 O O . ASN B 1 88 ? -7.574 30.797 22.625 1 98.19 88 ASN B O 1
ATOM 2968 N N . ASP B 1 89 ? -7.348 29.016 21.297 1 98.31 89 ASP B N 1
ATOM 2969 C CA . ASP B 1 89 ? -8.578 29.188 20.547 1 98.31 89 ASP B CA 1
ATOM 2970 C C . ASP B 1 89 ? -9.195 27.844 20.172 1 98.31 89 ASP B C 1
ATOM 2972 O O . ASP B 1 89 ? -8.828 27.234 19.156 1 98.31 89 ASP B O 1
ATOM 2976 N N . ALA B 1 90 ? -10.195 27.406 20.875 1 97.12 90 ALA B N 1
ATOM 2977 C CA . ALA B 1 90 ? -10.812 26.094 20.703 1 97.12 90 ALA B CA 1
ATOM 2978 C C . ALA B 1 90 ? -11.656 26.047 19.438 1 97.12 90 ALA B C 1
ATOM 2980 O O . ALA B 1 90 ? -12.07 24.969 19 1 97.12 90 ALA B O 1
ATOM 2981 N N . SER B 1 91 ? -11.805 27.172 18.797 1 96.75 91 SER B N 1
ATOM 2982 C CA . SER B 1 91 ? -12.648 27.203 17.609 1 96.75 91 SER B CA 1
ATOM 2983 C C . SER B 1 91 ? -11.867 26.812 16.359 1 96.75 91 SER B C 1
ATOM 2985 O O . SER B 1 91 ? -12.453 26.562 15.305 1 96.75 91 SER B O 1
ATOM 2987 N N . ILE B 1 92 ? -10.547 26.797 16.453 1 98.25 92 ILE B N 1
ATOM 2988 C CA . ILE B 1 92 ? -9.719 26.391 15.32 1 98.25 92 ILE B CA 1
ATOM 2989 C C . ILE B 1 92 ? -9.922 24.906 15.039 1 98.25 92 ILE B C 1
ATOM 2991 O O . ILE B 1 92 ? -9.742 24.062 15.93 1 98.25 92 ILE B O 1
ATOM 2995 N N . THR B 1 93 ? -10.359 24.547 13.867 1 98.25 93 THR B N 1
ATOM 2996 C CA . THR B 1 93 ? -10.484 23.156 13.438 1 98.25 93 THR B CA 1
ATOM 2997 C C . THR B 1 93 ? -9.609 22.891 12.219 1 98.25 93 THR B C 1
ATOM 2999 O O . THR B 1 93 ? -9.281 23.812 11.469 1 98.25 93 THR B O 1
ATOM 3002 N N . LEU B 1 94 ? -9.172 21.688 12.109 1 98.62 94 LEU B N 1
ATOM 3003 C CA . LEU B 1 94 ? -8.398 21.281 10.938 1 98.62 94 LEU B CA 1
ATOM 3004 C C . LEU B 1 94 ? -9.281 21.25 9.688 1 98.62 94 LEU B C 1
ATOM 3006 O O . LEU B 1 94 ? -10.258 20.5 9.633 1 98.62 94 LEU B O 1
ATOM 3010 N N . PRO B 1 95 ? -8.992 22.094 8.703 1 98.81 95 PRO B N 1
ATOM 3011 C CA . PRO B 1 95 ? -9.75 22 7.453 1 98.81 95 PRO B CA 1
ATOM 3012 C C . PRO B 1 95 ? -9.336 20.812 6.594 1 98.81 95 PRO B C 1
ATOM 3014 O O . PRO B 1 95 ? -8.273 20.219 6.816 1 98.81 95 PRO B O 1
ATOM 3017 N N . TYR B 1 96 ? -10.234 20.391 5.664 1 98.88 96 TYR B N 1
ATOM 3018 C CA . TYR B 1 96 ? -9.867 19.359 4.695 1 98.88 96 TYR B CA 1
ATOM 3019 C C . TYR B 1 96 ? -9.891 19.922 3.277 1 98.88 96 TYR B C 1
ATOM 3021 O O . TYR B 1 96 ? -10.445 20.984 3.031 1 98.88 96 TYR B O 1
ATOM 3029 N N . TRP B 1 97 ? -9.117 19.328 2.412 1 98.94 97 TRP B N 1
ATOM 3030 C CA . TRP B 1 97 ? -9.047 19.656 0.99 1 98.94 97 TRP B CA 1
ATOM 3031 C C . TRP B 1 97 ? -9.547 18.484 0.145 1 98.94 97 TRP B C 1
ATOM 3033 O O . TRP B 1 97 ? -8.984 17.391 0.201 1 98.94 97 TRP B O 1
ATOM 3043 N N . ASP B 1 98 ? -10.57 18.703 -0.679 1 98.5 98 ASP B N 1
ATOM 3044 C CA . ASP B 1 98 ? -11.211 17.625 -1.429 1 98.5 98 ASP B CA 1
ATOM 3045 C C . ASP B 1 98 ? -10.562 17.438 -2.795 1 98.5 98 ASP B C 1
ATOM 3047 O O . ASP B 1 98 ? -11.195 16.953 -3.734 1 98.5 98 ASP B O 1
ATOM 3051 N N . TRP B 1 99 ? -9.367 17.938 -2.982 1 98.69 99 TRP B N 1
ATOM 3052 C CA . TRP B 1 99 ? -8.461 17.781 -4.113 1 98.69 99 TRP B CA 1
ATOM 3053 C C . TRP B 1 99 ? -8.938 18.594 -5.316 1 98.69 99 TRP B C 1
ATOM 3055 O O . TRP B 1 99 ? -8.438 18.422 -6.426 1 98.69 99 TRP B O 1
ATOM 3065 N N . ASN B 1 100 ? -9.961 19.453 -5.066 1 96.81 100 ASN B N 1
ATOM 3066 C CA . ASN B 1 100 ? -10.273 20.453 -6.086 1 96.81 100 ASN B CA 1
ATOM 3067 C C . ASN B 1 100 ? -9.172 21.5 -6.203 1 96.81 100 ASN B C 1
ATOM 3069 O O . ASN B 1 100 ? -8.672 22 -5.191 1 96.81 100 ASN B O 1
ATOM 3073 N N . PHE B 1 101 ? -8.789 21.766 -7.414 1 96.25 101 PHE B N 1
ATOM 3074 C CA . PHE B 1 101 ? -7.645 22.656 -7.637 1 96.25 101 PHE B CA 1
ATOM 3075 C C . PHE B 1 101 ? -8.055 23.891 -8.422 1 96.25 101 PHE B C 1
ATOM 3077 O O . PHE B 1 101 ? -7.207 24.609 -8.945 1 96.25 101 PHE B O 1
ATOM 3084 N N . SER B 1 102 ? -9.328 24.141 -8.555 1 95.06 102 SER B N 1
ATOM 3085 C CA . SER B 1 102 ? -9.836 25.281 -9.32 1 95.06 102 SER B CA 1
ATOM 3086 C C . SER B 1 102 ? -10.633 26.234 -8.438 1 95.06 102 SER B C 1
ATOM 3088 O O . SER B 1 102 ? -11.227 25.812 -7.441 1 95.06 102 SER B O 1
ATOM 3090 N N . GLY B 1 103 ? -10.594 27.531 -8.781 1 95.31 103 GLY B N 1
ATOM 3091 C CA . GLY B 1 103 ? -11.391 28.531 -8.094 1 95.31 103 GLY B CA 1
ATOM 3092 C C . GLY B 1 103 ? -11.172 28.547 -6.59 1 95.31 103 GLY B C 1
ATOM 3093 O O . GLY B 1 103 ? -10.031 28.578 -6.125 1 95.31 103 GLY B O 1
ATOM 3094 N N . THR B 1 104 ? -12.273 28.562 -5.812 1 95.5 104 THR B N 1
ATOM 3095 C CA . THR B 1 104 ? -12.195 28.656 -4.359 1 95.5 104 THR B CA 1
ATOM 3096 C C . THR B 1 104 ? -11.773 27.312 -3.758 1 95.5 104 THR B C 1
ATOM 3098 O O . THR B 1 104 ? -11.414 27.234 -2.58 1 95.5 104 THR B O 1
ATOM 3101 N N . GLY B 1 105 ? -11.781 26.344 -4.562 1 97.44 105 GLY B N 1
ATOM 3102 C CA . GLY B 1 105 ? -11.375 25.031 -4.098 1 97.44 105 GLY B CA 1
ATOM 3103 C C . GLY B 1 105 ? -9.867 24.859 -4.023 1 97.44 105 GLY B C 1
ATOM 3104 O O . GLY B 1 105 ? -9.375 23.922 -3.412 1 97.44 105 GLY B O 1
ATOM 3105 N N . ASN B 1 106 ? -9.125 25.766 -4.633 1 98.19 106 ASN B N 1
ATOM 3106 C CA . ASN B 1 106 ? -7.668 25.719 -4.625 1 98.19 106 ASN B CA 1
ATOM 3107 C C . ASN B 1 106 ? -7.098 26.25 -3.316 1 98.19 106 ASN B C 1
ATOM 3109 O O . ASN B 1 106 ? -7.176 27.453 -3.053 1 98.19 106 ASN B O 1
ATOM 3113 N N . PRO B 1 107 ? -6.453 25.438 -2.512 1 98.56 107 PRO B N 1
ATOM 3114 C CA . PRO B 1 107 ? -5.953 25.906 -1.219 1 98.56 107 PRO B CA 1
ATOM 3115 C C . PRO B 1 107 ? -4.586 26.578 -1.326 1 98.56 107 PRO B C 1
ATOM 3117 O O . PRO B 1 107 ? -4.082 27.125 -0.341 1 98.56 107 PRO B O 1
ATOM 3120 N N . PHE B 1 108 ? -3.975 26.562 -2.486 1 98.62 108 PHE B N 1
ATOM 3121 C CA . PHE B 1 108 ? -2.611 27.047 -2.682 1 98.62 108 PHE B CA 1
ATOM 3122 C C . PHE B 1 108 ? -2.609 28.5 -3.121 1 98.62 108 PHE B C 1
ATOM 3124 O O . PHE B 1 108 ? -2.166 28.828 -4.227 1 98.62 108 PHE B O 1
ATOM 3131 N N . THR B 1 109 ? -3.029 29.359 -2.205 1 97.88 109 THR B N 1
ATOM 3132 C CA . THR B 1 109 ? -3.107 30.797 -2.432 1 97.88 109 THR B CA 1
ATOM 3133 C C . THR B 1 109 ? -2.109 31.531 -1.546 1 97.88 109 THR B C 1
ATOM 3135 O O . THR B 1 109 ? -1.672 31.016 -0.52 1 97.88 109 THR B O 1
ATOM 3138 N N . PRO B 1 110 ? -1.719 32.719 -1.906 1 97.31 110 PRO B N 1
ATOM 3139 C CA . PRO B 1 110 ? -0.704 33.469 -1.158 1 97.31 110 PRO B CA 1
ATOM 3140 C C . PRO B 1 110 ? -1.106 33.719 0.293 1 97.31 110 PRO B C 1
ATOM 3142 O O . PRO B 1 110 ? -0.242 33.875 1.158 1 97.31 110 PRO B O 1
ATOM 3145 N N . ASP B 1 111 ? -2.361 33.656 0.62 1 96.62 111 ASP B N 1
ATOM 3146 C CA . ASP B 1 111 ? -2.816 34.031 1.959 1 96.62 111 ASP B CA 1
ATOM 3147 C C . ASP B 1 111 ? -3.146 32.781 2.779 1 96.62 111 ASP B C 1
ATOM 3149 O O . ASP B 1 111 ? -3.613 32.875 3.914 1 96.62 111 ASP B O 1
ATOM 3153 N N . PHE B 1 112 ? -2.93 31.562 2.176 1 98.25 112 PHE B N 1
ATOM 3154 C CA . PHE B 1 112 ? -3.254 30.344 2.896 1 98.25 112 PHE B CA 1
ATOM 3155 C C . PHE B 1 112 ? -2.078 29.375 2.871 1 98.25 112 PHE B C 1
ATOM 3157 O O . PHE B 1 112 ? -1.104 29.547 3.607 1 98.25 112 PHE B O 1
ATOM 3164 N N . LEU B 1 113 ? -2.02 28.422 1.916 1 98.69 113 LEU B N 1
ATOM 3165 C CA . LEU B 1 113 ? -0.969 27.406 2.014 1 98.69 113 LEU B CA 1
ATOM 3166 C C . LEU B 1 113 ? 0.224 27.781 1.14 1 98.69 113 LEU B C 1
ATOM 3168 O O . LEU B 1 113 ? 1.268 27.125 1.194 1 98.69 113 LEU B O 1
ATOM 3172 N N . GLY B 1 114 ? 0.102 28.875 0.332 1 98.12 114 GLY B N 1
ATOM 3173 C CA . GLY B 1 114 ? 1.167 29.234 -0.592 1 98.12 114 GLY B CA 1
ATOM 3174 C C . GLY B 1 114 ? 1.135 28.422 -1.877 1 98.12 114 GLY B C 1
ATOM 3175 O O . GLY B 1 114 ? 0.441 27.406 -1.961 1 98.12 114 GLY B O 1
ATOM 3176 N N . GLY B 1 115 ? 1.888 28.828 -2.904 1 96.62 115 GLY B N 1
ATOM 3177 C CA . GLY B 1 115 ? 1.806 28.25 -4.238 1 96.62 115 GLY B CA 1
ATOM 3178 C C . GLY B 1 115 ? 2.777 27.109 -4.461 1 96.62 115 GLY B C 1
ATOM 3179 O O . GLY B 1 115 ? 3.199 26.453 -3.504 1 96.62 115 GLY B O 1
ATOM 3180 N N . ASP B 1 116 ? 2.92 26.766 -5.723 1 98.19 116 ASP B N 1
ATOM 3181 C CA . ASP B 1 116 ? 3.869 25.75 -6.164 1 98.19 116 ASP B CA 1
ATOM 3182 C C . ASP B 1 116 ? 5.309 26.188 -5.902 1 98.19 116 ASP B C 1
ATOM 3184 O O . ASP B 1 116 ? 5.551 27.344 -5.527 1 98.19 116 ASP B O 1
ATOM 3188 N N . GLY B 1 117 ? 6.164 25.234 -5.961 1 98.31 117 GLY B N 1
ATOM 3189 C CA . GLY B 1 117 ? 7.578 25.562 -5.895 1 98.31 117 GLY B CA 1
ATOM 3190 C C . GLY B 1 117 ? 8.102 26.219 -7.156 1 98.31 117 GLY B C 1
ATOM 3191 O O . GLY B 1 117 ? 7.516 26.062 -8.227 1 98.31 117 GLY B O 1
ATOM 3192 N N . ASP B 1 118 ? 9.141 27.031 -6.965 1 97.5 118 ASP B N 1
ATOM 3193 C CA . ASP B 1 118 ? 9.844 27.656 -8.078 1 97.5 118 ASP B CA 1
ATOM 3194 C C . ASP B 1 118 ? 10.961 26.766 -8.609 1 97.5 118 ASP B C 1
ATOM 3196 O O . ASP B 1 118 ? 11.977 26.562 -7.945 1 97.5 118 ASP B O 1
ATOM 3200 N N . GLY B 1 119 ? 10.812 26.25 -9.805 1 95.31 119 GLY B N 1
ATOM 3201 C CA . GLY B 1 119 ? 11.805 25.391 -10.414 1 95.31 119 GLY B CA 1
ATOM 3202 C C . GLY B 1 119 ? 13.188 26.016 -10.453 1 95.31 119 GLY B C 1
ATOM 3203 O O . GLY B 1 119 ? 14.195 25.312 -10.32 1 95.31 119 GLY B O 1
ATOM 3204 N N . ALA B 1 120 ? 13.273 27.297 -10.539 1 95.94 120 ALA B N 1
ATOM 3205 C CA . ALA B 1 120 ? 14.539 28 -10.602 1 95.94 120 ALA B CA 1
ATOM 3206 C C . ALA B 1 120 ? 15.219 28.047 -9.234 1 95.94 120 ALA B C 1
ATOM 3208 O O . ALA B 1 120 ? 16.422 28.328 -9.133 1 95.94 120 ALA B O 1
ATOM 3209 N N . GLN B 1 121 ? 14.477 27.734 -8.227 1 95.69 121 GLN B N 1
ATOM 3210 C CA . GLN B 1 121 ? 15.016 27.719 -6.875 1 95.69 121 GLN B CA 1
ATOM 3211 C C . GLN B 1 121 ? 14.914 26.312 -6.258 1 95.69 121 GLN B C 1
ATOM 3213 O O . GLN B 1 121 ? 14.641 26.172 -5.062 1 95.69 121 GLN B O 1
ATOM 3218 N N . GLY B 1 122 ? 14.961 25.328 -7.109 1 94.25 122 GLY B N 1
ATOM 3219 C CA . GLY B 1 122 ? 14.984 23.953 -6.633 1 94.25 122 GLY B CA 1
ATOM 3220 C C . GLY B 1 122 ? 13.641 23.484 -6.105 1 94.25 122 GLY B C 1
ATOM 3221 O O . GLY B 1 122 ? 13.578 22.672 -5.188 1 94.25 122 GLY B O 1
ATOM 3222 N N . GLY B 1 123 ? 12.547 24.156 -6.547 1 97.38 123 GLY B N 1
ATOM 3223 C CA . GLY B 1 123 ? 11.211 23.734 -6.164 1 97.38 123 GLY B CA 1
ATOM 3224 C C . GLY B 1 123 ? 10.742 24.344 -4.855 1 97.38 123 GLY B C 1
ATOM 3225 O O . GLY B 1 123 ? 9.75 23.891 -4.277 1 97.38 123 GLY B O 1
ATOM 3226 N N . ARG B 1 124 ? 11.43 25.328 -4.367 1 97.88 124 ARG B N 1
ATOM 3227 C CA . ARG B 1 124 ? 11.047 25.969 -3.119 1 97.88 124 ARG B CA 1
ATOM 3228 C C . ARG B 1 124 ? 9.766 26.797 -3.295 1 97.88 124 ARG B C 1
ATOM 3230 O O . ARG B 1 124 ? 9.586 27.453 -4.316 1 97.88 124 ARG B O 1
ATOM 3237 N N . VAL B 1 125 ? 8.938 26.641 -2.342 1 98.56 125 VAL B N 1
ATOM 3238 C CA . VAL B 1 125 ? 7.773 27.531 -2.291 1 98.56 125 VAL B CA 1
ATOM 3239 C C . VAL B 1 125 ? 8.227 28.953 -1.973 1 98.56 125 VAL B C 1
ATOM 3241 O O . VAL B 1 125 ? 8.93 29.172 -0.985 1 98.56 125 VAL B O 1
ATOM 3244 N N . THR B 1 126 ? 7.828 29.922 -2.812 1 97.81 126 THR B N 1
ATOM 3245 C CA . THR B 1 126 ? 8.336 31.281 -2.643 1 97.81 126 THR B CA 1
ATOM 3246 C C . THR B 1 126 ? 7.203 32.25 -2.264 1 97.81 126 THR B C 1
ATOM 3248 O O . THR B 1 126 ? 7.453 33.406 -1.903 1 97.81 126 THR B O 1
ATOM 3251 N N . ILE B 1 127 ? 5.965 31.703 -2.348 1 97.12 127 ILE B N 1
ATOM 3252 C CA . ILE B 1 127 ? 4.805 32.562 -2.072 1 97.12 127 ILE B CA 1
ATOM 3253 C C . ILE B 1 127 ? 4.004 31.953 -0.914 1 97.12 127 ILE B C 1
ATOM 3255 O O . ILE B 1 127 ? 3.783 30.75 -0.856 1 97.12 127 ILE B O 1
ATOM 3259 N N . GLY B 1 128 ? 3.582 32.938 0.033 1 98 128 GLY B N 1
ATOM 3260 C CA . GLY B 1 128 ? 2.699 32.531 1.106 1 98 128 GLY B CA 1
ATOM 3261 C C . GLY B 1 128 ? 3.398 32.438 2.451 1 98 128 GLY B C 1
ATOM 3262 O O . GLY B 1 128 ? 4.609 32.625 2.543 1 98 128 GLY B O 1
ATOM 3263 N N . PRO B 1 129 ? 2.676 32.094 3.449 1 98.5 129 PRO B N 1
ATOM 3264 C CA . PRO B 1 129 ? 3.18 32.188 4.82 1 98.5 129 PRO B CA 1
ATOM 3265 C C . PRO B 1 129 ? 4.219 31.125 5.141 1 98.5 129 PRO B C 1
ATOM 3267 O O . PRO B 1 129 ? 4.984 31.25 6.098 1 98.5 129 PRO B O 1
ATOM 3270 N N . PHE B 1 130 ? 4.254 30.109 4.293 1 98.69 130 PHE B N 1
ATOM 3271 C CA . PHE B 1 130 ? 5.125 28.984 4.629 1 98.69 130 PHE B CA 1
ATOM 3272 C C . PHE B 1 130 ? 6.383 29 3.766 1 98.69 130 PHE B C 1
ATOM 3274 O O . PHE B 1 130 ? 7.125 28.016 3.723 1 98.69 130 PHE B O 1
ATOM 3281 N N . ALA B 1 131 ? 6.578 30.078 3.062 1 98.25 131 ALA B N 1
ATOM 3282 C CA . ALA B 1 131 ? 7.824 30.266 2.326 1 98.25 131 ALA B CA 1
ATOM 3283 C C . ALA B 1 131 ? 9 30.484 3.277 1 98.25 131 ALA B C 1
ATOM 3285 O O . ALA B 1 131 ? 8.859 31.172 4.293 1 98.25 131 ALA B O 1
ATOM 3286 N N . TYR B 1 132 ? 10.086 29.953 2.891 1 96.88 132 TYR B N 1
ATOM 3287 C CA . TYR B 1 132 ? 11.273 30.062 3.729 1 96.88 132 TYR B CA 1
ATOM 3288 C C . TYR B 1 132 ? 11.68 31.516 3.93 1 96.88 132 TYR B C 1
ATOM 3290 O O . TYR B 1 132 ? 12.18 31.875 4.992 1 96.88 132 TYR B O 1
ATOM 3298 N N . THR B 1 133 ? 11.469 32.312 2.988 1 96.19 133 THR B N 1
ATOM 3299 C CA . THR B 1 133 ? 11.906 33.688 2.98 1 96.19 133 THR B CA 1
ATOM 3300 C C . THR B 1 133 ? 11.172 34.5 4.047 1 96.19 133 THR B C 1
ATOM 3302 O O . THR B 1 133 ? 11.602 35.594 4.41 1 96.19 133 THR B O 1
ATOM 3305 N N . THR B 1 134 ? 10.023 34 4.527 1 96.88 134 THR B N 1
ATOM 3306 C CA . THR B 1 134 ? 9.305 34.688 5.594 1 96.88 134 THR B CA 1
ATOM 3307 C C . THR B 1 134 ? 10.078 34.594 6.906 1 96.88 134 THR B C 1
ATOM 3309 O O . THR B 1 134 ? 9.805 35.375 7.836 1 96.88 134 THR B O 1
ATOM 3312 N N . GLY B 1 135 ? 10.953 33.594 7.012 1 97.44 135 GLY B N 1
ATOM 3313 C CA . GLY B 1 135 ? 11.734 33.375 8.219 1 97.44 135 GLY B CA 1
ATOM 3314 C C . GLY B 1 135 ? 10.953 32.656 9.312 1 97.44 135 GLY B C 1
ATOM 3315 O O . GLY B 1 135 ? 11.422 32.562 10.453 1 97.44 135 GLY B O 1
ATOM 3316 N N . ARG B 1 136 ? 9.797 32.094 8.938 1 97.88 136 ARG B N 1
ATOM 3317 C CA . ARG B 1 136 ? 8.938 31.578 10 1 97.88 136 ARG B CA 1
ATOM 3318 C C . ARG B 1 136 ? 8.617 30.109 9.766 1 97.88 136 ARG B C 1
ATOM 3320 O O . ARG B 1 136 ? 7.879 29.5 10.547 1 97.88 136 ARG B O 1
ATOM 3327 N N . PHE B 1 137 ? 9.141 29.516 8.664 1 98.19 137 PHE B N 1
ATOM 3328 C CA . PHE B 1 137 ? 8.797 28.125 8.383 1 98.19 137 PHE B CA 1
ATOM 3329 C C . PHE B 1 137 ? 10.008 27.375 7.848 1 98.19 137 PHE B C 1
ATOM 3331 O O . PHE B 1 137 ? 10.062 27.047 6.656 1 98.19 137 PHE B O 1
ATOM 3338 N N . GLU B 1 138 ? 10.859 27.047 8.695 1 96.88 138 GLU B N 1
ATOM 3339 C CA . GLU B 1 138 ? 12.031 26.266 8.344 1 96.88 138 GLU B CA 1
ATOM 3340 C C . GLU B 1 138 ? 11.742 24.766 8.43 1 96.88 138 GLU B C 1
ATOM 3342 O O . GLU B 1 138 ? 11.266 24.281 9.453 1 96.88 138 GLU B O 1
ATOM 3347 N N . VAL B 1 139 ? 12.008 24.062 7.375 1 97.12 139 VAL B N 1
ATOM 3348 C CA . VAL B 1 139 ? 11.93 22.609 7.379 1 97.12 139 VAL B CA 1
ATOM 3349 C C . VAL B 1 139 ? 13.117 22.031 8.133 1 97.12 139 VAL B C 1
ATOM 3351 O O . VAL B 1 139 ? 14.273 22.266 7.773 1 97.12 139 VAL B O 1
ATOM 3354 N N . ARG B 1 140 ? 12.812 21.141 9.172 1 95.56 140 ARG B N 1
ATOM 3355 C CA . ARG B 1 140 ? 13.883 20.719 10.07 1 95.56 140 ARG B CA 1
ATOM 3356 C C . ARG B 1 140 ? 14.039 19.203 10.055 1 95.56 140 ARG B C 1
ATOM 3358 O O . ARG B 1 140 ? 15.062 18.672 10.492 1 95.56 140 ARG B O 1
ATOM 3365 N N . VAL B 1 141 ? 13.023 18.484 9.664 1 95.56 141 VAL B N 1
ATOM 3366 C CA . VAL B 1 141 ? 13.062 17.031 9.617 1 95.56 141 VAL B CA 1
ATOM 3367 C C . VAL B 1 141 ? 13.234 16.562 8.172 1 95.56 141 VAL B C 1
ATOM 3369 O O . VAL B 1 141 ? 12.398 16.875 7.312 1 95.56 141 VAL B O 1
ATOM 3372 N N . TRP B 1 142 ? 14.273 15.836 7.938 1 93.56 142 TRP B N 1
ATOM 3373 C CA . TRP B 1 142 ? 14.617 15.422 6.578 1 93.56 142 TRP B CA 1
ATOM 3374 C C . TRP B 1 142 ? 14.688 13.906 6.473 1 93.56 142 TRP B C 1
ATOM 3376 O O . TRP B 1 142 ? 14.953 13.219 7.461 1 93.56 142 TRP B O 1
ATOM 3386 N N . ASP B 1 143 ? 14.406 13.344 5.336 1 88.94 143 ASP B N 1
ATOM 3387 C CA . ASP B 1 143 ? 14.484 11.906 5.105 1 88.94 143 ASP B CA 1
ATOM 3388 C C . ASP B 1 143 ? 15.922 11.477 4.812 1 88.94 143 ASP B C 1
ATOM 3390 O O . ASP B 1 143 ? 16.328 10.359 5.145 1 88.94 143 ASP B O 1
ATOM 3394 N N . ASP B 1 144 ? 16.578 12.375 4.07 1 77.5 144 ASP B N 1
ATOM 3395 C CA . ASP B 1 144 ? 18 12.117 3.84 1 77.5 144 ASP B CA 1
ATOM 3396 C C . ASP B 1 144 ? 18.859 13.195 4.488 1 77.5 144 ASP B C 1
ATOM 3398 O O . ASP B 1 144 ? 18.344 14.125 5.105 1 77.5 144 ASP B O 1
ATOM 3402 N N . ASN B 1 145 ? 20.062 12.906 4.945 1 67.81 145 ASN B N 1
ATOM 3403 C CA . ASN B 1 145 ? 20.953 13.812 5.66 1 67.81 145 ASN B CA 1
ATOM 3404 C C . ASN B 1 145 ? 21.172 15.102 4.883 1 67.81 145 ASN B C 1
ATOM 3406 O O . ASN B 1 145 ? 21.875 16 5.355 1 67.81 145 ASN B O 1
ATOM 3410 N N . ARG B 1 146 ? 20.609 15.195 3.715 1 65.75 146 ARG B N 1
ATOM 3411 C CA . ARG B 1 146 ? 20.797 16.406 2.92 1 65.75 146 ARG B CA 1
ATOM 3412 C C . ARG B 1 146 ? 19.453 17.031 2.535 1 65.75 146 ARG B C 1
ATOM 3414 O O . ARG B 1 146 ? 18.781 16.547 1.621 1 65.75 146 ARG B O 1
ATOM 3421 N N . GLY B 1 147 ? 18.938 17.797 3.639 1 80.06 147 GLY B N 1
ATOM 3422 C CA . GLY B 1 147 ? 17.641 18.375 3.277 1 80.06 147 GLY B CA 1
ATOM 3423 C C . GLY B 1 147 ? 17.688 19.875 3.068 1 80.06 147 GLY B C 1
ATOM 3424 O O . GLY B 1 147 ? 18.734 20.5 3.275 1 80.06 147 GLY B O 1
ATOM 3425 N N . ASP B 1 148 ? 16.766 20.453 2.459 1 90.69 148 ASP B N 1
ATOM 3426 C CA . ASP B 1 148 ? 16.516 21.859 2.186 1 90.69 148 ASP B CA 1
ATOM 3427 C C . ASP B 1 148 ? 15.641 22.484 3.266 1 90.69 148 ASP B C 1
ATOM 3429 O O . ASP B 1 148 ? 14.578 21.938 3.598 1 90.69 148 ASP B O 1
ATOM 3433 N N . PRO B 1 149 ? 16.109 23.578 3.811 1 95 149 PRO B N 1
ATOM 3434 C CA . PRO B 1 149 ? 15.297 24.203 4.859 1 95 149 PRO B CA 1
ATOM 3435 C C . PRO B 1 149 ? 14.008 24.828 4.32 1 95 149 PRO B C 1
ATOM 3437 O O . PRO B 1 149 ? 13.133 25.203 5.098 1 95 149 PRO B O 1
ATOM 3440 N N . GLY B 1 150 ? 13.883 25.031 3.07 1 97.88 150 GLY B N 1
ATOM 3441 C CA . GLY B 1 150 ? 12.672 25.578 2.486 1 97.88 150 GLY B CA 1
ATOM 3442 C C . GLY B 1 150 ? 11.68 24.5 2.076 1 97.88 150 GLY B C 1
ATOM 3443 O O . GLY B 1 150 ? 12.07 23.453 1.579 1 97.88 150 GLY B O 1
ATOM 3444 N N . LEU B 1 151 ? 10.398 24.828 2.309 1 98.44 151 LEU B N 1
ATOM 3445 C CA . LEU B 1 151 ? 9.328 23.969 1.818 1 98.44 151 LEU B CA 1
ATOM 3446 C C . LEU B 1 151 ? 9.398 23.828 0.302 1 98.44 151 LEU B C 1
ATOM 3448 O O . LEU B 1 151 ? 9.617 24.797 -0.411 1 98.44 151 LEU B O 1
ATOM 3452 N N . ARG B 1 152 ? 9.234 22.609 -0.208 1 98.19 152 ARG B N 1
ATOM 3453 C CA . ARG B 1 152 ? 9.328 22.344 -1.642 1 98.19 152 ARG B CA 1
ATOM 3454 C C . ARG B 1 152 ? 8.047 21.703 -2.164 1 98.19 152 ARG B C 1
ATOM 3456 O O . ARG B 1 152 ? 7.414 20.906 -1.465 1 98.19 152 ARG B O 1
ATOM 3463 N N . ARG B 1 153 ? 7.629 22.062 -3.377 1 98.5 153 ARG B N 1
ATOM 3464 C CA . ARG B 1 153 ? 6.516 21.484 -4.125 1 98.5 153 ARG B CA 1
ATOM 3465 C C . ARG B 1 153 ? 6.84 21.406 -5.613 1 98.5 153 ARG B C 1
ATOM 3467 O O . ARG B 1 153 ? 7.719 22.109 -6.102 1 98.5 153 ARG B O 1
ATOM 3474 N N . GLU B 1 154 ? 6.234 20.531 -6.344 1 98.25 154 GLU B N 1
ATOM 3475 C CA . GLU B 1 154 ? 6.34 20.328 -7.785 1 98.25 154 GLU B CA 1
ATOM 3476 C C . GLU B 1 154 ? 5.031 19.797 -8.367 1 98.25 154 GLU B C 1
ATOM 3478 O O . GLU B 1 154 ? 4.969 18.672 -8.867 1 98.25 154 GLU B O 1
ATOM 3483 N N . PHE B 1 155 ? 4.023 20.703 -8.438 1 98.38 155 PHE B N 1
ATOM 3484 C CA . PHE B 1 155 ? 2.66 20.312 -8.766 1 98.38 155 PHE B CA 1
ATOM 3485 C C . PHE B 1 155 ? 2.611 19.594 -10.109 1 98.38 155 PHE B C 1
ATOM 3487 O O . PHE B 1 155 ? 3.039 20.141 -11.133 1 98.38 155 PHE B O 1
ATOM 3494 N N . GLY B 1 156 ? 2.141 18.391 -10.125 1 96.88 156 GLY B N 1
ATOM 3495 C CA . GLY B 1 156 ? 1.759 17.656 -11.328 1 96.88 156 GLY B CA 1
ATOM 3496 C C . GLY B 1 156 ? 2.947 17.234 -12.164 1 96.88 156 GLY B C 1
ATOM 3497 O O . GLY B 1 156 ? 2.783 16.812 -13.312 1 96.88 156 GLY B O 1
ATOM 3498 N N . GLU B 1 157 ? 4.141 17.312 -11.648 1 95.25 157 GLU B N 1
ATOM 3499 C CA . GLU B 1 157 ? 5.332 17 -12.43 1 95.25 157 GLU B CA 1
ATOM 3500 C C . GLU B 1 157 ? 5.594 15.492 -12.469 1 95.25 157 GLU B C 1
ATOM 3502 O O . GLU B 1 157 ? 6.215 14.992 -13.406 1 95.25 157 GLU B O 1
ATOM 3507 N N . ASP B 1 158 ? 5.137 14.828 -11.469 1 93.12 158 ASP B N 1
ATOM 3508 C CA . ASP B 1 158 ? 5.348 13.383 -11.359 1 93.12 158 ASP B CA 1
ATOM 3509 C C . ASP B 1 158 ? 4.43 12.625 -12.312 1 93.12 158 ASP B C 1
ATOM 3511 O O . ASP B 1 158 ? 3.209 12.773 -12.266 1 93.12 158 ASP B O 1
ATOM 3515 N N . ALA B 1 159 ? 4.965 11.703 -13.133 1 91.12 159 ALA B N 1
ATOM 3516 C CA . ALA B 1 159 ? 4.215 10.977 -14.156 1 91.12 159 ALA B CA 1
ATOM 3517 C C . ALA B 1 159 ? 3.26 9.969 -13.531 1 91.12 159 ALA B C 1
ATOM 3519 O O . ALA B 1 159 ? 2.318 9.508 -14.18 1 91.12 159 ALA B O 1
ATOM 3520 N N . ASN B 1 160 ? 3.477 9.625 -12.328 1 90.5 160 ASN B N 1
ATOM 3521 C CA . ASN B 1 160 ? 2.633 8.664 -11.625 1 90.5 160 ASN B CA 1
ATOM 3522 C C . ASN B 1 160 ? 1.74 9.352 -10.594 1 90.5 160 ASN B C 1
ATOM 3524 O O . ASN B 1 160 ? 1.508 8.812 -9.508 1 90.5 160 ASN B O 1
ATOM 3528 N N . SER B 1 161 ? 1.293 10.523 -10.93 1 94.75 161 SER B N 1
ATOM 3529 C CA . SER B 1 161 ? 0.502 11.297 -9.984 1 94.75 161 SER B CA 1
ATOM 3530 C C . SER B 1 161 ? -0.769 11.836 -10.633 1 94.75 161 SER B C 1
ATOM 3532 O O . SER B 1 161 ? -0.847 11.945 -11.859 1 94.75 161 SER B O 1
ATOM 3534 N N . TRP B 1 162 ? -1.776 12.133 -9.844 1 96.38 162 TRP B N 1
ATOM 3535 C CA . TRP B 1 162 ? -3.006 12.805 -10.25 1 96.38 162 TRP B CA 1
ATOM 3536 C C . TRP B 1 162 ? -3.793 13.273 -9.031 1 96.38 162 TRP B C 1
ATOM 3538 O O . TRP B 1 162 ? -3.514 12.867 -7.902 1 96.38 162 TRP B O 1
ATOM 3548 N N . LEU B 1 163 ? -4.676 14.18 -9.219 1 98.38 163 LEU B N 1
ATOM 3549 C CA . LEU B 1 163 ? -5.707 14.516 -8.242 1 98.38 163 LEU B CA 1
ATOM 3550 C C . LEU B 1 163 ? -6.988 13.734 -8.516 1 98.38 163 LEU B C 1
ATOM 3552 O O . LEU B 1 163 ? -7.582 13.867 -9.586 1 98.38 163 LEU B O 1
ATOM 3556 N N . PRO B 1 164 ? -7.402 12.922 -7.57 1 98 164 PRO B N 1
ATOM 3557 C CA . PRO B 1 164 ? -8.602 12.117 -7.801 1 98 164 PRO B CA 1
ATOM 3558 C C . PRO B 1 164 ? -9.844 12.969 -8.039 1 98 164 PRO B C 1
ATOM 3560 O O . PRO B 1 164 ? -10.016 14.016 -7.41 1 98 164 PRO B O 1
ATOM 3563 N N . VAL B 1 165 ? -10.703 12.477 -8.906 1 96.44 165 VAL B N 1
ATOM 3564 C CA . VAL B 1 165 ? -11.961 13.141 -9.219 1 96.44 165 VAL B CA 1
ATOM 3565 C C . VAL B 1 165 ? -13.117 12.375 -8.586 1 96.44 165 VAL B C 1
ATOM 3567 O O . VAL B 1 165 ? -12.906 11.367 -7.906 1 96.44 165 VAL B O 1
ATOM 3570 N N . ALA B 1 166 ? -14.32 12.867 -8.805 1 96.31 166 ALA B N 1
ATOM 3571 C CA . ALA B 1 166 ? -15.516 12.336 -8.148 1 96.31 166 ALA B CA 1
ATOM 3572 C C . ALA B 1 166 ? -15.703 10.852 -8.461 1 96.31 166 ALA B C 1
ATOM 3574 O O . ALA B 1 166 ? -16.109 10.078 -7.594 1 96.31 166 ALA B O 1
ATOM 3575 N N . THR B 1 167 ? -15.391 10.422 -9.68 1 96 167 THR B N 1
ATOM 3576 C CA . THR B 1 167 ? -15.578 9.031 -10.07 1 96 167 THR B CA 1
ATOM 3577 C C . THR B 1 167 ? -14.57 8.133 -9.344 1 96 167 THR B C 1
ATOM 3579 O O . THR B 1 167 ? -14.898 7.004 -8.969 1 96 167 THR B O 1
ATOM 3582 N N . ASP B 1 168 ? -13.367 8.594 -9.133 1 95.88 168 ASP B N 1
ATOM 3583 C CA . ASP B 1 168 ? -12.367 7.863 -8.359 1 95.88 168 ASP B CA 1
ATOM 3584 C C . ASP B 1 168 ? -12.836 7.648 -6.918 1 95.88 168 ASP B C 1
ATOM 3586 O O . ASP B 1 168 ? -12.703 6.551 -6.371 1 95.88 168 ASP B O 1
ATOM 3590 N N . ILE B 1 169 ? -13.398 8.719 -6.371 1 97.5 169 ILE B N 1
ATOM 3591 C CA . ILE B 1 169 ? -13.844 8.695 -4.98 1 97.5 169 ILE B CA 1
ATOM 3592 C C . ILE B 1 169 ? -15 7.715 -4.824 1 97.5 169 ILE B C 1
ATOM 3594 O O . ILE B 1 169 ? -14.984 6.863 -3.928 1 97.5 169 ILE B O 1
ATOM 3598 N N . SER B 1 170 ? -15.961 7.801 -5.742 1 97.56 170 SER B N 1
ATOM 3599 C CA . SER B 1 170 ? -17.125 6.918 -5.672 1 97.56 170 SER B CA 1
ATOM 3600 C C . SER B 1 170 ? -16.719 5.457 -5.824 1 97.56 170 SER B C 1
ATOM 3602 O O . SER B 1 170 ? -17.219 4.59 -5.102 1 97.56 170 SER B O 1
ATOM 3604 N N . ALA B 1 171 ? -15.797 5.211 -6.707 1 96.25 171 ALA B N 1
ATOM 3605 C CA . ALA B 1 171 ? -15.32 3.846 -6.918 1 96.25 171 ALA B CA 1
ATOM 3606 C C . ALA B 1 171 ? -14.562 3.338 -5.699 1 96.25 171 ALA B C 1
ATOM 3608 O O . ALA B 1 171 ? -14.68 2.166 -5.328 1 96.25 171 ALA B O 1
ATOM 3609 N N . GLY B 1 172 ? -13.797 4.191 -5.098 1 96.5 172 GLY B N 1
ATOM 3610 C CA . GLY B 1 172 ? -13.094 3.834 -3.877 1 96.5 172 GLY B CA 1
ATOM 3611 C C . GLY B 1 172 ? -14.023 3.516 -2.723 1 96.5 172 GLY B C 1
ATOM 3612 O O . GLY B 1 172 ? -13.844 2.508 -2.035 1 96.5 172 GLY B O 1
ATOM 3613 N N . ILE B 1 173 ? -15.039 4.301 -2.549 1 97.81 173 ILE B N 1
ATOM 3614 C CA . ILE B 1 173 ? -15.992 4.148 -1.453 1 97.81 173 ILE B CA 1
ATOM 3615 C C . ILE B 1 173 ? -16.797 2.869 -1.644 1 97.81 173 ILE B C 1
ATOM 3617 O O . ILE B 1 173 ? -17.219 2.24 -0.668 1 97.81 173 ILE B O 1
ATOM 3621 N N . ALA B 1 174 ? -16.875 2.414 -2.865 1 97.12 174 ALA B N 1
ATOM 3622 C CA . ALA B 1 174 ? -17.672 1.225 -3.158 1 97.12 174 ALA B CA 1
ATOM 3623 C C . ALA B 1 174 ? -16.922 -0.046 -2.775 1 97.12 174 ALA B C 1
ATOM 3625 O O . ALA B 1 174 ? -17.516 -1.13 -2.717 1 97.12 174 ALA B O 1
ATOM 3626 N N . ARG B 1 175 ? -15.703 0.046 -2.467 1 96.56 175 ARG B N 1
ATOM 3627 C CA . ARG B 1 175 ? -14.859 -1.126 -2.25 1 96.56 175 ARG B CA 1
ATOM 3628 C C . ARG B 1 175 ? -15.188 -1.796 -0.919 1 96.56 175 ARG B C 1
ATOM 3630 O O . ARG B 1 175 ? -15.414 -1.116 0.085 1 96.56 175 ARG B O 1
ATOM 3637 N N . THR B 1 176 ? -15.242 -3.117 -0.882 1 94.88 176 THR B N 1
ATOM 3638 C CA . THR B 1 176 ? -15.305 -3.971 0.3 1 94.88 176 THR B CA 1
ATOM 3639 C C . THR B 1 176 ? -14.398 -5.191 0.128 1 94.88 176 THR B C 1
ATOM 3641 O O . THR B 1 176 ? -14.102 -5.598 -0.997 1 94.88 176 THR B O 1
ATOM 3644 N N . PRO B 1 177 ? -13.922 -5.777 1.251 1 95.19 177 PRO B N 1
ATOM 3645 C CA . PRO B 1 177 ? -14.078 -5.324 2.635 1 95.19 177 PRO B CA 1
ATOM 3646 C C . PRO B 1 177 ? -13.164 -4.148 2.975 1 95.19 177 PRO B C 1
ATOM 3648 O O . PRO B 1 177 ? -12.508 -3.594 2.088 1 95.19 177 PRO B O 1
ATOM 3651 N N . TYR B 1 178 ? -13.164 -3.738 4.266 1 97.62 178 TYR B N 1
ATOM 3652 C CA . TYR B 1 178 ? -12.219 -2.736 4.746 1 97.62 178 TYR B CA 1
ATOM 3653 C C . TYR B 1 178 ? -10.781 -3.186 4.508 1 97.62 178 TYR B C 1
ATOM 3655 O O . TYR B 1 178 ? -9.961 -2.42 3.998 1 97.62 178 TYR B O 1
ATOM 3663 N N . TRP B 1 179 ? -10.539 -4.367 4.816 1 95.25 179 TRP B N 1
ATOM 3664 C CA . TRP B 1 179 ? -9.266 -5.074 4.754 1 95.25 179 TRP B CA 1
ATOM 3665 C C . TRP B 1 179 ? -9.477 -6.574 4.582 1 95.25 179 TRP B C 1
ATOM 3667 O O . TRP B 1 179 ? -10.422 -7.137 5.141 1 95.25 179 TRP B O 1
ATOM 3677 N N . ALA B 1 180 ? -8.844 -7.34 3.686 1 93.19 180 ALA B N 1
ATOM 3678 C CA . ALA B 1 180 ? -7.562 -7.223 2.988 1 93.19 180 ALA B CA 1
ATOM 3679 C C . ALA B 1 180 ? -7.691 -7.656 1.53 1 93.19 180 ALA B C 1
ATOM 3681 O O . ALA B 1 180 ? -8.781 -8 1.074 1 93.19 180 ALA B O 1
ATOM 3682 N N . GLY B 1 181 ? -6.641 -7.586 0.806 1 91.75 181 GLY B N 1
ATOM 3683 C CA . GLY B 1 181 ? -6.586 -7.938 -0.604 1 91.75 181 GLY B CA 1
ATOM 3684 C C . GLY B 1 181 ? -6.414 -6.734 -1.513 1 91.75 181 GLY B C 1
ATOM 3685 O O . GLY B 1 181 ? -6.691 -5.602 -1.111 1 91.75 181 GLY B O 1
ATOM 3686 N N . PRO B 1 182 ? -6.086 -6.961 -2.717 1 93.06 182 PRO B N 1
ATOM 3687 C CA . PRO B 1 182 ? -5.762 -5.867 -3.637 1 93.06 182 PRO B CA 1
ATOM 3688 C C . PRO B 1 182 ? -6.953 -4.945 -3.896 1 93.06 182 PRO B C 1
ATOM 3690 O O . PRO B 1 182 ? -6.77 -3.799 -4.312 1 93.06 182 PRO B O 1
ATOM 3693 N N . SER B 1 183 ? -8.18 -5.414 -3.65 1 94.12 183 SER B N 1
ATOM 3694 C CA . SER B 1 183 ? -9.367 -4.629 -3.988 1 94.12 183 SER B CA 1
ATOM 3695 C C . SER B 1 183 ? -10.039 -4.066 -2.738 1 94.12 183 SER B C 1
ATOM 3697 O O . SER B 1 183 ? -11.102 -3.459 -2.818 1 94.12 183 SER B O 1
ATOM 3699 N N . CYS B 1 184 ? -9.406 -4.301 -1.585 1 95.62 184 CYS B N 1
ATOM 3700 C CA . CYS B 1 184 ? -10.031 -3.809 -0.364 1 95.62 184 CYS B CA 1
ATOM 3701 C C . CYS B 1 184 ? -10.031 -2.285 -0.328 1 95.62 184 CYS B C 1
ATOM 3703 O O . CYS B 1 184 ? -9.297 -1.643 -1.079 1 95.62 184 CYS B O 1
ATOM 3705 N N . PHE B 1 185 ? -10.844 -1.703 0.559 1 98 185 PHE B N 1
ATOM 3706 C CA . PHE B 1 185 ? -11.008 -0.258 0.667 1 98 185 PHE B CA 1
ATOM 3707 C C . PHE B 1 185 ? -9.672 0.416 0.952 1 98 185 PHE B C 1
ATOM 3709 O O . PHE B 1 185 ? -9.297 1.376 0.274 1 98 185 PHE B O 1
ATOM 3716 N N . VAL B 1 186 ? -8.883 -0.106 1.869 1 97.81 186 VAL B N 1
ATOM 3717 C CA . VAL B 1 186 ? -7.66 0.533 2.34 1 97.81 186 VAL B CA 1
ATOM 3718 C C . VAL B 1 186 ? -6.648 0.616 1.198 1 97.81 186 VAL B C 1
ATOM 3720 O O . VAL B 1 186 ? -6.062 1.673 0.956 1 97.81 186 VAL B O 1
ATOM 3723 N N . LEU B 1 187 ? -6.516 -0.43 0.477 1 95.88 187 LEU B N 1
ATOM 3724 C CA . LEU B 1 187 ? -5.465 -0.466 -0.532 1 95.88 187 LEU B CA 1
ATOM 3725 C C . LEU B 1 187 ? -5.875 0.317 -1.774 1 95.88 187 LEU B C 1
ATOM 3727 O O . LEU B 1 187 ? -5.031 0.925 -2.438 1 95.88 187 LEU B O 1
ATOM 3731 N N . VAL B 1 188 ? -7.152 0.324 -2.09 1 96.44 188 VAL B N 1
ATOM 3732 C CA . VAL B 1 188 ? -7.613 1.178 -3.18 1 96.44 188 VAL B 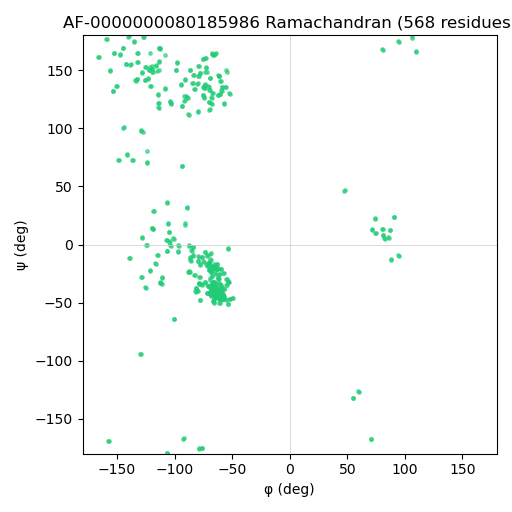CA 1
ATOM 3733 C C . VAL B 1 188 ? -7.488 2.645 -2.775 1 96.44 188 VAL B C 1
ATOM 3735 O O . VAL B 1 188 ? -7 3.471 -3.551 1 96.44 188 VAL B O 1
ATOM 3738 N N . ALA B 1 189 ? -7.891 2.967 -1.538 1 97.5 189 ALA B N 1
ATOM 3739 C CA . ALA B 1 189 ? -7.727 4.332 -1.048 1 97.5 189 ALA B CA 1
ATOM 3740 C C . ALA B 1 189 ? -6.262 4.758 -1.093 1 97.5 189 ALA B C 1
ATOM 3742 O O . ALA B 1 189 ? -5.941 5.863 -1.531 1 97.5 189 ALA B O 1
ATOM 3743 N N . SER B 1 190 ? -5.391 3.893 -0.693 1 96.25 190 SER B N 1
ATOM 3744 C CA . SER B 1 190 ? -3.961 4.188 -0.649 1 96.25 190 SER B CA 1
ATOM 3745 C C . SER B 1 190 ? -3.4 4.414 -2.049 1 96.25 190 SER B C 1
ATOM 3747 O O . SER B 1 190 ? -2.664 5.375 -2.279 1 96.25 190 SER B O 1
ATOM 3749 N N . GLY B 1 191 ? -3.754 3.584 -2.988 1 94.38 191 GLY B N 1
ATOM 3750 C CA . GLY B 1 191 ? -3.123 3.582 -4.297 1 94.38 191 GLY B CA 1
ATOM 3751 C C . GLY B 1 191 ? -3.77 4.547 -5.273 1 94.38 191 GLY B C 1
ATOM 3752 O O . GLY B 1 191 ? -3.129 5 -6.223 1 94.38 191 GLY B O 1
ATOM 3753 N N . VAL B 1 192 ? -5.051 4.906 -5.047 1 95.88 192 VAL B N 1
ATOM 3754 C CA . VAL B 1 192 ? -5.793 5.688 -6.035 1 95.88 192 VAL B CA 1
ATOM 3755 C C . VAL B 1 192 ? -6.09 7.078 -5.473 1 95.88 192 VAL B C 1
ATOM 3757 O O . VAL B 1 192 ? -6.027 8.07 -6.199 1 95.88 192 VAL B O 1
ATOM 3760 N N . LEU B 1 193 ? -6.289 7.176 -4.172 1 98 193 LEU B N 1
ATOM 3761 C CA . LEU B 1 193 ? -6.793 8.422 -3.605 1 98 193 LEU B CA 1
ATOM 3762 C C . LEU B 1 193 ? -5.719 9.117 -2.771 1 98 193 LEU B C 1
ATOM 3764 O O . LEU B 1 193 ? -5.668 10.344 -2.713 1 98 193 LEU B O 1
ATOM 3768 N N . HIS B 1 194 ? -4.82 8.383 -2.203 1 98.56 194 HIS B N 1
ATOM 3769 C CA . HIS B 1 194 ? -3.896 8.914 -1.205 1 98.56 194 HIS B CA 1
ATOM 3770 C C . HIS B 1 194 ? -2.533 9.211 -1.82 1 98.56 194 HIS B C 1
ATOM 3772 O O . HIS B 1 194 ? -2.174 10.375 -2.006 1 98.56 194 HIS B O 1
ATOM 3778 N N . ASN B 1 195 ? -1.822 8.203 -2.307 1 97.81 195 ASN B N 1
ATOM 3779 C CA . ASN B 1 195 ? -0.426 8.336 -2.707 1 97.81 195 ASN B CA 1
ATOM 3780 C C . ASN B 1 195 ? -0.281 9.227 -3.939 1 97.81 195 ASN B C 1
ATOM 3782 O O . ASN B 1 195 ? 0.651 10.031 -4.023 1 97.81 195 ASN B O 1
ATOM 3786 N N . PRO B 1 196 ? -1.209 9.156 -4.922 1 97.56 196 PRO B N 1
ATOM 3787 C CA . PRO B 1 196 ? -1.048 10.016 -6.102 1 97.56 196 PRO B CA 1
ATOM 3788 C C . PRO B 1 196 ? -1.093 11.5 -5.758 1 97.56 196 PRO B C 1
ATOM 3790 O O . PRO B 1 196 ? -0.427 12.305 -6.414 1 97.56 196 PRO B O 1
ATOM 3793 N N . VAL B 1 197 ? -1.835 11.82 -4.707 1 98.81 197 VAL B N 1
ATOM 3794 C CA . VAL B 1 197 ? -1.936 13.219 -4.309 1 98.81 197 VAL B CA 1
ATOM 3795 C C . VAL B 1 197 ? -0.617 13.68 -3.688 1 98.81 197 VAL B C 1
ATOM 3797 O O . VAL B 1 197 ? -0.145 14.781 -3.963 1 98.81 197 VAL B O 1
ATOM 3800 N N . HIS B 1 198 ? -0.031 12.828 -2.863 1 98.75 198 HIS B N 1
ATOM 3801 C CA . HIS B 1 198 ? 1.308 13.109 -2.357 1 98.75 198 HIS B CA 1
ATOM 3802 C C . HIS B 1 198 ? 2.273 13.414 -3.498 1 98.75 198 HIS B C 1
ATOM 3804 O O . HIS B 1 198 ? 2.979 14.43 -3.467 1 98.75 198 HIS B O 1
ATOM 3810 N N . ARG B 1 199 ? 2.223 12.594 -4.492 1 97.75 199 ARG B N 1
ATOM 3811 C CA . ARG B 1 199 ? 3.16 12.711 -5.605 1 97.75 199 ARG B CA 1
ATOM 3812 C C . ARG B 1 199 ? 2.812 13.898 -6.488 1 97.75 199 ARG B C 1
ATOM 3814 O O . ARG B 1 199 ? 3.701 14.539 -7.059 1 97.75 199 ARG B O 1
ATOM 3821 N N . TRP B 1 200 ? 1.505 14.219 -6.594 1 98.56 200 TRP B N 1
ATOM 3822 C CA . TRP B 1 200 ? 1.076 15.352 -7.41 1 98.56 200 TRP B CA 1
ATOM 3823 C C . TRP B 1 200 ? 1.583 16.656 -6.824 1 98.56 200 TRP B C 1
ATOM 3825 O O . TRP B 1 200 ? 2.023 17.547 -7.559 1 98.56 200 TRP B O 1
ATOM 3835 N N . ILE B 1 201 ? 1.532 16.766 -5.484 1 98.69 201 ILE B N 1
ATOM 3836 C CA . ILE B 1 201 ? 2.07 17.953 -4.836 1 98.69 201 ILE B CA 1
ATOM 3837 C C . ILE B 1 201 ? 3.59 17.969 -4.965 1 98.69 201 ILE B C 1
ATOM 3839 O O . ILE B 1 201 ? 4.188 19.016 -5.207 1 98.69 201 ILE B O 1
ATOM 3843 N N . GLY B 1 202 ? 4.211 16.844 -4.805 1 97.75 202 GLY B N 1
ATOM 3844 C CA . GLY B 1 202 ? 5.652 16.719 -4.926 1 97.75 202 GLY B CA 1
ATOM 3845 C C . GLY B 1 202 ? 6.406 17.375 -3.787 1 97.75 202 GLY B C 1
ATOM 3846 O O . GLY B 1 202 ? 5.828 17.656 -2.736 1 97.75 202 GLY B O 1
ATOM 3847 N N . GLY B 1 203 ? 7.766 17.531 -3.967 1 96.88 203 GLY B N 1
ATOM 3848 C CA . GLY B 1 203 ? 8.586 18.109 -2.918 1 96.88 203 GLY B CA 1
ATOM 3849 C C . GLY B 1 203 ? 8.531 17.344 -1.616 1 96.88 203 GLY B C 1
ATOM 3850 O O . GLY B 1 203 ? 8.734 16.125 -1.604 1 96.88 203 GLY B O 1
ATOM 3851 N N . ASN B 1 204 ? 8.227 18 -0.584 1 97.56 204 ASN B N 1
ATOM 3852 C CA . ASN B 1 204 ? 8.234 17.359 0.727 1 97.56 204 ASN B CA 1
ATOM 3853 C C . ASN B 1 204 ? 7.105 16.328 0.856 1 97.56 204 ASN B C 1
ATOM 3855 O O . ASN B 1 204 ? 7.254 15.32 1.541 1 97.56 204 ASN B O 1
ATOM 3859 N N . MET B 1 205 ? 6 16.562 0.158 1 98.19 205 MET B N 1
ATOM 3860 C CA . MET B 1 205 ? 4.852 15.656 0.218 1 98.19 205 MET B CA 1
ATOM 3861 C C . MET B 1 205 ? 5.199 14.289 -0.353 1 98.19 205 MET B C 1
ATOM 3863 O O . MET B 1 205 ? 4.504 13.305 -0.095 1 98.19 205 MET B O 1
ATOM 3867 N N . ALA B 1 206 ? 6.27 14.219 -1.102 1 95.75 206 ALA B N 1
ATOM 3868 C CA . ALA B 1 206 ? 6.633 12.977 -1.781 1 95.75 206 ALA B CA 1
ATOM 3869 C C . ALA B 1 206 ? 7.488 12.086 -0.881 1 95.75 206 ALA B C 1
ATOM 3871 O O . ALA B 1 206 ? 7.801 10.953 -1.239 1 95.75 206 ALA B O 1
ATOM 3872 N N . ASP B 1 207 ? 7.797 12.547 0.363 1 95.06 207 ASP B N 1
ATOM 3873 C CA . ASP B 1 207 ? 8.719 11.852 1.258 1 95.06 207 ASP B CA 1
ATOM 3874 C C . ASP B 1 207 ? 7.984 11.312 2.484 1 95.06 207 ASP B C 1
ATOM 3876 O O . ASP B 1 207 ? 6.812 11.633 2.707 1 95.06 207 ASP B O 1
ATOM 3880 N N . ALA B 1 208 ? 8.688 10.453 3.277 1 95.12 208 ALA B N 1
ATOM 3881 C CA . ALA B 1 208 ? 8.133 9.984 4.543 1 95.12 208 ALA B CA 1
ATOM 3882 C C . ALA B 1 208 ? 7.875 11.148 5.496 1 95.12 208 ALA B C 1
ATOM 3884 O O . ALA B 1 208 ? 6.965 11.086 6.332 1 95.12 208 ALA B O 1
ATOM 3885 N N . SER B 1 209 ? 8.625 12.258 5.312 1 96.88 209 SER B N 1
ATOM 3886 C CA . SER B 1 209 ? 8.461 13.461 6.117 1 96.88 209 SER B CA 1
ATOM 3887 C C . SER B 1 209 ? 7.434 14.406 5.496 1 96.88 209 SER B C 1
ATOM 3889 O O . SER B 1 209 ? 7.52 15.625 5.66 1 96.88 209 SER B O 1
ATOM 3891 N N . SER B 1 210 ? 6.441 13.852 4.832 1 98.31 210 SER B N 1
ATOM 3892 C CA . SER B 1 210 ? 5.469 14.609 4.047 1 98.31 210 SER B CA 1
ATOM 3893 C C . SER B 1 210 ? 4.746 15.641 4.906 1 98.31 210 SER B C 1
ATOM 3895 O O . SER B 1 210 ? 4.363 16.703 4.414 1 98.31 210 SER B O 1
ATOM 3897 N N . PRO B 1 211 ? 4.633 15.477 6.27 1 98.75 211 PRO B N 1
ATOM 3898 C CA . PRO B 1 211 ? 3.961 16.516 7.047 1 98.75 211 PRO B CA 1
ATOM 3899 C C . PRO B 1 211 ? 4.758 17.828 7.102 1 98.75 211 PRO B C 1
ATOM 3901 O O . PRO B 1 211 ? 4.262 18.844 7.602 1 98.75 211 PRO B O 1
ATOM 3904 N N . ASN B 1 212 ? 6 17.781 6.574 1 98.44 212 ASN B N 1
ATOM 3905 C CA . ASN B 1 212 ? 6.695 19.062 6.43 1 98.44 212 ASN B CA 1
ATOM 3906 C C . ASN B 1 212 ? 5.855 20.078 5.66 1 98.44 212 ASN B C 1
ATOM 3908 O O . ASN B 1 212 ? 6.008 21.281 5.848 1 98.44 212 ASN B O 1
ATOM 3912 N N . ASP B 1 213 ? 5.062 19.547 4.754 1 98.81 213 ASP B N 1
ATOM 3913 C CA . ASP B 1 213 ? 4.109 20.406 4.047 1 98.81 213 ASP B CA 1
ATOM 3914 C C . ASP B 1 213 ? 2.766 20.438 4.77 1 98.81 213 ASP B C 1
ATOM 3916 O O . ASP B 1 213 ? 2.1 19.406 4.906 1 98.81 213 ASP B O 1
ATOM 3920 N N . PRO B 1 214 ? 2.293 21.625 5.129 1 98.88 214 PRO B N 1
ATOM 3921 C CA . PRO B 1 214 ? 1.048 21.703 5.898 1 98.88 214 PRO B CA 1
ATOM 3922 C C . PRO B 1 214 ? -0.149 21.141 5.145 1 98.88 214 PRO B C 1
ATOM 3924 O O . PRO B 1 214 ? -1.128 20.703 5.766 1 98.88 214 PRO B O 1
ATOM 3927 N N . VAL B 1 215 ? -0.069 21.031 3.82 1 98.94 215 VAL B N 1
ATOM 3928 C CA . VAL B 1 215 ? -1.19 20.5 3.059 1 98.94 215 VAL B CA 1
ATOM 3929 C C . VAL B 1 215 ? -1.398 19.031 3.418 1 98.94 215 VAL B C 1
ATOM 3931 O O . VAL B 1 215 ? -2.484 18.484 3.217 1 98.94 215 VAL B O 1
ATOM 3934 N N . PHE B 1 216 ? -0.407 18.359 3.982 1 98.94 216 PHE B N 1
ATOM 3935 C CA . PHE B 1 216 ? -0.51 16.984 4.453 1 98.94 216 PHE B CA 1
ATOM 3936 C C . PHE B 1 216 ? -1.743 16.812 5.328 1 98.94 216 PHE B C 1
ATOM 3938 O O . PHE B 1 216 ? -2.504 15.852 5.152 1 98.94 216 PHE B O 1
ATOM 3945 N N . PHE B 1 217 ? -1.914 17.719 6.215 1 98.94 217 PHE B N 1
ATOM 3946 C CA . PHE B 1 217 ? -2.971 17.562 7.207 1 98.94 217 PHE B CA 1
ATOM 3947 C C . PHE B 1 217 ? -4.344 17.75 6.57 1 98.94 217 PHE B C 1
ATOM 3949 O O . PHE B 1 217 ? -5.301 17.062 6.945 1 98.94 217 PHE B O 1
ATOM 3956 N N . LEU B 1 218 ? -4.465 18.641 5.598 1 98.94 218 LEU B N 1
ATOM 3957 C CA . LEU B 1 218 ? -5.734 18.828 4.898 1 98.94 218 LEU B CA 1
ATOM 3958 C C . LEU B 1 218 ? -6.055 17.609 4.035 1 98.94 218 LEU B C 1
ATOM 3960 O O . LEU B 1 218 ? -7.207 17.172 3.975 1 98.94 218 LEU B O 1
ATOM 3964 N N . HIS B 1 219 ? -5.043 17.109 3.359 1 98.94 219 HIS B N 1
ATOM 3965 C CA . HIS B 1 219 ? -5.16 15.914 2.527 1 98.94 219 HIS B CA 1
ATOM 3966 C C . HIS B 1 219 ? -5.633 14.711 3.344 1 98.94 219 HIS B C 1
ATOM 3968 O O . HIS B 1 219 ? -6.59 14.039 2.961 1 98.94 219 HIS B O 1
ATOM 3974 N N . HIS B 1 220 ? -5.066 14.492 4.469 1 98.94 220 HIS B N 1
ATOM 3975 C CA . HIS B 1 220 ? -5.395 13.328 5.285 1 98.94 220 HIS B CA 1
ATOM 3976 C C . HIS B 1 220 ? -6.703 13.539 6.039 1 98.94 220 HIS B C 1
ATOM 3978 O O . HIS B 1 220 ? -7.391 12.57 6.371 1 98.94 220 HIS B O 1
ATOM 3984 N N . ALA B 1 221 ? -7.031 14.82 6.34 1 98.94 221 ALA B N 1
ATOM 3985 C CA . ALA B 1 221 ? -8.367 15.07 6.879 1 98.94 221 ALA B CA 1
ATOM 3986 C C . ALA B 1 221 ? -9.445 14.648 5.887 1 98.94 221 ALA B C 1
ATOM 3988 O O . ALA B 1 221 ? -10.477 14.094 6.277 1 98.94 221 ALA B O 1
ATOM 3989 N N . PHE B 1 222 ? -9.219 14.898 4.625 1 98.94 222 PHE B N 1
ATOM 3990 C CA . PHE B 1 222 ? -10.195 14.469 3.629 1 98.94 222 PHE B CA 1
ATOM 3991 C C . PHE B 1 222 ? -10.258 12.945 3.549 1 98.94 222 PHE B C 1
ATOM 3993 O O . PHE B 1 222 ? -11.336 12.367 3.438 1 98.94 222 PHE B O 1
ATOM 4000 N N . LEU B 1 223 ? -9.164 12.281 3.58 1 98.88 223 LEU B N 1
ATOM 4001 C CA . LEU B 1 223 ? -9.141 10.82 3.596 1 98.88 223 LEU B CA 1
ATOM 4002 C C . LEU B 1 223 ? -9.898 10.281 4.801 1 98.88 223 LEU B C 1
ATOM 4004 O O . LEU B 1 223 ? -10.633 9.297 4.688 1 98.88 223 LEU B O 1
ATOM 4008 N N . ASP B 1 224 ? -9.664 10.938 5.938 1 98.94 224 ASP B N 1
ATOM 4009 C CA . ASP B 1 224 ? -10.406 10.57 7.137 1 98.94 224 ASP B CA 1
ATOM 4010 C C . ASP B 1 224 ? -11.914 10.703 6.914 1 98.94 224 ASP B C 1
ATOM 4012 O O . ASP B 1 224 ? -12.688 9.828 7.312 1 98.94 224 ASP B O 1
ATOM 4016 N N . LEU B 1 225 ? -12.352 11.773 6.285 1 98.94 225 LEU B N 1
ATOM 4017 C CA . LEU B 1 225 ? -13.758 11.961 5.934 1 98.94 225 LEU B CA 1
ATOM 4018 C C . LEU B 1 225 ? -14.234 10.852 5 1 98.94 225 LEU B C 1
ATOM 4020 O O . LEU B 1 225 ? -15.367 10.375 5.121 1 98.94 225 LEU B O 1
ATOM 4024 N N . LEU B 1 226 ? -13.422 10.422 4.09 1 98.81 226 LEU B N 1
ATOM 4025 C CA . LEU B 1 226 ? -13.812 9.383 3.143 1 98.81 226 LEU B CA 1
ATOM 4026 C C . LEU B 1 226 ? -14.031 8.055 3.854 1 98.81 226 LEU B C 1
ATOM 4028 O O . LEU B 1 226 ? -14.883 7.258 3.451 1 98.81 226 LEU B O 1
ATOM 4032 N N . TRP B 1 227 ? -13.266 7.801 4.945 1 98.88 227 TRP B N 1
ATOM 4033 C CA . TRP B 1 227 ? -13.531 6.609 5.746 1 98.88 227 TRP B CA 1
ATOM 4034 C C . TRP B 1 227 ? -14.906 6.695 6.398 1 98.88 227 TRP B C 1
ATOM 4036 O O . TRP B 1 227 ? -15.633 5.699 6.469 1 98.88 227 TRP B O 1
ATOM 4046 N N . GLU B 1 228 ? -15.312 7.879 6.824 1 98.75 228 GLU B N 1
ATOM 4047 C CA . GLU B 1 228 ? -16.656 8.062 7.352 1 98.75 228 GLU B CA 1
ATOM 4048 C C . GLU B 1 228 ? -17.719 7.805 6.277 1 98.75 228 GLU B C 1
ATOM 4050 O O . GLU B 1 228 ? -18.719 7.145 6.535 1 98.75 228 GLU B O 1
ATOM 4055 N N . ARG B 1 229 ? -17.469 8.328 5.098 1 98.75 229 ARG B N 1
ATOM 4056 C CA . ARG B 1 229 ? -18.406 8.117 3.996 1 98.75 229 ARG B CA 1
ATOM 4057 C C . ARG B 1 229 ? -18.484 6.641 3.619 1 98.75 229 ARG B C 1
ATOM 4059 O O . ARG B 1 229 ? -19.547 6.137 3.277 1 98.75 229 ARG B O 1
ATOM 4066 N N . TRP B 1 230 ? -17.359 5.957 3.668 1 98.88 230 TRP B N 1
ATOM 4067 C CA . TRP B 1 230 ? -17.328 4.523 3.387 1 98.88 230 TRP B CA 1
ATOM 4068 C C . TRP B 1 230 ? -18.172 3.756 4.395 1 98.88 230 TRP B C 1
ATOM 4070 O O . TRP B 1 230 ? -18.984 2.898 4.012 1 98.88 230 TRP B O 1
ATOM 4080 N N . LYS B 1 231 ? -18.062 4.07 5.703 1 98.62 231 LYS B N 1
ATOM 4081 C CA . LYS B 1 231 ? -18.844 3.41 6.75 1 98.62 231 LYS B CA 1
ATOM 4082 C C . LYS B 1 231 ? -20.344 3.658 6.566 1 98.62 231 LYS B C 1
ATOM 4084 O O . LYS B 1 231 ? -21.156 2.756 6.766 1 98.62 231 LYS B O 1
ATOM 4089 N N . LYS B 1 232 ? -20.625 4.844 6.168 1 98.38 232 LYS B N 1
ATOM 4090 C CA . LYS B 1 232 ? -22.016 5.188 5.926 1 98.38 232 LYS B CA 1
ATOM 4091 C C . LYS B 1 232 ? -22.562 4.43 4.715 1 98.38 232 LYS B C 1
ATOM 4093 O O . LYS B 1 232 ? -23.719 3.986 4.723 1 98.38 232 LYS B O 1
ATOM 4098 N N . HIS B 1 233 ? -21.766 4.301 3.68 1 98.44 233 HIS B N 1
ATOM 4099 C CA . HIS B 1 233 ? -22.156 3.609 2.455 1 98.44 233 HIS B CA 1
ATOM 4100 C C . HIS B 1 233 ? -22.328 2.115 2.699 1 98.44 233 HIS B C 1
ATOM 4102 O O . HIS B 1 233 ? -23.125 1.463 2.023 1 98.44 233 HIS B O 1
ATOM 4108 N N . HIS B 1 234 ? -21.609 1.552 3.719 1 98.25 234 HIS B N 1
ATOM 4109 C CA . HIS B 1 234 ? -21.641 0.125 4.02 1 98.25 234 HIS B CA 1
ATOM 4110 C C . HIS B 1 234 ? -22.047 -0.121 5.469 1 98.25 234 HIS B C 1
ATOM 4112 O O . HIS B 1 234 ? -21.281 -0.681 6.246 1 98.25 234 HIS B O 1
ATOM 4118 N N . PRO B 1 235 ? -23.266 0.113 5.824 1 97 235 PRO B N 1
ATOM 4119 C CA . PRO B 1 235 ? -23.656 0.061 7.234 1 97 235 PRO B CA 1
ATOM 4120 C C . PRO B 1 235 ? -23.625 -1.355 7.805 1 97 235 PRO B C 1
ATOM 4122 O O . PRO B 1 235 ? -23.609 -1.533 9.023 1 97 235 PRO B O 1
ATOM 4125 N N . THR B 1 236 ? -23.516 -2.406 6.902 1 97.31 236 THR B N 1
ATOM 4126 C CA . THR B 1 236 ? -23.562 -3.779 7.391 1 97.31 236 THR B CA 1
ATOM 4127 C C . THR B 1 236 ? -22.188 -4.422 7.34 1 97.31 236 THR B C 1
ATOM 4129 O O . THR B 1 236 ? -22.016 -5.586 7.715 1 97.31 236 THR B O 1
ATOM 4132 N N . ILE B 1 237 ? -21.234 -3.719 6.789 1 96.69 237 ILE B N 1
ATOM 4133 C CA . ILE B 1 237 ? -19.859 -4.219 6.703 1 96.69 237 ILE B CA 1
ATOM 4134 C C . ILE B 1 237 ? -19.047 -3.703 7.891 1 96.69 237 ILE B C 1
ATOM 4136 O O . ILE B 1 237 ? -19.188 -2.547 8.289 1 96.69 237 ILE B O 1
ATOM 4140 N N . ALA B 1 238 ? -18.219 -4.57 8.469 1 96.88 238 ALA B N 1
ATOM 4141 C CA . ALA B 1 238 ? -17.359 -4.137 9.578 1 96.88 238 ALA B CA 1
ATOM 4142 C C . ALA B 1 238 ? -16.562 -2.893 9.203 1 96.88 238 ALA B C 1
ATOM 4144 O O . ALA B 1 238 ? -15.922 -2.854 8.148 1 96.88 238 ALA B O 1
ATOM 4145 N N . PRO B 1 239 ? -16.578 -1.894 10.008 1 98.06 239 PRO B N 1
ATOM 4146 C CA . PRO B 1 239 ? -15.875 -0.648 9.688 1 98.06 239 PRO B CA 1
ATOM 4147 C C . PRO B 1 239 ? -14.359 -0.795 9.742 1 98.06 239 PRO B C 1
ATOM 4149 O O . PRO B 1 239 ? -13.633 0.088 9.273 1 98.06 239 PRO B O 1
ATOM 4152 N N . TYR B 1 240 ? -13.93 -1.905 10.383 1 97.75 240 TYR B N 1
ATOM 4153 C CA . TYR B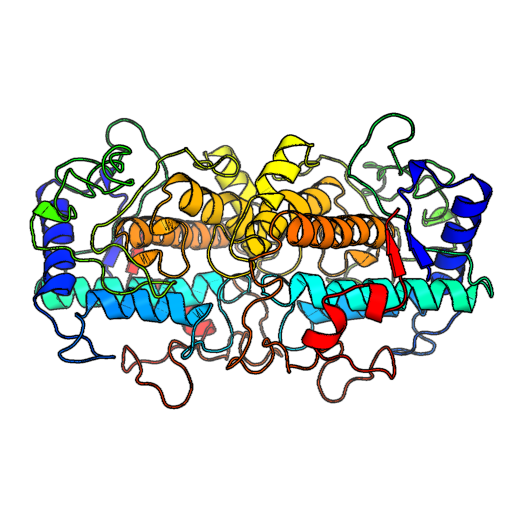 1 240 ? -12.516 -2.215 10.523 1 97.75 240 TYR B CA 1
ATOM 4154 C C . TYR B 1 240 ? -12.289 -3.721 10.586 1 97.75 240 TYR B C 1
ATOM 4156 O O . TYR B 1 240 ? -13.055 -4.441 11.234 1 97.75 240 TYR B O 1
ATOM 4164 N N . LEU B 1 241 ? -11.312 -4.16 9.898 1 94.69 241 LEU B N 1
ATOM 4165 C CA . LEU B 1 241 ? -10.773 -5.512 9.984 1 94.69 241 LEU B CA 1
ATOM 4166 C C . LEU B 1 241 ? -9.258 -5.484 10.078 1 94.69 241 LEU B C 1
ATOM 4168 O O . LEU B 1 241 ? -8.609 -4.59 9.531 1 94.69 241 LEU B O 1
ATOM 4172 N N . PRO B 1 242 ? -8.688 -6.355 10.859 1 92.44 242 PRO B N 1
ATOM 4173 C CA . PRO B 1 242 ? -9.242 -7.535 11.523 1 92.44 242 PRO B CA 1
ATOM 4174 C C . PRO B 1 242 ? -9.867 -7.207 12.883 1 92.44 242 PRO B C 1
ATOM 4176 O O . PRO B 1 242 ? -9.352 -6.355 13.609 1 92.44 242 PRO B O 1
ATOM 4179 N N . ALA B 1 243 ? -10.859 -7.98 13.242 1 92.62 243 ALA B N 1
ATOM 4180 C CA . ALA B 1 243 ? -11.578 -7.723 14.484 1 92.62 243 ALA B CA 1
ATOM 4181 C C . ALA B 1 243 ? -10.828 -8.297 15.68 1 92.62 243 ALA B C 1
ATOM 4183 O O . ALA B 1 243 ? -10.805 -7.699 16.75 1 92.62 243 ALA B O 1
ATOM 4184 N N . SER B 1 244 ? -10.297 -9.453 15.508 1 89.62 244 SER B N 1
ATOM 4185 C CA . SER B 1 244 ? -9.609 -10.156 16.578 1 89.62 244 SER B CA 1
ATOM 4186 C C . SER B 1 244 ? -8.547 -11.102 16.031 1 89.62 244 SER B C 1
ATOM 4188 O O . SER B 1 244 ? -8.453 -11.297 14.82 1 89.62 244 SER B O 1
ATOM 4190 N N . GLY B 1 245 ? -7.711 -11.516 16.938 1 79.5 245 GLY B N 1
ATOM 4191 C CA . GLY B 1 245 ? -6.781 -12.578 16.594 1 79.5 245 GLY B CA 1
ATOM 4192 C C . GLY B 1 245 ? -5.52 -12.07 15.93 1 79.5 245 GLY B C 1
ATOM 4193 O O . GLY B 1 245 ? -4.727 -12.867 15.414 1 79.5 245 GLY B O 1
ATOM 4194 N N . PHE B 1 246 ? -5.402 -10.773 15.891 1 82.38 246 PHE B N 1
ATOM 4195 C CA . PHE B 1 246 ? -4.227 -10.219 15.234 1 82.38 246 PHE B CA 1
ATOM 4196 C C . PHE B 1 246 ? -3.537 -9.195 16.125 1 82.38 246 PHE B C 1
ATOM 4198 O O . PHE B 1 246 ? -3.826 -8 16.062 1 82.38 246 PHE B O 1
ATOM 4205 N N . SER B 1 247 ? -2.566 -9.719 16.75 1 82.25 247 SER B N 1
ATOM 4206 C CA . SER B 1 247 ? -1.865 -8.852 17.688 1 82.25 247 SER B CA 1
ATOM 4207 C C . SER B 1 247 ? -1.227 -7.664 16.984 1 82.25 247 SER B C 1
ATOM 4209 O O . SER B 1 247 ? -0.6 -7.828 15.93 1 82.25 247 SER B O 1
ATOM 4211 N N . GLY B 1 248 ? -1.518 -6.523 17.516 1 89.06 248 GLY B N 1
ATOM 4212 C CA . GLY B 1 248 ? -0.926 -5.293 17.016 1 89.06 248 GLY B CA 1
ATOM 4213 C C . GLY B 1 248 ? -1.797 -4.59 15.984 1 89.06 248 GLY B C 1
ATOM 4214 O O . GLY B 1 248 ? -1.544 -3.438 15.633 1 89.06 248 GLY B O 1
ATOM 4215 N N . ARG B 1 249 ? -2.895 -5.32 15.539 1 92.56 249 ARG B N 1
ATOM 4216 C CA . ARG B 1 249 ? -3.66 -4.672 14.477 1 92.56 249 ARG B CA 1
ATOM 4217 C C . ARG B 1 249 ? -5.16 -4.863 14.688 1 92.56 249 ARG B C 1
ATOM 4219 O O . ARG B 1 249 ? -5.973 -4.246 14 1 92.56 249 ARG B O 1
ATOM 4226 N N . ASP B 1 250 ? -5.492 -5.734 15.602 1 94.25 250 ASP B N 1
ATOM 4227 C CA . ASP B 1 250 ? -6.918 -5.977 15.781 1 94.25 250 ASP B CA 1
ATOM 4228 C C . ASP B 1 250 ? -7.562 -4.867 16.609 1 94.25 250 ASP B C 1
ATOM 4230 O O . ASP B 1 250 ? -6.91 -3.875 16.938 1 94.25 250 ASP B O 1
ATOM 4234 N N . LEU B 1 251 ? -8.852 -4.988 16.953 1 96.75 251 LEU B N 1
ATOM 4235 C CA . LEU B 1 251 ? -9.633 -3.926 17.562 1 96.75 251 LEU B CA 1
ATOM 4236 C C . LEU B 1 251 ? -9.125 -3.633 18.984 1 96.75 251 LEU B C 1
ATOM 4238 O O . LEU B 1 251 ? -9.328 -2.531 19.5 1 96.75 251 LEU B O 1
ATOM 4242 N N . ASN B 1 252 ? -8.391 -4.551 19.594 1 96.56 252 ASN B N 1
ATOM 4243 C CA . ASN B 1 252 ? -7.922 -4.375 20.953 1 96.56 252 ASN B CA 1
ATOM 4244 C C . ASN B 1 252 ? -6.461 -3.947 21 1 96.56 252 ASN B C 1
ATOM 4246 O O . ASN B 1 252 ? -5.887 -3.785 22.078 1 96.56 252 ASN B O 1
ATOM 4250 N N . SER B 1 253 ? -5.91 -3.707 19.859 1 96 253 SER B N 1
ATOM 4251 C CA . SER B 1 253 ? -4.496 -3.354 19.781 1 96 253 SER B CA 1
ATOM 4252 C C . SER B 1 253 ? -4.281 -1.866 20.031 1 96 253 SER B C 1
ATOM 4254 O O . SER B 1 253 ? -5.086 -1.033 19.609 1 96 253 SER B O 1
ATOM 4256 N N . THR B 1 254 ? -3.139 -1.554 20.672 1 97.12 254 THR B N 1
ATOM 4257 C CA . THR B 1 254 ? -2.744 -0.174 20.922 1 97.12 254 THR B CA 1
ATOM 4258 C C . THR B 1 254 ? -2.072 0.435 19.703 1 97.12 254 THR B C 1
ATOM 4260 O O . THR B 1 254 ? -1.214 -0.196 19.078 1 97.12 254 THR B O 1
ATOM 4263 N N . LEU B 1 255 ? -2.453 1.628 19.328 1 97.69 255 LEU B N 1
ATOM 4264 C CA . LEU B 1 255 ? -1.775 2.369 18.266 1 97.69 255 LEU B CA 1
ATOM 4265 C C . LEU B 1 255 ? -0.429 2.898 18.75 1 97.69 255 LEU B C 1
ATOM 4267 O O . LEU B 1 255 ? -0.334 3.457 19.844 1 97.69 255 LEU B O 1
ATOM 4271 N N . ILE B 1 256 ? 0.583 2.762 17.984 1 96.81 256 ILE B N 1
ATOM 4272 C CA . ILE B 1 256 ? 1.943 3.094 18.391 1 96.81 256 ILE B CA 1
ATOM 4273 C C . ILE B 1 256 ? 2.406 4.355 17.672 1 96.81 256 ILE B C 1
ATOM 4275 O O . ILE B 1 256 ? 2.258 4.473 16.453 1 96.81 256 ILE B O 1
ATOM 4279 N N . PHE B 1 257 ? 3.029 5.312 18.453 1 97.69 257 PHE B N 1
ATOM 4280 C CA . PHE B 1 257 ? 3.469 6.574 17.875 1 97.69 257 PHE B CA 1
ATOM 4281 C C . PHE B 1 257 ? 4.934 6.844 18.203 1 97.69 257 PHE B C 1
ATOM 4283 O O . PHE B 1 257 ? 5.445 7.934 17.938 1 97.69 257 PHE B O 1
ATOM 4290 N N . HIS B 1 258 ? 5.613 5.898 18.828 1 95.75 258 HIS B N 1
ATOM 4291 C CA . HIS B 1 258 ? 7.031 6.012 19.156 1 95.75 258 HIS B CA 1
ATOM 4292 C C . HIS B 1 258 ? 7.672 4.641 19.312 1 95.75 258 HIS B C 1
ATOM 4294 O O . HIS B 1 258 ? 6.988 3.662 19.641 1 95.75 258 HIS B O 1
ATOM 4300 N N . ALA B 1 259 ? 8.961 4.582 19 1 91.19 259 ALA B N 1
ATOM 4301 C CA . ALA B 1 259 ? 9.703 3.344 19.234 1 91.19 259 ALA B CA 1
ATOM 4302 C C . ALA B 1 259 ? 9.828 3.041 20.719 1 91.19 259 ALA B C 1
ATOM 4304 O O . ALA B 1 259 ? 9.688 3.936 21.547 1 91.19 259 ALA B O 1
ATOM 4305 N N . PRO B 1 260 ? 10.18 1.693 20.891 1 87.5 260 PRO B N 1
ATOM 4306 C CA . PRO B 1 260 ? 10.43 1.369 22.297 1 87.5 260 PRO B CA 1
ATOM 4307 C C . PRO B 1 260 ? 11.57 2.186 22.906 1 87.5 260 PRO B C 1
ATOM 4309 O O . PRO B 1 260 ? 12.594 2.393 22.25 1 87.5 260 PRO B O 1
ATOM 4312 N N . ASN B 1 261 ? 11.43 2.771 23.953 1 88 261 ASN B N 1
ATOM 4313 C CA . ASN B 1 261 ? 12.43 3.512 24.719 1 88 261 ASN B CA 1
ATOM 4314 C C . ASN B 1 261 ? 12.625 4.922 24.172 1 88 261 ASN B C 1
ATOM 4316 O O . ASN B 1 261 ? 13.625 5.578 24.469 1 88 261 ASN B O 1
ATOM 4320 N N . GLU B 1 262 ? 11.828 5.34 23.188 1 91.94 262 GLU B N 1
ATOM 4321 C CA . GLU B 1 262 ? 11.812 6.719 22.703 1 91.94 262 GLU B CA 1
ATOM 4322 C C . GLU B 1 262 ? 10.656 7.504 23.312 1 91.94 262 GLU B C 1
ATOM 4324 O O . GLU B 1 262 ? 9.633 6.922 23.703 1 91.94 262 GLU B O 1
ATOM 4329 N N . PRO B 1 263 ? 10.852 8.766 23.453 1 92.81 263 PRO B N 1
ATOM 4330 C CA . PRO B 1 263 ? 9.758 9.562 24.016 1 92.81 263 PRO B CA 1
ATOM 4331 C C . PRO B 1 263 ? 8.5 9.531 23.141 1 92.81 263 PRO B C 1
ATOM 4333 O O . PRO B 1 263 ? 8.602 9.5 21.922 1 92.81 263 PRO B O 1
ATOM 4336 N N . SER B 1 264 ? 7.359 9.57 23.859 1 94.44 264 SER B N 1
ATOM 4337 C CA . SER B 1 264 ? 6.074 9.68 23.188 1 94.44 264 SER B CA 1
ATOM 4338 C C . SER B 1 264 ? 5.742 11.133 22.875 1 94.44 264 SER B C 1
ATOM 4340 O O . SER B 1 264 ? 5.996 12.023 23.688 1 94.44 264 SER B O 1
ATOM 4342 N N . PRO B 1 265 ? 5.184 11.398 21.672 1 95.81 265 PRO B N 1
ATOM 4343 C CA . PRO B 1 265 ? 4.82 12.781 21.344 1 95.81 265 PRO B CA 1
ATOM 4344 C C . PRO B 1 265 ? 3.65 13.297 22.172 1 95.81 265 PRO B C 1
ATOM 4346 O O . PRO B 1 265 ? 3.41 14.508 22.219 1 95.81 265 PRO B O 1
ATOM 4349 N N . TRP B 1 266 ? 2.84 12.438 22.75 1 94.56 266 TRP B N 1
ATOM 4350 C CA . TRP B 1 266 ? 1.734 12.781 23.625 1 94.56 266 TRP B CA 1
ATOM 4351 C C . TRP B 1 266 ? 1.541 11.703 24.703 1 94.56 266 TRP B C 1
ATOM 4353 O O . TRP B 1 266 ? 2.08 10.602 24.578 1 94.56 266 TRP B O 1
ATOM 4363 N N . THR B 1 267 ? 0.816 12 25.781 1 93.44 267 THR B N 1
ATOM 4364 C CA . THR B 1 267 ? 0.725 11.156 26.953 1 93.44 267 THR B CA 1
ATOM 4365 C C . THR B 1 267 ? -0.388 10.125 26.797 1 93.44 267 THR B C 1
ATOM 4367 O O . THR B 1 267 ? -0.339 9.055 27.406 1 93.44 267 THR B O 1
ATOM 4370 N N . GLU B 1 268 ? -1.324 10.383 25.984 1 95.44 268 GLU B N 1
ATOM 4371 C CA . GLU B 1 268 ? -2.496 9.523 25.828 1 95.44 268 GLU B CA 1
ATOM 4372 C C . GLU B 1 268 ? -2.186 8.312 24.969 1 95.44 268 GLU B C 1
ATOM 4374 O O . GLU B 1 268 ? -1.258 8.344 24.156 1 95.44 268 GLU B O 1
ATOM 4379 N N . SER B 1 269 ? -2.895 7.289 25.172 1 96.81 269 SER B N 1
ATOM 4380 C CA . SER B 1 269 ? -2.854 6.098 24.328 1 96.81 269 SER B CA 1
ATOM 4381 C C . SER B 1 269 ? -4.242 5.734 23.812 1 96.81 269 SER B C 1
ATOM 4383 O O . SER B 1 269 ? -5.25 6.094 24.422 1 96.81 269 SER B O 1
ATOM 4385 N N . TRP B 1 270 ? -4.277 5.113 22.703 1 97.94 270 TRP B N 1
ATOM 4386 C CA . TRP B 1 270 ? -5.531 4.703 22.078 1 97.94 270 TRP B CA 1
ATOM 4387 C C . TRP B 1 270 ? -5.457 3.256 21.609 1 97.94 270 TRP B C 1
ATOM 4389 O O . TRP B 1 270 ? -4.422 2.816 21.094 1 97.94 270 TRP B O 1
ATOM 4399 N N . ILE B 1 271 ? -6.562 2.58 21.797 1 97.56 271 ILE B N 1
ATOM 4400 C CA . ILE B 1 271 ? -6.699 1.299 21.109 1 97.56 271 ILE B CA 1
ATOM 4401 C C . ILE B 1 271 ? -7.516 1.481 19.828 1 97.56 271 ILE B C 1
ATOM 4403 O O . ILE B 1 271 ? -8.312 2.418 19.719 1 97.56 271 ILE B O 1
ATOM 4407 N N . VAL B 1 272 ? -7.363 0.603 18.859 1 98.19 272 VAL B N 1
ATOM 4408 C CA . VAL B 1 272 ? -7.949 0.715 17.516 1 98.19 272 VAL B CA 1
ATOM 4409 C C . VAL B 1 272 ? -9.469 0.852 17.625 1 98.19 272 VAL B C 1
ATOM 4411 O O . VAL B 1 272 ? -10.062 1.749 17.031 1 98.19 272 VAL B O 1
ATOM 4414 N N . GLY B 1 273 ? -10.094 0.053 18.469 1 98.19 273 GLY B N 1
ATOM 4415 C CA . GLY B 1 273 ? -11.547 0.026 18.594 1 98.19 273 GLY B CA 1
ATOM 4416 C C . GLY B 1 273 ? -12.125 1.331 19.094 1 98.19 273 GLY B C 1
ATOM 4417 O O . GLY B 1 273 ? -13.289 1.641 18.844 1 98.19 273 GLY B O 1
ATOM 4418 N N . GLN B 1 274 ? -11.289 2.133 19.75 1 97.44 274 GLN B N 1
ATOM 4419 C CA . GLN B 1 274 ? -11.75 3.359 20.391 1 97.44 274 GLN B CA 1
ATOM 4420 C C . GLN B 1 274 ? -11.758 4.527 19.406 1 97.44 274 GLN B C 1
ATOM 4422 O O . GLN B 1 274 ? -12.344 5.578 19.688 1 97.44 274 GLN B O 1
ATOM 4427 N N . VAL B 1 275 ? -11.156 4.301 18.281 1 98.5 275 VAL B N 1
ATOM 4428 C CA . VAL B 1 275 ? -10.992 5.477 17.422 1 98.5 275 VAL B CA 1
ATOM 4429 C C . VAL B 1 275 ? -11.711 5.262 16.094 1 98.5 275 VAL B C 1
ATOM 4431 O O . VAL B 1 275 ? -11.484 5.992 15.133 1 98.5 275 VAL B O 1
ATOM 4434 N N . ILE B 1 276 ? -12.562 4.273 16.031 1 98.5 276 ILE B N 1
ATOM 4435 C CA . ILE B 1 276 ? -13.297 3.969 14.805 1 98.5 276 ILE B CA 1
ATOM 4436 C C . ILE B 1 276 ? -14.258 5.105 14.484 1 98.5 276 ILE B C 1
ATOM 4438 O O . ILE B 1 276 ? -14.43 5.473 13.32 1 98.5 276 ILE B O 1
ATOM 4442 N N . ASP B 1 277 ? -14.836 5.645 15.516 1 97.75 277 ASP B N 1
ATOM 4443 C CA . ASP B 1 277 ? -15.781 6.746 15.398 1 97.75 277 ASP B CA 1
ATOM 4444 C C . ASP B 1 277 ? -15.141 8.07 15.797 1 97.75 277 ASP B C 1
ATOM 4446 O O . ASP B 1 277 ? -14.719 8.242 16.938 1 97.75 277 ASP B O 1
ATOM 4450 N N . PRO B 1 278 ? -15.156 9.023 14.891 1 98 278 PRO B N 1
ATOM 4451 C CA . PRO B 1 278 ? -14.5 10.289 15.227 1 98 278 PRO B CA 1
ATOM 4452 C C . PRO B 1 278 ? -15.172 11.016 16.391 1 98 278 PRO B C 1
ATOM 4454 O O . PRO B 1 278 ? -14.516 11.766 17.125 1 98 278 PRO B O 1
ATOM 4457 N N . SER B 1 279 ? -16.484 10.789 16.656 1 97.44 279 SER B N 1
ATOM 4458 C CA . SER B 1 279 ? -17.172 11.445 17.766 1 97.44 279 SER B CA 1
ATOM 4459 C C . SER B 1 279 ? -16.562 11.055 19.109 1 97.44 279 SER B C 1
ATOM 4461 O O . SER B 1 279 ? -16.594 11.836 20.062 1 97.44 279 SER B O 1
ATOM 4463 N N . ALA B 1 280 ? -15.992 9.867 19.172 1 97.25 280 ALA B N 1
ATOM 4464 C CA . ALA B 1 280 ? -15.32 9.414 20.391 1 97.25 280 ALA B CA 1
ATOM 4465 C C . ALA B 1 280 ? -14.078 10.25 20.672 1 97.25 280 ALA B C 1
ATOM 4467 O O . ALA B 1 280 ? -13.602 10.289 21.812 1 97.25 280 ALA B O 1
ATOM 4468 N N . LEU B 1 281 ? -13.602 10.914 19.625 1 98 281 LEU B N 1
ATOM 4469 C CA . LEU B 1 281 ? -12.43 11.773 19.766 1 98 281 LEU B CA 1
ATOM 4470 C C . LEU B 1 281 ? -12.836 13.25 19.797 1 98 281 LEU B C 1
ATOM 4472 O O . LEU B 1 281 ? -11.977 14.133 19.766 1 98 281 LEU B O 1
ATOM 4476 N N . GLY B 1 282 ? -14.125 13.516 19.688 1 97.88 282 GLY B N 1
ATOM 4477 C CA . GLY B 1 282 ? -14.648 14.852 19.922 1 97.88 282 GLY B CA 1
ATOM 4478 C C . GLY B 1 282 ? -14.695 15.695 18.656 1 97.88 282 GLY B C 1
ATOM 4479 O O . GLY B 1 282 ? -14.617 16.922 18.719 1 97.88 282 GLY B O 1
ATOM 4480 N N . TYR B 1 283 ? -14.742 15.055 17.484 1 98.38 283 TYR B N 1
ATOM 4481 C CA . TYR B 1 283 ? -14.836 15.867 16.266 1 98.38 283 TYR B CA 1
ATOM 4482 C C . TYR B 1 283 ? -15.703 15.18 15.219 1 98.38 283 TYR B C 1
ATOM 4484 O O . TYR B 1 283 ? -16.156 14.047 15.414 1 98.38 283 TYR B O 1
ATOM 4492 N N . GLY B 1 284 ? -16.078 15.844 14.164 1 98.06 284 GLY B N 1
ATOM 4493 C CA . GLY B 1 284 ? -16.797 15.391 12.992 1 98.06 284 GLY B CA 1
ATOM 4494 C C . GLY B 1 284 ? -16.578 16.281 11.773 1 98.06 284 GLY B C 1
ATOM 4495 O O . GLY B 1 284 ? -15.617 17.047 11.734 1 98.06 284 GLY B O 1
ATOM 4496 N N . TYR B 1 285 ? -17.359 16.047 10.773 1 97.75 285 TYR B N 1
ATOM 4497 C CA . TYR B 1 285 ? -17.203 16.781 9.523 1 97.75 285 TYR B CA 1
ATOM 4498 C C . TYR B 1 285 ? -18.516 17.438 9.109 1 97.75 285 TYR B C 1
ATOM 4500 O O . TYR B 1 285 ? -19.594 16.906 9.367 1 97.75 285 TYR B O 1
ATOM 4508 N N . ALA B 1 286 ? -18.422 18.594 8.602 1 92.5 286 ALA B N 1
ATOM 4509 C CA . ALA B 1 286 ? -19.562 19.234 7.969 1 92.5 286 ALA B CA 1
ATOM 4510 C C . ALA B 1 286 ? -19.844 18.625 6.594 1 92.5 286 ALA B C 1
ATOM 4512 O O . ALA B 1 286 ? -18.906 18.188 5.91 1 92.5 286 ALA B O 1
#

pLDDT: mean 96.13, std 4.34, range [65.75, 98.94]